Protein AF-0000000071927999 (afdb_homodimer)

pLDDT: mean 94.78, std 5.79, range [50.91, 98.81]

Sequence (412 aa):
MNASTDKILFLLKSHGPQSAAELGEQLQMTSMGARQHLMTLEADGWVSFNDEARGRGRPVRLWHLTEQAWQRFPDSHSELTLQLIDNIQQLFGEVGMERLIAQREQQQLARYQAELTQPALADRLAALTAQRTREGYMADFRQEEDGSWLLWESHCPICAAARACRGFCRSELEMFRRLLAPAGVEREQYLLEGDHRCLYRIRPQPMNASTDKILFLLKSHGPQSAAELGEQLQMTSMGARQHLMTLEADGWVSFNDEARGRGRPVRLWHLTEQAWQRFPDSHSELTLQLIDNIQQLFGEVGMERLIAQREQQQLARYQAELTQPALADRLAALTAQRTREGYMADFRQEEDGSWLLWESHCPICAAARACRGFCRSELEMFRRLLAPAGVEREQYLLEGDHRCLYRIRPQP

Structure (mmCIF, N/CA/C/O backbone):
data_AF-0000000071927999-model_v1
#
loop_
_entity.id
_entity.type
_entity.pdbx_description
1 polymer 'Uncharacterized protein'
#
loop_
_atom_site.group_PDB
_atom_site.id
_atom_site.type_symbol
_atom_site.label_atom_id
_atom_site.label_alt_id
_atom_site.label_comp_id
_atom_site.label_asym_id
_atom_site.label_entity_id
_atom_site.label_seq_id
_atom_site.pdbx_PDB_ins_code
_atom_site.Cartn_x
_atom_site.Cartn_y
_atom_site.Cartn_z
_atom_site.occupancy
_atom_site.B_iso_or_equiv
_atom_site.auth_seq_id
_atom_site.auth_comp_id
_atom_site.auth_asym_id
_atom_site.auth_atom_id
_atom_site.pdbx_PDB_model_num
ATOM 1 N N . MET A 1 1 ? -20.328 -2.645 0.648 1 50.91 1 MET A N 1
ATOM 2 C CA . MET A 1 1 ? -20 -3.719 -0.284 1 50.91 1 MET A CA 1
ATOM 3 C C . MET A 1 1 ? -20.531 -5.059 0.218 1 50.91 1 MET A C 1
ATOM 5 O O . MET A 1 1 ? -20.438 -5.359 1.408 1 50.91 1 MET A O 1
ATOM 9 N N . ASN A 1 2 ? -21.484 -5.691 -0.542 1 69.5 2 ASN A N 1
ATOM 10 C CA . ASN A 1 2 ? -22.125 -6.938 -0.144 1 69.5 2 ASN A CA 1
ATOM 11 C C . ASN A 1 2 ? -21.297 -8.156 -0.536 1 69.5 2 ASN A C 1
ATOM 13 O O . ASN A 1 2 ? -20.328 -8.031 -1.293 1 69.5 2 ASN A O 1
ATOM 17 N N . ALA A 1 3 ? -21.531 -9.289 0.098 1 76.31 3 ALA A N 1
ATOM 18 C CA . ALA A 1 3 ? -20.859 -10.578 -0.077 1 76.31 3 ALA A CA 1
ATOM 19 C C . ALA A 1 3 ? -20.812 -10.969 -1.551 1 76.31 3 ALA A C 1
ATOM 21 O O . ALA A 1 3 ? -19.797 -11.469 -2.029 1 76.31 3 ALA A O 1
ATOM 22 N N . SER A 1 4 ? -21.734 -10.547 -2.336 1 85.31 4 SER A N 1
ATOM 23 C CA . SER A 1 4 ? -21.812 -10.953 -3.734 1 85.31 4 SER A CA 1
ATOM 24 C C . SER A 1 4 ? -20.891 -10.109 -4.609 1 85.31 4 SER A C 1
ATOM 26 O O . SER A 1 4 ? -20.25 -10.633 -5.52 1 85.31 4 SER A O 1
ATOM 28 N N . THR A 1 5 ? -20.812 -8.836 -4.309 1 89.62 5 THR A N 1
ATOM 29 C CA . THR A 1 5 ? -19.969 -7.945 -5.102 1 89.62 5 THR A CA 1
ATOM 30 C C . THR A 1 5 ? -18.5 -8.312 -4.938 1 89.62 5 THR A C 1
ATOM 32 O O . THR A 1 5 ? -17.75 -8.297 -5.91 1 89.62 5 THR A O 1
ATOM 35 N N . ASP A 1 6 ? -18.203 -8.719 -3.748 1 91.38 6 ASP A N 1
ATOM 36 C CA . ASP A 1 6 ? -16.812 -9.133 -3.51 1 91.38 6 ASP A CA 1
ATOM 37 C C . ASP A 1 6 ? -16.484 -10.414 -4.27 1 91.38 6 ASP A C 1
ATOM 39 O O . ASP A 1 6 ? -15.391 -10.547 -4.82 1 91.38 6 ASP A O 1
ATOM 43 N N . LYS A 1 7 ? -17.406 -11.266 -4.312 1 94.88 7 LYS A N 1
ATOM 44 C CA . LYS A 1 7 ? -17.203 -12.531 -5.02 1 94.88 7 LYS A CA 1
ATOM 45 C C . LYS A 1 7 ? -17.047 -12.305 -6.52 1 94.88 7 LYS A C 1
ATOM 47 O O . LYS A 1 7 ? -16.234 -12.953 -7.172 1 94.88 7 LYS A O 1
ATOM 52 N N . ILE A 1 8 ? -17.828 -11.422 -6.988 1 95.94 8 ILE A N 1
ATOM 53 C CA . ILE A 1 8 ? -17.75 -11.117 -8.414 1 95.94 8 ILE A CA 1
ATOM 54 C C . ILE A 1 8 ? -16.391 -10.531 -8.742 1 95.94 8 ILE A C 1
ATOM 56 O O . ILE A 1 8 ? -15.75 -10.938 -9.719 1 95.94 8 ILE A O 1
ATOM 60 N N . LEU A 1 9 ? -15.922 -9.617 -7.891 1 95.75 9 LEU A N 1
ATOM 61 C CA . LEU A 1 9 ? -14.602 -9.031 -8.102 1 95.75 9 LEU A CA 1
ATOM 62 C C . LEU A 1 9 ? -13.516 -10.102 -8.078 1 95.75 9 LEU A C 1
ATOM 64 O O . LEU A 1 9 ? -12.617 -10.102 -8.914 1 95.75 9 LEU A O 1
ATOM 68 N N . PHE A 1 10 ? -13.664 -11.008 -7.18 1 95 10 PHE A N 1
ATOM 69 C CA . PHE A 1 10 ? -12.703 -12.094 -7.047 1 95 10 PHE A CA 1
ATOM 70 C C . PHE A 1 10 ? -12.703 -12.969 -8.289 1 95 10 PHE A C 1
ATOM 72 O O . PHE A 1 10 ? -11.641 -13.352 -8.789 1 95 10 PHE A O 1
ATOM 79 N N . LEU A 1 11 ? -13.867 -13.258 -8.789 1 95.75 11 LEU A N 1
ATOM 80 C CA . LEU A 1 11 ? -13.984 -14.117 -9.961 1 95.75 11 LEU A CA 1
ATOM 81 C C . LEU A 1 11 ? -13.383 -13.445 -11.195 1 95.75 11 LEU A C 1
ATOM 83 O O . LEU A 1 11 ? -12.664 -14.078 -11.961 1 95.75 11 LEU A O 1
ATOM 87 N N . LEU A 1 12 ? -13.672 -12.195 -11.344 1 95.88 12 LEU A N 1
ATOM 88 C CA . LEU A 1 12 ? -13.125 -11.461 -12.477 1 95.88 12 LEU A CA 1
ATOM 89 C C . LEU A 1 12 ? -11.602 -11.367 -12.375 1 95.88 12 LEU A C 1
ATOM 91 O O . LEU A 1 12 ? -10.906 -11.422 -13.391 1 95.88 12 LEU A O 1
ATOM 95 N N . LYS A 1 13 ? -11.117 -11.25 -11.148 1 95.25 13 LYS A N 1
ATOM 96 C CA . LYS A 1 13 ? -9.672 -11.188 -10.938 1 95.25 13 LYS A CA 1
ATOM 97 C C . LYS A 1 13 ? -9.016 -12.531 -11.25 1 95.25 13 LYS A C 1
ATOM 99 O O . LYS A 1 13 ? -7.98 -12.578 -11.914 1 95.25 13 LYS A O 1
ATOM 104 N N . SER A 1 14 ? -9.68 -13.547 -10.82 1 93.94 14 SER A N 1
ATOM 105 C CA . SER A 1 14 ? -9.07 -14.875 -10.867 1 93.94 14 SER A CA 1
ATOM 106 C C . SER A 1 14 ? -9.234 -15.508 -12.242 1 93.94 14 SER A C 1
ATOM 108 O O . SER A 1 14 ? -8.375 -16.266 -12.68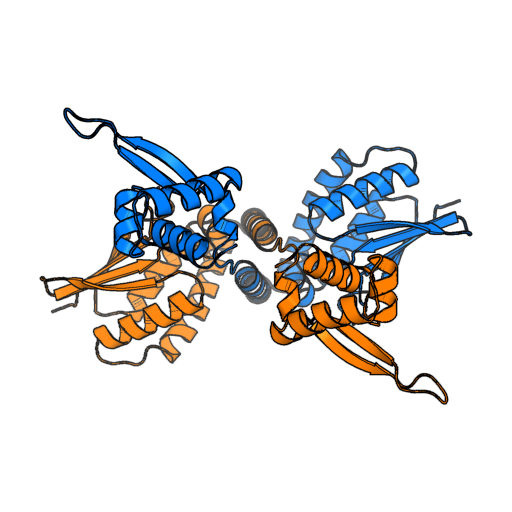8 1 93.94 14 SER A O 1
ATOM 110 N N . HIS A 1 15 ? -10.328 -15.18 -12.922 1 93.06 15 HIS A N 1
ATOM 111 C CA . HIS A 1 15 ? -10.641 -15.922 -14.141 1 93.06 15 HIS A CA 1
ATOM 112 C C . HIS A 1 15 ? -10.656 -15.008 -15.359 1 93.06 15 HIS A C 1
ATOM 114 O O . HIS A 1 15 ? -10.789 -15.477 -16.484 1 93.06 15 HIS A O 1
ATOM 120 N N . GLY A 1 16 ? -10.492 -13.812 -15.148 1 92.69 16 GLY A N 1
ATOM 121 C CA . GLY A 1 16 ? -10.539 -12.883 -16.266 1 92.69 16 GLY A CA 1
ATOM 122 C C . GLY A 1 16 ? -11.945 -12.414 -16.594 1 92.69 16 GLY A C 1
ATOM 123 O O . GLY A 1 16 ? -12.875 -12.633 -15.812 1 92.69 16 GLY A O 1
ATOM 124 N N . PRO A 1 17 ? -12.094 -11.773 -17.719 1 94.88 17 PRO A N 1
ATOM 125 C CA . PRO A 1 17 ? -13.391 -11.227 -18.125 1 94.88 17 PRO A CA 1
ATOM 126 C C . PRO A 1 17 ? -14.461 -12.305 -18.281 1 94.88 17 PRO A C 1
ATOM 128 O O . PRO A 1 17 ? -14.172 -13.391 -18.797 1 94.88 17 PRO A O 1
ATOM 131 N N . GLN A 1 18 ? -15.688 -11.953 -17.859 1 96.62 18 GLN A N 1
ATOM 132 C CA . GLN A 1 18 ? -16.781 -12.922 -17.906 1 96.62 18 GLN A CA 1
ATOM 133 C C . GLN A 1 18 ? -18.109 -12.227 -18.188 1 96.62 18 GLN A C 1
ATOM 135 O O . GLN A 1 18 ? -18.266 -11.039 -17.906 1 96.62 18 GLN A O 1
ATOM 140 N N . SER A 1 19 ? -19.016 -13 -18.75 1 96.94 19 SER A N 1
ATOM 141 C CA . SER A 1 19 ? -20.375 -12.508 -18.938 1 96.94 19 SER A CA 1
ATOM 142 C C . SER A 1 19 ? -21.172 -12.586 -17.656 1 96.94 19 SER A C 1
ATOM 144 O O . SER A 1 19 ? -20.812 -13.312 -16.719 1 96.94 19 SER A O 1
ATOM 146 N N . ALA A 1 20 ? -22.266 -11.867 -17.656 1 96.94 20 ALA A N 1
ATOM 147 C CA . ALA A 1 20 ? -23.172 -11.945 -16.516 1 96.94 20 ALA A CA 1
ATOM 148 C C . ALA A 1 20 ? -23.703 -13.359 -16.328 1 96.94 20 ALA A C 1
ATOM 150 O O . ALA A 1 20 ? -23.891 -13.828 -15.195 1 96.94 20 ALA A O 1
ATOM 151 N N . ALA A 1 21 ? -23.969 -13.992 -17.391 1 96.25 21 ALA A N 1
ATOM 152 C CA . ALA A 1 21 ? -24.484 -15.359 -17.344 1 96.25 21 ALA A CA 1
ATOM 153 C C . ALA A 1 21 ? -23.484 -16.297 -16.688 1 96.25 21 ALA A C 1
ATOM 155 O O . ALA A 1 21 ? -23.859 -17.094 -15.82 1 96.25 21 ALA A O 1
ATOM 156 N N . GLU A 1 22 ? -22.266 -16.188 -17.078 1 96.75 22 GLU A N 1
ATOM 157 C CA . GLU A 1 22 ? -21.203 -17.016 -16.5 1 96.75 22 GLU A CA 1
ATOM 158 C C . GLU A 1 22 ? -21.047 -16.75 -15.008 1 96.75 22 GLU A C 1
ATOM 160 O O . GLU A 1 22 ? -20.922 -17.688 -14.219 1 96.75 22 GLU A O 1
ATOM 165 N N . LEU A 1 23 ? -21.031 -15.523 -14.633 1 97.25 23 LEU A N 1
ATOM 166 C CA . LEU A 1 23 ? -20.906 -15.148 -13.234 1 97.25 23 LEU A CA 1
ATOM 167 C C . LEU A 1 23 ? -22.094 -15.648 -12.422 1 97.25 23 LEU A C 1
ATOM 169 O O . LEU A 1 23 ? -21.938 -16.141 -11.305 1 97.25 23 LEU A O 1
ATOM 173 N N . GLY A 1 24 ? -23.234 -15.484 -13.039 1 97.25 24 GLY A N 1
ATOM 174 C CA . GLY A 1 24 ? -24.438 -16 -12.391 1 97.25 24 GLY A CA 1
ATOM 175 C C . GLY A 1 24 ? -24.344 -17.484 -12.094 1 97.25 24 GLY A C 1
ATOM 176 O O . GLY A 1 24 ? -24.672 -17.922 -10.984 1 97.25 24 GLY A O 1
ATOM 177 N N . GLU A 1 25 ? -23.906 -18.234 -13.039 1 96.88 25 GLU A N 1
ATOM 178 C CA . GLU A 1 25 ? -23.75 -19.688 -12.883 1 96.88 25 GLU A CA 1
ATOM 179 C C . GLU A 1 25 ? -22.766 -20.016 -11.758 1 96.88 25 GLU A C 1
ATOM 181 O O . GLU A 1 25 ? -23.062 -20.875 -10.922 1 96.88 25 GLU A O 1
ATOM 186 N N . GLN A 1 26 ? -21.719 -19.297 -11.688 1 95.88 26 GLN A N 1
ATOM 187 C CA . GLN A 1 26 ? -20.672 -19.562 -10.703 1 95.88 26 GLN A CA 1
ATOM 188 C C . GLN A 1 26 ? -21.141 -19.172 -9.297 1 95.88 26 GLN A C 1
ATOM 190 O O . GLN A 1 26 ? -20.719 -19.781 -8.312 1 95.88 26 GLN A O 1
ATOM 195 N N . LEU A 1 27 ? -22 -18.25 -9.203 1 95.81 27 LEU A N 1
ATOM 196 C CA . LEU A 1 27 ? -22.422 -17.719 -7.91 1 95.81 27 LEU A CA 1
ATOM 197 C C . LEU A 1 27 ? -23.812 -18.234 -7.543 1 95.81 27 LEU A C 1
ATOM 199 O O . LEU A 1 27 ? -24.391 -17.797 -6.547 1 95.81 27 LEU A O 1
ATOM 203 N N . GLN A 1 28 ? -24.266 -19.125 -8.39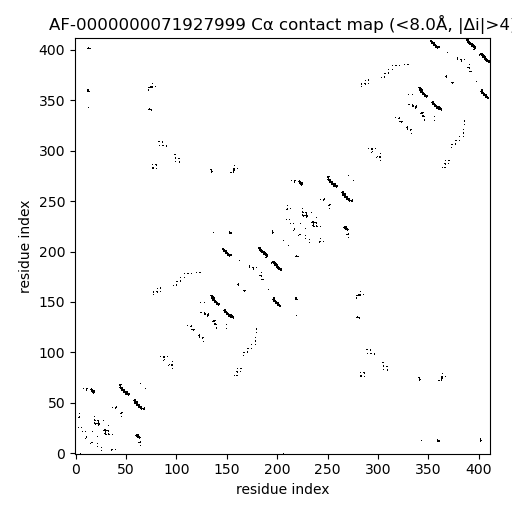1 1 95.56 28 GLN A N 1
ATOM 204 C CA . GLN A 1 28 ? -25.578 -19.719 -8.156 1 95.56 28 GLN A CA 1
ATOM 205 C C . GLN A 1 28 ? -26.656 -18.656 -8.016 1 95.56 28 GLN A C 1
ATOM 207 O O . GLN A 1 28 ? -27.438 -18.672 -7.062 1 95.56 28 GLN A O 1
ATOM 212 N N . MET A 1 29 ? -26.688 -17.781 -8.984 1 95.88 29 MET A N 1
ATOM 213 C CA . MET A 1 29 ? -27.719 -16.75 -9.117 1 95.88 29 MET A CA 1
ATOM 214 C C . MET A 1 29 ? -28.109 -16.562 -10.578 1 95.88 29 MET A C 1
ATOM 216 O O . MET A 1 29 ? -27.484 -17.125 -11.469 1 95.88 29 MET A O 1
ATOM 220 N N . THR A 1 30 ? -29.203 -15.836 -10.773 1 95.75 30 THR A N 1
ATOM 221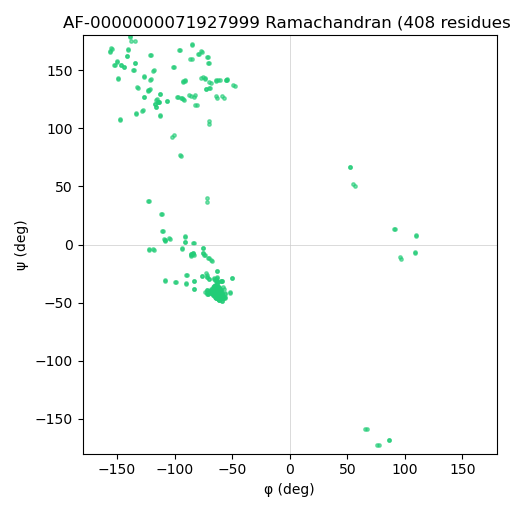 C CA . THR A 1 30 ? -29.656 -15.578 -12.141 1 95.75 30 THR A CA 1
ATOM 222 C C . THR A 1 30 ? -28.719 -14.602 -12.844 1 95.75 30 THR A C 1
ATOM 224 O O . THR A 1 30 ? -28.016 -13.828 -12.188 1 95.75 30 THR A O 1
ATOM 227 N N . SER A 1 31 ? -28.766 -14.711 -14.102 1 96.06 31 SER A N 1
ATOM 228 C CA . SER A 1 31 ? -28.016 -13.75 -14.898 1 96.06 31 SER A CA 1
ATOM 229 C C . SER A 1 31 ? -28.438 -12.32 -14.578 1 96.06 31 SER A C 1
ATOM 231 O O . SER A 1 31 ? -27.594 -11.414 -14.516 1 96.06 31 SER A O 1
ATOM 233 N N . MET A 1 32 ? -29.703 -12.164 -14.375 1 95.94 32 MET A N 1
ATOM 234 C CA . MET A 1 32 ? -30.219 -10.844 -14.039 1 95.94 32 MET A CA 1
ATOM 235 C C . MET A 1 32 ? -29.703 -10.383 -12.68 1 95.94 32 MET A C 1
ATOM 237 O O . MET A 1 32 ? -29.344 -9.211 -12.508 1 95.94 32 MET A O 1
ATOM 241 N N . GLY A 1 33 ? -29.641 -11.266 -11.781 1 95.38 33 GLY A N 1
ATOM 242 C CA . GLY A 1 33 ? -29.062 -10.953 -10.484 1 95.38 33 GLY A CA 1
ATOM 243 C C . GLY A 1 33 ? -27.609 -10.539 -10.555 1 95.38 33 GLY A C 1
ATOM 244 O O . GLY A 1 33 ? -27.219 -9.539 -9.945 1 95.38 33 GLY A O 1
ATOM 245 N N . ALA A 1 34 ? -26.859 -11.32 -11.281 1 96.81 34 ALA A N 1
ATOM 246 C CA . ALA A 1 34 ? -25.453 -10.969 -11.484 1 96.81 34 ALA A CA 1
ATOM 247 C C . ALA A 1 34 ? -25.328 -9.609 -12.156 1 96.81 34 ALA A C 1
ATOM 249 O O . ALA A 1 34 ? -24.469 -8.812 -11.789 1 96.81 34 ALA A O 1
ATOM 250 N N . ARG A 1 35 ? -26.172 -9.312 -13.094 1 96.12 35 ARG A N 1
ATOM 251 C CA . ARG A 1 35 ? -26.141 -8.055 -13.836 1 96.12 35 ARG A CA 1
ATOM 252 C C . ARG A 1 35 ? -26.391 -6.871 -12.906 1 96.12 35 ARG A C 1
ATOM 254 O O . ARG A 1 35 ? -25.781 -5.809 -13.07 1 96.12 35 ARG A O 1
ATOM 261 N N . GLN A 1 36 ? -27.234 -7.047 -12.016 1 96.38 36 GLN A N 1
ATOM 262 C CA . GLN A 1 36 ? -27.531 -5.98 -11.07 1 96.38 36 GLN A CA 1
ATOM 263 C C . GLN A 1 36 ? -26.312 -5.633 -10.227 1 96.38 36 GLN A C 1
ATOM 265 O O . GLN A 1 36 ? -26.016 -4.453 -10.016 1 96.38 36 GLN A O 1
ATOM 270 N N . HIS A 1 37 ? -25.672 -6.629 -9.75 1 96.44 37 HIS A N 1
ATOM 271 C CA . HIS A 1 37 ? -24.438 -6.395 -9 1 96.44 37 HIS A CA 1
ATOM 272 C C . HIS A 1 37 ? -23.391 -5.727 -9.875 1 96.44 37 HIS A C 1
ATOM 274 O O . HIS A 1 37 ? -22.703 -4.809 -9.422 1 96.44 37 HIS A O 1
ATOM 280 N N . LEU A 1 38 ? -23.312 -6.164 -11.086 1 97.44 38 LEU A N 1
ATOM 281 C CA . LEU A 1 38 ? -22.328 -5.625 -12.016 1 97.44 38 LEU A CA 1
ATOM 282 C C . LEU A 1 38 ? -22.609 -4.152 -12.305 1 97.44 38 LEU A C 1
ATOM 284 O O . LEU A 1 38 ? -21.672 -3.35 -12.398 1 97.44 38 LEU A O 1
ATOM 288 N N . MET A 1 39 ? -23.828 -3.818 -12.391 1 96.31 39 MET A N 1
ATOM 289 C CA . MET A 1 39 ? -24.203 -2.426 -12.617 1 96.31 39 MET A CA 1
ATOM 290 C C . MET A 1 39 ? -23.797 -1.555 -11.43 1 96.31 39 MET A C 1
ATOM 292 O O . MET A 1 39 ? -23.328 -0.43 -11.609 1 96.31 39 MET A O 1
ATOM 296 N N . THR A 1 40 ? -24.031 -2.082 -10.32 1 95.5 40 THR A N 1
ATOM 297 C CA . THR A 1 40 ? -23.609 -1.374 -9.117 1 95.5 40 THR A CA 1
ATOM 298 C C . THR A 1 40 ? -22.094 -1.182 -9.102 1 95.5 40 THR A C 1
ATOM 300 O O . THR A 1 40 ? -21.609 -0.085 -8.82 1 95.5 40 THR A O 1
ATOM 303 N N . LEU A 1 41 ? -21.391 -2.213 -9.383 1 96.12 41 LEU A N 1
ATOM 304 C CA . LEU A 1 41 ? -19.922 -2.174 -9.406 1 96.12 41 LEU A CA 1
ATOM 305 C C . LEU A 1 41 ? -19.422 -1.211 -10.477 1 96.12 41 LEU A C 1
ATOM 307 O O . LEU A 1 41 ? -18.406 -0.537 -10.289 1 96.12 41 LEU A O 1
ATOM 311 N N . GLU A 1 42 ? -20.156 -1.218 -11.578 1 96.88 42 GLU A N 1
ATOM 312 C CA . GLU A 1 42 ? -19.797 -0.291 -12.648 1 96.88 42 GLU A CA 1
ATOM 313 C C . GLU A 1 42 ? -20 1.158 -12.219 1 96.88 42 GLU A C 1
ATOM 315 O O . GLU A 1 42 ? -19.156 2.014 -12.469 1 96.88 42 GLU A O 1
ATOM 320 N N . ALA A 1 43 ? -21.109 1.396 -11.57 1 95.69 43 ALA A N 1
ATOM 321 C CA . ALA A 1 43 ? -21.406 2.736 -11.07 1 95.69 43 ALA A CA 1
ATOM 322 C C . ALA A 1 43 ? -20.344 3.207 -10.086 1 95.69 43 ALA A C 1
ATOM 324 O O . ALA A 1 43 ? -20.016 4.391 -10.039 1 95.69 43 ALA A O 1
ATOM 325 N N . ASP A 1 44 ? -19.812 2.229 -9.414 1 92.62 44 ASP A N 1
ATOM 326 C CA . ASP A 1 44 ? -18.781 2.539 -8.43 1 92.62 44 ASP A CA 1
ATOM 327 C C . ASP A 1 44 ? -17.391 2.605 -9.078 1 92.62 44 ASP A C 1
ATOM 329 O O . ASP A 1 44 ? -16.406 2.947 -8.422 1 92.62 44 ASP A O 1
ATOM 333 N N . GLY A 1 45 ? -17.281 2.211 -10.305 1 95.06 45 GLY A N 1
ATOM 334 C CA . GLY A 1 45 ? -16.047 2.359 -11.062 1 95.06 45 GLY A CA 1
ATOM 335 C C . GLY A 1 45 ? -15.125 1.156 -10.945 1 95.06 45 GLY A C 1
ATOM 336 O O . GLY A 1 45 ? -13.961 1.219 -11.336 1 95.06 45 GLY A O 1
ATOM 337 N N . TRP A 1 46 ? -15.648 0.028 -10.422 1 94.94 46 TRP A N 1
ATOM 338 C CA . TRP A 1 46 ? -14.797 -1.127 -10.148 1 94.94 46 TRP A CA 1
ATOM 339 C C . TRP A 1 46 ? -14.727 -2.047 -11.367 1 94.94 46 TRP A C 1
ATOM 341 O O . TRP A 1 46 ? -13.742 -2.77 -11.547 1 94.94 46 TRP A O 1
ATOM 351 N N . VAL A 1 47 ? -15.789 -2.01 -12.211 1 97.31 47 VAL A N 1
ATOM 352 C CA . VAL A 1 47 ? -15.805 -2.871 -13.391 1 97.31 47 VAL A CA 1
ATOM 353 C C . VAL A 1 47 ? -16.25 -2.068 -14.609 1 97.31 47 VAL A C 1
ATOM 355 O O . VAL A 1 47 ? -16.828 -0.988 -14.477 1 97.31 47 VAL A O 1
ATOM 358 N N . SER A 1 48 ? -15.852 -2.553 -15.727 1 97.44 48 SER A N 1
ATOM 359 C CA . SER A 1 48 ? -16.297 -2.104 -17.047 1 97.44 48 SER A CA 1
ATOM 360 C C . SER A 1 48 ? -16.531 -3.283 -17.984 1 97.44 48 SER A C 1
ATOM 362 O O . SER A 1 48 ? -16.547 -4.438 -17.547 1 97.44 48 SER A O 1
ATOM 364 N N . PHE A 1 49 ? -16.969 -2.979 -19.219 1 96.62 49 PHE A N 1
ATOM 365 C CA . PHE A 1 49 ? -17.281 -4.094 -20.109 1 96.62 49 PHE A CA 1
ATOM 366 C C . PHE A 1 49 ? -16.906 -3.768 -21.547 1 96.62 49 PHE A C 1
ATOM 368 O O . PHE A 1 49 ? -16.672 -2.605 -21.891 1 96.62 49 PHE A O 1
ATOM 375 N N . ASN A 1 50 ? -16.625 -4.855 -22.25 1 94.81 50 ASN A N 1
ATOM 376 C CA . ASN A 1 50 ? -16.516 -4.848 -23.719 1 94.81 50 ASN A CA 1
ATOM 377 C C . ASN A 1 50 ? -17.531 -5.809 -24.344 1 94.81 50 ASN A C 1
ATOM 379 O O . ASN A 1 50 ? -17.781 -6.883 -23.812 1 94.81 50 ASN A O 1
ATOM 383 N N . ASP A 1 51 ? -18.062 -5.355 -25.469 1 92.88 51 ASP A N 1
ATOM 384 C CA . ASP A 1 51 ? -18.938 -6.242 -26.219 1 92.88 51 ASP A CA 1
ATOM 385 C C . ASP A 1 51 ? -18.156 -7.012 -27.281 1 92.88 51 ASP A C 1
ATOM 387 O O . ASP A 1 51 ? -17.344 -6.434 -28 1 92.88 51 ASP A O 1
ATOM 391 N N . GLU A 1 52 ? -18.297 -8.281 -27.203 1 89.25 52 GLU A N 1
ATOM 392 C CA . GLU A 1 52 ? -17.625 -9.125 -28.188 1 89.25 52 GLU A CA 1
ATOM 393 C C . GLU A 1 52 ? -18.625 -9.859 -29.078 1 89.25 52 GLU A C 1
ATOM 395 O O . GLU A 1 52 ? -19.562 -10.492 -28.562 1 89.25 52 GLU A O 1
ATOM 400 N N . ALA A 1 53 ? -18.438 -9.586 -30.469 1 84.25 53 ALA A N 1
ATOM 401 C CA . ALA A 1 53 ? -19.297 -10.258 -31.453 1 84.25 53 ALA A CA 1
ATOM 402 C C . ALA A 1 53 ? -18.969 -11.742 -31.531 1 84.25 53 ALA A C 1
ATOM 404 O O . ALA A 1 53 ? -17.797 -12.117 -31.641 1 84.25 53 ALA A O 1
ATOM 405 N N . ARG A 1 54 ? -19.75 -12.594 -30.969 1 76.75 54 ARG A N 1
ATOM 406 C CA . ARG A 1 54 ? -19.531 -14.031 -31.109 1 76.75 54 ARG A CA 1
ATOM 407 C C . ARG A 1 54 ? -20.469 -14.625 -32.156 1 76.75 54 ARG A C 1
ATOM 409 O O . ARG A 1 54 ? -21.609 -14.961 -31.844 1 76.75 54 ARG A O 1
ATOM 416 N N . GLY A 1 55 ? -20.031 -14.742 -33.406 1 74.44 55 GLY A N 1
ATOM 417 C CA . GLY A 1 55 ? -20.812 -15.328 -34.5 1 74.44 55 GLY A CA 1
ATOM 418 C C . GLY A 1 55 ? -22.031 -14.508 -34.844 1 74.44 55 GLY A C 1
ATOM 419 O O . GLY A 1 55 ? -22.016 -13.281 -34.75 1 74.44 55 GLY A O 1
ATOM 420 N N . ARG A 1 56 ? -23.109 -15.25 -35.562 1 77.06 56 ARG A N 1
ATOM 421 C CA . ARG A 1 56 ? -24.359 -14.664 -36.031 1 77.06 56 ARG A CA 1
ATOM 422 C C . ARG A 1 56 ? -25.297 -14.336 -34.875 1 77.06 56 ARG A C 1
ATOM 424 O O . ARG A 1 56 ? -26.453 -14.008 -35.062 1 77.06 56 ARG A O 1
ATOM 431 N N . GLY A 1 57 ? -24.844 -13.812 -33.719 1 77.19 57 GLY A N 1
ATOM 432 C CA . GLY A 1 57 ? -25.703 -13.516 -32.562 1 77.19 57 GLY A CA 1
ATOM 433 C C . GLY A 1 57 ? -25.375 -12.188 -31.906 1 77.19 57 GLY A C 1
ATOM 434 O O . GLY A 1 57 ? -24.516 -11.438 -32.406 1 77.19 57 GLY A O 1
ATOM 435 N N . ARG A 1 58 ? -26.188 -11.883 -30.953 1 83.69 58 ARG A N 1
ATOM 436 C CA . ARG A 1 58 ? -25.969 -10.672 -30.172 1 83.69 58 ARG A CA 1
ATOM 437 C C . ARG A 1 58 ? -24.609 -10.688 -29.5 1 83.69 58 ARG A C 1
ATOM 439 O O . ARG A 1 58 ? -24.156 -11.727 -29 1 83.69 58 ARG A O 1
ATOM 446 N N . PRO A 1 59 ? -23.938 -9.672 -29.719 1 89.56 59 PRO A N 1
ATOM 447 C CA . PRO A 1 59 ? -22.641 -9.586 -29.047 1 89.56 59 PRO A CA 1
ATOM 448 C C . PRO A 1 59 ? -22.734 -9.883 -27.547 1 89.56 59 PRO A C 1
ATOM 450 O O . PRO A 1 59 ? -23.75 -9.586 -26.922 1 89.56 59 PRO A O 1
ATOM 453 N N . VAL A 1 60 ? -21.812 -10.641 -27.016 1 90.81 60 VAL A N 1
ATOM 454 C CA . VAL A 1 60 ? -21.766 -10.953 -25.594 1 90.81 60 VAL A CA 1
ATOM 455 C C . VAL A 1 60 ? -20.984 -9.859 -24.859 1 90.81 60 VAL A C 1
ATOM 457 O O . VAL A 1 60 ? -19.906 -9.453 -25.297 1 90.81 60 VAL A O 1
ATOM 460 N N . ARG A 1 61 ? -21.625 -9.352 -23.812 1 94.38 61 ARG A N 1
ATOM 461 C CA . ARG A 1 61 ? -20.938 -8.375 -22.969 1 94.38 61 ARG A CA 1
ATOM 462 C C . ARG A 1 61 ? -20 -9.055 -21.969 1 94.38 61 ARG A C 1
ATOM 464 O O . ARG A 1 61 ? -20.453 -9.867 -21.156 1 94.38 61 ARG A O 1
ATOM 471 N N . LEU A 1 62 ? -18.719 -8.75 -22.031 1 96.81 62 LEU A N 1
ATOM 472 C CA . LEU A 1 62 ? -17.734 -9.281 -21.094 1 96.81 62 LEU A CA 1
ATOM 473 C C . LEU A 1 62 ? -17.281 -8.203 -20.109 1 96.81 62 LEU A C 1
ATOM 475 O O . LEU A 1 62 ? -16.797 -7.148 -20.516 1 96.81 62 LEU A O 1
ATOM 479 N N . TRP A 1 63 ? -17.469 -8.57 -18.891 1 97.31 63 TRP A N 1
ATOM 480 C CA . TRP A 1 63 ? -17.141 -7.656 -17.812 1 97.31 63 TRP A CA 1
ATOM 481 C C . TRP A 1 63 ? -15.711 -7.891 -17.312 1 97.31 63 TRP A C 1
ATOM 483 O O . TRP A 1 63 ? -15.258 -9.039 -17.219 1 97.31 63 TRP A O 1
ATOM 493 N N . HIS A 1 64 ? -15.031 -6.758 -17.031 1 95.94 64 HIS A N 1
ATOM 494 C CA . HIS A 1 64 ? -13.664 -6.844 -16.531 1 95.94 64 HIS A CA 1
ATOM 495 C C . HIS A 1 64 ? -13.398 -5.801 -15.461 1 95.94 64 HIS A C 1
ATOM 497 O O . HIS A 1 64 ? -14.164 -4.84 -15.312 1 95.94 64 HIS A O 1
ATOM 503 N N . LEU A 1 65 ? -12.352 -6.008 -14.695 1 94.94 65 LEU A N 1
ATOM 504 C CA . LEU A 1 65 ? -11.953 -5.078 -13.641 1 94.94 65 LEU A CA 1
ATOM 505 C C . LEU A 1 65 ? -11.336 -3.816 -14.234 1 94.94 65 LEU A C 1
ATOM 507 O O . LEU A 1 65 ? -10.602 -3.887 -15.227 1 94.94 65 LEU A O 1
ATOM 511 N N . THR A 1 66 ? -11.641 -2.719 -13.602 1 93.25 66 THR A N 1
ATOM 512 C CA . THR A 1 66 ? -10.906 -1.5 -13.93 1 93.25 66 THR A CA 1
ATOM 513 C C . THR A 1 66 ? -9.602 -1.423 -13.133 1 93.25 66 THR A C 1
ATOM 515 O O . THR A 1 66 ? -9.391 -2.209 -12.211 1 93.25 66 THR A O 1
ATOM 518 N N . GLU A 1 67 ? -8.75 -0.408 -13.469 1 85.06 67 GLU A N 1
ATOM 519 C CA . GLU A 1 67 ? -7.523 -0.178 -12.719 1 85.06 67 GLU A CA 1
ATOM 520 C C . GLU A 1 67 ? -7.828 0.199 -11.266 1 85.06 67 GLU A C 1
ATOM 522 O O . GLU A 1 67 ? -7.102 -0.192 -10.352 1 85.06 67 GLU A O 1
ATOM 527 N N . GLN A 1 68 ? -8.891 0.892 -11.086 1 87.75 68 GLN A N 1
ATOM 528 C CA . GLN A 1 68 ? -9.305 1.318 -9.75 1 87.75 68 GLN A CA 1
ATOM 529 C C . GLN A 1 68 ? -9.602 0.117 -8.859 1 87.75 68 GLN A C 1
ATOM 531 O O . GLN A 1 68 ? -9.359 0.159 -7.648 1 87.75 68 GLN A O 1
ATOM 536 N N . ALA A 1 69 ? -10.078 -0.928 -9.492 1 90.81 69 ALA A N 1
ATOM 537 C CA . ALA A 1 69 ? -10.492 -2.107 -8.742 1 90.81 69 ALA A CA 1
ATOM 538 C C . ALA A 1 69 ? -9.289 -2.799 -8.102 1 90.81 69 ALA A C 1
ATOM 540 O O . ALA A 1 69 ? -9.445 -3.623 -7.195 1 90.81 69 ALA A O 1
ATOM 541 N N . TRP A 1 70 ? -8.062 -2.439 -8.539 1 84.25 70 TRP A N 1
ATOM 542 C CA . TRP A 1 70 ? -6.863 -3.055 -7.98 1 84.25 70 TRP A CA 1
ATOM 543 C C . TRP A 1 70 ? -6.734 -2.744 -6.492 1 84.25 70 TRP A C 1
ATOM 545 O O . TRP A 1 70 ? -6.148 -3.525 -5.734 1 84.25 70 TRP A O 1
ATOM 555 N N . GLN A 1 71 ? -7.367 -1.665 -6.086 1 84 71 GLN A N 1
ATOM 556 C CA . GLN A 1 71 ? -7.309 -1.252 -4.688 1 84 71 GLN A CA 1
ATOM 557 C C . GLN A 1 71 ? -8.094 -2.215 -3.801 1 84 71 GLN A C 1
ATOM 559 O O . GLN A 1 71 ? -7.957 -2.186 -2.574 1 84 71 GLN A O 1
ATOM 564 N N . ARG A 1 72 ? -8.852 -3.059 -4.422 1 88.38 72 ARG A N 1
ATOM 565 C CA . ARG A 1 72 ? -9.68 -3.994 -3.668 1 88.38 72 ARG A CA 1
ATOM 566 C C . ARG A 1 72 ? -8.93 -5.301 -3.41 1 88.38 72 ARG A C 1
ATOM 568 O O . ARG A 1 72 ? -9.445 -6.191 -2.734 1 88.38 72 ARG A O 1
ATOM 575 N N . PHE A 1 73 ? -7.75 -5.348 -3.838 1 93.25 73 PHE A N 1
ATOM 576 C CA . PHE A 1 73 ? -6.926 -6.543 -3.697 1 93.25 73 PHE A CA 1
ATOM 577 C C . PHE A 1 73 ? -5.664 -6.238 -2.902 1 93.25 73 PHE A C 1
ATOM 579 O O . PHE A 1 73 ? -5.328 -5.07 -2.684 1 93.25 73 PHE A O 1
ATOM 586 N N . PRO A 1 74 ? -5.02 -7.289 -2.412 1 92.94 74 PRO A N 1
ATOM 587 C CA . PRO A 1 74 ? -3.873 -7.07 -1.524 1 92.94 74 PRO A CA 1
ATOM 588 C C . PRO A 1 74 ? -2.801 -6.184 -2.152 1 92.94 74 PRO A C 1
ATOM 590 O O . PRO A 1 74 ? -2.57 -6.25 -3.361 1 92.94 74 PRO A O 1
ATOM 593 N N . ASP A 1 75 ? -2.207 -5.336 -1.353 1 94.12 75 ASP A N 1
ATOM 594 C CA . ASP A 1 75 ? -1.078 -4.48 -1.699 1 94.12 75 ASP A CA 1
ATOM 595 C C . ASP A 1 75 ? 0.059 -4.637 -0.692 1 94.12 75 ASP A C 1
ATOM 597 O O . ASP A 1 75 ? -0.096 -4.301 0.484 1 94.12 75 ASP A O 1
ATOM 601 N N . SER A 1 76 ? 1.167 -5.133 -1.135 1 95.81 76 SER A N 1
ATOM 602 C CA . SER A 1 76 ? 2.271 -5.402 -0.22 1 95.81 76 SER A CA 1
ATOM 603 C C . SER A 1 76 ? 3.443 -4.461 -0.476 1 95.81 76 SER A C 1
ATOM 605 O O . SER A 1 76 ? 4.594 -4.797 -0.183 1 95.81 76 SER A O 1
ATOM 607 N N . HIS A 1 77 ? 3.176 -3.305 -1.012 1 96.44 77 HIS A N 1
ATOM 608 C CA . HIS A 1 77 ? 4.25 -2.355 -1.284 1 96.44 77 HIS A CA 1
ATOM 609 C C . HIS A 1 77 ? 4.883 -1.855 0.009 1 96.44 77 HIS A C 1
ATOM 611 O O . HIS A 1 77 ? 6.07 -1.52 0.034 1 96.44 77 HIS A O 1
ATOM 617 N N . SER A 1 78 ? 4.129 -1.8 1.085 1 96 78 SER A N 1
ATOM 618 C CA . SER A 1 78 ? 4.707 -1.427 2.371 1 96 78 SER A CA 1
ATOM 619 C C . SER A 1 78 ? 5.793 -2.41 2.795 1 96 78 SER A C 1
ATOM 621 O O . SER A 1 78 ? 6.883 -2.004 3.203 1 96 78 SER A O 1
ATOM 623 N N . GLU A 1 79 ? 5.5 -3.648 2.672 1 95.94 79 GLU A N 1
ATOM 624 C CA . GLU A 1 79 ? 6.477 -4.684 3.008 1 95.94 79 GLU A CA 1
ATOM 625 C C . GLU A 1 79 ? 7.691 -4.617 2.088 1 95.94 79 GLU A C 1
ATOM 627 O O . GLU A 1 79 ? 8.828 -4.73 2.545 1 95.94 79 GLU A O 1
ATOM 632 N N . LEU A 1 80 ? 7.418 -4.422 0.832 1 97.31 80 LEU A N 1
ATOM 633 C CA . LEU A 1 80 ? 8.508 -4.305 -0.13 1 97.31 80 LEU A CA 1
ATOM 634 C C . LEU A 1 80 ? 9.391 -3.105 0.196 1 97.31 80 LEU A C 1
ATOM 636 O O . LEU A 1 80 ? 10.625 -3.199 0.141 1 97.31 80 LEU A O 1
ATOM 640 N N . THR A 1 81 ? 8.766 -2.045 0.528 1 97.25 81 THR A N 1
ATOM 641 C CA . THR A 1 81 ? 9.492 -0.828 0.873 1 97.25 81 THR A CA 1
ATOM 642 C C . THR A 1 81 ? 10.438 -1.075 2.047 1 97.25 81 THR A C 1
ATOM 644 O O . THR A 1 81 ? 11.594 -0.651 2.021 1 97.25 81 THR A O 1
ATOM 647 N N . LEU A 1 82 ? 9.953 -1.782 3.029 1 97.25 82 LEU A N 1
ATOM 648 C CA . LEU A 1 82 ? 10.789 -2.107 4.184 1 97.25 82 LEU A CA 1
ATOM 649 C C . LEU A 1 82 ? 11.984 -2.959 3.77 1 97.25 82 LEU A C 1
ATOM 651 O O . LEU A 1 82 ? 13.102 -2.717 4.219 1 97.25 82 LEU A O 1
ATOM 655 N N . GLN A 1 83 ? 11.742 -3.891 2.936 1 96.5 83 GLN A N 1
ATOM 656 C CA . GLN A 1 83 ? 12.82 -4.742 2.443 1 96.5 83 GLN A CA 1
ATOM 657 C C . GLN A 1 83 ? 13.852 -3.934 1.665 1 96.5 83 GLN A C 1
ATOM 659 O O . GLN A 1 83 ? 15.062 -4.129 1.833 1 96.5 83 GLN A O 1
ATOM 664 N N . LEU A 1 84 ? 13.367 -3.053 0.844 1 96.12 84 LEU A N 1
ATOM 665 C CA . LEU A 1 84 ? 14.266 -2.229 0.043 1 96.12 84 LEU A CA 1
ATOM 666 C C . LEU A 1 84 ? 15.125 -1.333 0.933 1 96.12 84 LEU A C 1
ATOM 668 O O . LEU A 1 84 ? 16.328 -1.197 0.709 1 96.12 84 LEU A O 1
ATOM 672 N N . ILE A 1 85 ? 14.492 -0.746 1.917 1 97.19 85 ILE A N 1
ATOM 673 C CA . ILE A 1 85 ? 15.219 0.107 2.85 1 97.19 85 ILE A CA 1
ATOM 674 C C . ILE A 1 85 ? 16.328 -0.701 3.535 1 97.19 85 ILE A C 1
ATOM 676 O O . ILE A 1 85 ? 17.469 -0.27 3.586 1 97.19 85 ILE A O 1
ATOM 680 N N . ASP A 1 86 ? 15.945 -1.855 4.016 1 97.19 86 ASP A N 1
ATOM 681 C CA . ASP A 1 86 ? 16.906 -2.734 4.672 1 97.19 86 ASP A CA 1
ATOM 682 C C . ASP A 1 86 ? 18.047 -3.117 3.719 1 97.19 86 ASP A C 1
ATOM 684 O O . ASP A 1 86 ? 19.219 -3.047 4.082 1 97.19 86 ASP A O 1
ATOM 688 N N . ASN A 1 87 ? 17.703 -3.471 2.516 1 96.69 87 ASN A N 1
ATOM 689 C CA . ASN A 1 87 ? 18.688 -3.896 1.53 1 96.69 87 ASN A CA 1
ATOM 690 C C . ASN A 1 87 ? 19.609 -2.746 1.119 1 96.69 87 ASN A C 1
ATOM 692 O O . ASN A 1 87 ? 20.797 -2.945 0.896 1 96.69 87 ASN A O 1
ATOM 696 N N . ILE A 1 88 ? 19.078 -1.614 0.979 1 96.69 88 ILE A N 1
ATOM 697 C CA . ILE A 1 88 ? 19.875 -0.434 0.647 1 96.69 88 ILE A CA 1
ATOM 698 C C . ILE A 1 88 ? 20.891 -0.169 1.75 1 96.69 88 ILE A C 1
ATOM 700 O O . ILE A 1 88 ? 22.062 0.094 1.47 1 96.69 88 ILE A O 1
ATOM 704 N N . GLN A 1 89 ? 20.438 -0.239 2.973 1 96.69 89 GLN A N 1
ATOM 705 C CA . GLN A 1 89 ? 21.328 -0.015 4.102 1 96.69 89 GLN A CA 1
ATOM 706 C C . GLN A 1 89 ? 22.438 -1.066 4.145 1 96.69 89 GLN A C 1
ATOM 708 O O . GLN A 1 89 ? 23.594 -0.748 4.434 1 96.69 89 GLN A O 1
ATOM 713 N N . GLN A 1 90 ? 22.125 -2.279 3.818 1 96.19 90 GLN A N 1
ATOM 714 C CA . GLN A 1 90 ? 23.094 -3.371 3.842 1 96.19 90 GLN A CA 1
ATOM 715 C C . GLN A 1 90 ? 24.094 -3.244 2.695 1 96.19 90 GLN A C 1
ATOM 717 O O . GLN A 1 90 ? 25.281 -3.455 2.887 1 96.19 90 GLN A O 1
ATOM 722 N N . LEU A 1 91 ? 23.641 -2.848 1.579 1 96.69 91 LEU A N 1
ATOM 723 C CA . LEU A 1 91 ? 24.469 -2.881 0.374 1 96.69 91 LEU A CA 1
ATOM 724 C C . LEU A 1 91 ? 25.234 -1.576 0.206 1 96.69 91 LEU A C 1
ATOM 726 O O . LEU A 1 91 ? 26.359 -1.578 -0.288 1 96.69 91 LEU A O 1
ATOM 730 N N . PHE A 1 92 ? 24.578 -0.483 0.643 1 96 92 PHE A N 1
ATOM 731 C CA . PHE A 1 92 ? 25.172 0.807 0.316 1 96 92 PHE A CA 1
ATOM 732 C C . PHE A 1 92 ? 25.453 1.61 1.581 1 96 92 PHE A C 1
ATOM 734 O O . PHE A 1 92 ? 25.922 2.746 1.51 1 96 92 PHE A O 1
ATOM 741 N N . GLY A 1 93 ? 25.078 1.128 2.742 1 96 93 GLY A N 1
ATOM 742 C CA . GLY A 1 93 ? 25.375 1.743 4.023 1 96 93 GLY A CA 1
ATOM 743 C C . GLY A 1 93 ? 24.516 2.959 4.316 1 96 93 GLY A C 1
ATOM 744 O O . GLY A 1 93 ? 23.594 3.27 3.562 1 96 93 GLY A O 1
ATOM 745 N N . GLU A 1 94 ? 24.891 3.637 5.426 1 95.25 94 GLU A N 1
ATOM 746 C CA . GLU A 1 94 ? 24.172 4.832 5.863 1 95.25 94 GLU A CA 1
ATOM 747 C C . GLU A 1 94 ? 24.312 5.965 4.852 1 95.25 94 GLU A C 1
ATOM 749 O O . GLU A 1 94 ? 23.375 6.738 4.633 1 95.25 94 GLU A O 1
ATOM 754 N N . VAL A 1 95 ? 25.469 5.996 4.301 1 96.25 95 VAL A N 1
ATOM 755 C CA . VAL A 1 95 ? 25.75 7.047 3.328 1 96.25 95 VAL A CA 1
ATOM 756 C C . VAL A 1 95 ? 24.859 6.871 2.107 1 96.25 95 VAL A C 1
ATOM 758 O O . VAL A 1 95 ? 24.281 7.844 1.602 1 96.25 95 VAL A O 1
ATOM 761 N N . GLY A 1 96 ? 24.719 5.652 1.613 1 95.69 96 GLY A N 1
ATOM 762 C CA . GLY A 1 96 ? 23.844 5.371 0.492 1 95.69 96 GLY A CA 1
ATOM 763 C C . GLY A 1 96 ? 22.391 5.695 0.78 1 95.69 96 GLY A C 1
ATOM 764 O O . GLY A 1 96 ? 21.688 6.266 -0.065 1 95.69 96 GLY A O 1
ATOM 765 N N . MET A 1 97 ? 21.969 5.398 1.981 1 96.62 97 MET A N 1
ATOM 766 C CA . MET A 1 97 ? 20.594 5.695 2.377 1 96.62 97 MET A CA 1
ATOM 767 C C . MET A 1 97 ? 20.359 7.199 2.422 1 96.62 97 MET A C 1
ATOM 769 O O . MET A 1 97 ? 19.312 7.68 1.953 1 96.62 97 MET A O 1
ATOM 773 N N . GLU A 1 98 ? 21.312 7.941 2.955 1 97.19 98 GLU A N 1
ATOM 774 C CA . GLU A 1 98 ? 21.188 9.391 3.043 1 97.19 98 GLU A CA 1
ATOM 775 C C . GLU A 1 98 ? 21.125 10.023 1.655 1 97.19 98 GLU A C 1
ATOM 777 O O . GLU A 1 98 ? 20.406 11.008 1.446 1 97.19 98 GLU A O 1
ATOM 782 N N . ARG A 1 99 ? 21.875 9.461 0.761 1 97.19 99 ARG A N 1
ATOM 783 C CA . ARG A 1 99 ? 21.828 9.961 -0.61 1 97.19 99 ARG A CA 1
ATOM 784 C C . ARG A 1 99 ? 20.453 9.75 -1.23 1 97.19 99 ARG A C 1
ATOM 786 O O . ARG A 1 99 ? 19.953 10.617 -1.96 1 97.19 99 ARG A O 1
ATOM 793 N N . LEU A 1 100 ? 19.875 8.633 -0.958 1 97.44 100 LEU A N 1
ATOM 794 C CA . LEU A 1 100 ? 18.547 8.336 -1.463 1 97.44 100 LEU A CA 1
ATOM 795 C C . LEU A 1 100 ? 17.516 9.305 -0.874 1 97.44 100 LEU A C 1
ATOM 797 O O . LEU A 1 100 ? 16.656 9.82 -1.593 1 97.44 100 LEU A O 1
ATOM 801 N N . ILE A 1 101 ? 17.609 9.523 0.4 1 97.62 101 ILE A N 1
ATOM 802 C CA . ILE A 1 101 ? 16.672 10.414 1.084 1 97.62 101 ILE A CA 1
ATOM 803 C C . ILE A 1 101 ? 16.828 11.836 0.532 1 97.62 101 ILE A C 1
ATOM 805 O O . ILE A 1 101 ? 15.828 12.508 0.27 1 97.62 101 ILE A O 1
ATOM 809 N N . ALA A 1 102 ? 18.078 12.227 0.347 1 97.69 102 ALA A N 1
ATOM 810 C CA . ALA A 1 102 ? 18.359 13.57 -0.166 1 97.69 102 ALA A CA 1
ATOM 811 C C . ALA A 1 102 ? 17.797 13.742 -1.578 1 97.69 102 ALA A C 1
ATOM 813 O O . ALA A 1 102 ? 17.25 14.789 -1.911 1 97.69 102 ALA A O 1
ATOM 814 N N . GLN A 1 103 ? 17.984 12.727 -2.395 1 97.44 103 GLN A N 1
ATOM 815 C CA . GLN A 1 103 ? 17.469 12.773 -3.754 1 97.44 103 GLN A CA 1
ATOM 816 C C . GLN A 1 103 ? 15.945 12.883 -3.754 1 97.44 103 GLN A C 1
ATOM 818 O O . GLN A 1 103 ? 15.375 13.68 -4.508 1 97.44 103 GLN A O 1
ATOM 823 N N . ARG A 1 104 ? 15.273 12.117 -2.998 1 96.88 104 ARG A N 1
ATOM 824 C CA . ARG A 1 104 ? 13.82 12.18 -2.863 1 96.88 104 ARG A CA 1
ATOM 825 C C . ARG A 1 104 ? 13.375 13.555 -2.379 1 96.88 104 ARG A C 1
ATOM 827 O O . ARG A 1 104 ? 12.383 14.102 -2.873 1 96.88 104 ARG A O 1
ATOM 834 N N . GLU A 1 105 ? 14.117 14.062 -1.394 1 97.5 105 GLU A N 1
ATOM 835 C CA . GLU A 1 105 ? 13.805 15.391 -0.859 1 97.5 105 GLU A CA 1
ATOM 836 C C . GLU A 1 105 ? 13.867 16.453 -1.95 1 97.5 105 GLU A C 1
ATOM 838 O O . GLU A 1 105 ? 12.977 17.297 -2.049 1 97.5 105 GLU A O 1
ATOM 843 N N . GLN A 1 106 ? 14.898 16.375 -2.729 1 96.94 106 GLN A N 1
ATOM 844 C CA . GLN A 1 106 ? 15.086 17.359 -3.793 1 96.94 106 GLN A CA 1
ATOM 845 C C . GLN A 1 106 ? 13.961 17.281 -4.816 1 96.94 106 GLN A C 1
ATOM 847 O O . GLN A 1 106 ? 13.445 18.312 -5.258 1 96.94 106 GLN A O 1
ATOM 852 N N . GLN A 1 107 ? 13.57 16.125 -5.152 1 96.44 107 GLN A N 1
ATOM 853 C CA . GLN A 1 107 ? 12.5 15.922 -6.117 1 96.44 107 GLN A CA 1
ATOM 854 C C . GLN A 1 107 ? 11.164 16.422 -5.57 1 96.44 107 GLN A C 1
ATOM 856 O O . GLN A 1 107 ? 10.414 17.094 -6.281 1 96.44 107 GLN A O 1
ATOM 861 N N . GLN A 1 108 ? 10.883 16.125 -4.32 1 96.44 108 GLN A N 1
ATOM 862 C CA . GLN A 1 108 ? 9.641 16.578 -3.689 1 96.44 108 GLN A CA 1
ATOM 863 C C . GLN A 1 108 ? 9.625 18.109 -3.539 1 96.44 108 GLN A C 1
ATOM 865 O O . GLN A 1 108 ? 8.602 18.75 -3.77 1 96.44 108 GLN A O 1
ATOM 870 N N . LEU A 1 109 ? 10.812 18.625 -3.135 1 97.44 109 LEU A N 1
ATOM 871 C CA . LEU A 1 109 ? 10.93 20.078 -2.967 1 97.44 109 LEU A CA 1
ATOM 872 C C . LEU A 1 109 ? 10.633 20.797 -4.277 1 97.44 109 LEU A C 1
ATOM 874 O O . LEU A 1 109 ? 9.898 21.781 -4.293 1 97.44 109 LEU A O 1
ATOM 878 N N . ALA A 1 110 ? 11.18 20.281 -5.348 1 97 110 ALA A N 1
ATOM 879 C CA . ALA A 1 110 ? 10.961 20.891 -6.66 1 97 110 ALA A CA 1
ATOM 880 C C . ALA A 1 110 ? 9.477 20.891 -7.027 1 97 110 ALA A C 1
ATOM 882 O O . ALA A 1 110 ? 8.953 21.891 -7.516 1 97 110 ALA A O 1
ATOM 883 N N . ARG A 1 111 ? 8.828 19.812 -6.75 1 96 111 ARG A N 1
ATOM 884 C CA . ARG A 1 111 ? 7.402 19.703 -7.047 1 96 111 ARG A CA 1
ATOM 885 C C . ARG A 1 111 ? 6.59 20.688 -6.211 1 96 111 ARG A C 1
ATOM 887 O O . ARG A 1 111 ? 5.699 21.359 -6.73 1 96 111 ARG A O 1
ATOM 894 N N . TYR A 1 112 ? 6.91 20.781 -4.918 1 97.25 112 TYR A N 1
ATOM 895 C CA . TYR A 1 112 ? 6.176 21.656 -4.016 1 97.25 112 TYR A CA 1
ATOM 896 C C . TYR A 1 112 ? 6.418 23.125 -4.363 1 97.25 112 TYR A C 1
ATOM 898 O O . TYR A 1 112 ? 5.5 23.938 -4.289 1 97.25 112 TYR A O 1
ATOM 906 N N . GLN A 1 113 ? 7.66 23.438 -4.707 1 96.19 113 GLN A N 1
ATOM 907 C CA . GLN A 1 113 ? 8 24.828 -5.027 1 96.19 113 GLN A CA 1
ATOM 908 C C . GLN A 1 113 ? 7.242 25.312 -6.258 1 96.19 113 GLN A C 1
ATOM 910 O O . GLN A 1 113 ? 6.898 26.484 -6.355 1 96.19 113 GLN A O 1
ATOM 915 N N . ALA A 1 114 ? 6.91 24.375 -7.145 1 95.62 114 ALA A N 1
ATOM 916 C CA . ALA A 1 114 ? 6.141 24.719 -8.336 1 95.62 114 ALA A CA 1
ATOM 917 C C . ALA A 1 114 ? 4.688 25.016 -7.988 1 95.62 114 ALA A C 1
ATOM 919 O O . ALA A 1 114 ? 4.035 25.828 -8.656 1 95.62 114 ALA A O 1
ATOM 920 N N . GLU A 1 115 ? 4.234 24.469 -6.902 1 92.88 115 GLU A N 1
ATOM 921 C CA . GLU A 1 115 ? 2.828 24.578 -6.535 1 92.88 115 GLU A CA 1
ATOM 922 C C . GLU A 1 115 ? 2.619 25.672 -5.492 1 92.88 115 GLU A C 1
ATOM 924 O O . GLU A 1 115 ? 1.56 26.297 -5.445 1 92.88 115 GLU A O 1
ATOM 929 N N . LEU A 1 116 ? 3.594 25.859 -4.641 1 93.69 116 LEU A N 1
ATOM 930 C CA . LEU A 1 116 ? 3.486 26.797 -3.529 1 93.69 116 LEU A CA 1
ATOM 931 C C . LEU A 1 116 ? 4.09 28.156 -3.898 1 93.69 116 LEU A C 1
ATOM 933 O O . LEU A 1 116 ? 5.109 28.562 -3.336 1 93.69 116 LEU A O 1
ATOM 937 N N . THR A 1 117 ? 3.428 29.016 -4.684 1 91.69 117 THR A N 1
ATOM 938 C CA . THR A 1 117 ? 3.951 30.281 -5.207 1 91.69 117 THR A CA 1
ATOM 939 C C . THR A 1 117 ? 3.287 31.469 -4.52 1 91.69 117 THR A C 1
ATOM 941 O O . THR A 1 117 ? 3.627 32.625 -4.797 1 91.69 117 THR A O 1
ATOM 944 N N . GLN A 1 118 ? 2.498 31.172 -3.602 1 93.75 118 GLN A N 1
ATOM 945 C CA . GLN A 1 118 ? 1.744 32.219 -2.941 1 93.75 118 GLN A CA 1
ATOM 946 C C . GLN A 1 118 ? 2.66 33.094 -2.09 1 93.75 118 GLN A C 1
ATOM 948 O O . GLN A 1 118 ? 3.516 32.594 -1.364 1 93.75 118 GLN A O 1
ATOM 953 N N . PRO A 1 119 ? 2.477 34.375 -2.197 1 90.69 119 PRO A N 1
ATOM 954 C CA . PRO A 1 119 ? 3.318 35.25 -1.401 1 90.69 119 PRO A CA 1
ATOM 955 C C . PRO A 1 119 ? 2.955 35.25 0.081 1 90.69 119 PRO A C 1
ATOM 957 O O . PRO A 1 119 ? 3.842 35.281 0.938 1 90.69 119 PRO A O 1
ATOM 960 N N . ALA A 1 120 ? 1.689 35.25 0.432 1 94.88 120 ALA A N 1
ATOM 961 C CA .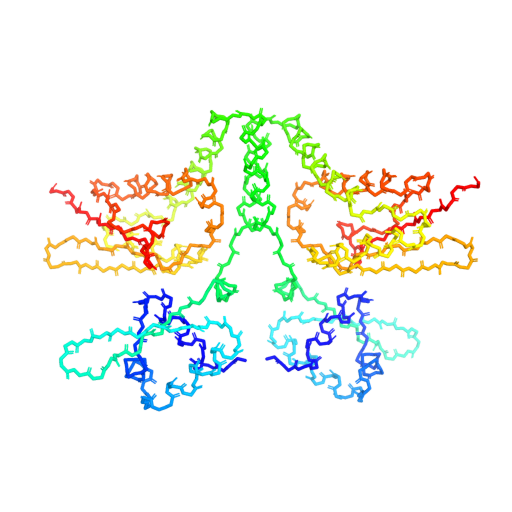 ALA A 1 120 ? 1.249 35.25 1.824 1 94.88 120 ALA A CA 1
ATOM 962 C C . ALA A 1 120 ? 1.471 33.906 2.49 1 94.88 120 ALA A C 1
ATOM 964 O O . ALA A 1 120 ? 1.155 32.875 1.913 1 94.88 120 ALA A O 1
ATOM 965 N N . LEU A 1 121 ? 2.018 33.938 3.672 1 96.06 121 LEU A N 1
ATOM 966 C CA . LEU A 1 121 ? 2.305 32.719 4.414 1 96.06 121 LEU A CA 1
ATOM 967 C C . LEU A 1 121 ? 1.04 31.875 4.598 1 96.06 121 LEU A C 1
ATOM 969 O O . LEU A 1 121 ? 1.07 30.641 4.445 1 96.06 121 LEU A O 1
ATOM 973 N N . ALA A 1 122 ? -0.04 32.531 4.906 1 96.62 122 ALA A N 1
ATOM 974 C CA . ALA A 1 122 ? -1.314 31.844 5.117 1 96.62 122 ALA A CA 1
ATOM 975 C C . ALA A 1 122 ? -1.729 31.062 3.873 1 96.62 122 ALA A C 1
ATOM 977 O O . ALA A 1 122 ? -2.209 29.938 3.977 1 96.62 122 ALA A O 1
ATOM 978 N N . ASP A 1 123 ? -1.562 31.656 2.756 1 97.19 123 ASP A N 1
ATOM 979 C CA . ASP A 1 123 ? -1.932 31.031 1.494 1 97.19 123 ASP A CA 1
ATOM 980 C C . ASP A 1 123 ? -0.998 29.859 1.172 1 97.19 123 ASP A C 1
ATOM 982 O O . ASP A 1 123 ? -1.432 28.844 0.634 1 97.19 123 ASP A O 1
ATOM 986 N N . ARG A 1 124 ? 0.281 30.016 1.423 1 96.81 124 ARG A N 1
ATOM 987 C CA . ARG A 1 124 ? 1.24 28.938 1.218 1 96.81 124 ARG A CA 1
ATOM 988 C C . ARG A 1 124 ? 0.922 27.75 2.117 1 96.81 124 ARG A C 1
ATOM 990 O O . ARG A 1 124 ? 1.011 26.594 1.686 1 96.81 124 ARG A O 1
ATOM 997 N N . LEU A 1 125 ? 0.566 28.062 3.322 1 98 125 LEU A N 1
ATOM 998 C CA . LEU A 1 125 ? 0.19 27.016 4.254 1 98 125 LEU A CA 1
ATOM 999 C C . LEU A 1 125 ? -1.057 26.281 3.773 1 98 125 LEU A C 1
ATOM 1001 O O . LEU A 1 125 ? -1.146 25.047 3.887 1 98 125 LEU A O 1
ATOM 1005 N N . ALA A 1 126 ? -2 27.016 3.285 1 98.06 126 ALA A N 1
ATOM 1006 C CA . ALA A 1 126 ? -3.215 26.406 2.744 1 98.06 126 ALA A CA 1
ATOM 1007 C C . ALA A 1 126 ? -2.893 25.469 1.584 1 98.06 126 ALA A C 1
ATOM 1009 O O . ALA A 1 126 ? -3.412 24.359 1.516 1 98.06 126 ALA A O 1
ATOM 1010 N N . ALA A 1 127 ? -2.051 25.906 0.718 1 97.88 127 ALA A N 1
ATOM 1011 C CA . ALA A 1 127 ? -1.653 25.094 -0.43 1 97.88 127 ALA A CA 1
ATOM 1012 C C . ALA A 1 127 ? -0.874 23.859 0.015 1 97.88 127 ALA A C 1
ATOM 1014 O O . ALA A 1 127 ? -1.094 22.766 -0.5 1 97.88 127 ALA A O 1
ATOM 1015 N N . LEU A 1 128 ? 0.026 24.047 0.934 1 98.31 128 LEU A N 1
ATOM 1016 C CA . LEU A 1 128 ? 0.811 22.953 1.47 1 98.31 128 LEU A CA 1
ATOM 1017 C C . LEU A 1 128 ? -0.093 21.906 2.115 1 98.31 128 LEU A C 1
ATOM 1019 O O . LEU A 1 128 ? 0.038 20.703 1.842 1 98.31 128 LEU A O 1
ATOM 1023 N N . THR A 1 129 ? -1 22.375 2.912 1 98.31 129 THR A N 1
ATOM 1024 C CA . THR A 1 129 ? -1.917 21.469 3.607 1 98.31 129 THR A CA 1
ATOM 1025 C C . THR A 1 129 ? -2.777 20.703 2.611 1 98.31 129 THR A C 1
ATOM 1027 O O . THR A 1 129 ? -3.025 19.516 2.793 1 98.31 129 THR A O 1
ATOM 1030 N N . ALA A 1 130 ? -3.223 21.359 1.617 1 97.69 130 ALA A N 1
ATOM 1031 C CA . ALA A 1 130 ? -4.012 20.719 0.577 1 97.69 130 ALA A CA 1
ATOM 1032 C C . ALA A 1 130 ? -3.207 19.625 -0.125 1 97.69 130 ALA A C 1
ATOM 1034 O O . ALA A 1 130 ? -3.711 18.516 -0.36 1 97.69 130 ALA A O 1
ATOM 1035 N N . GLN A 1 131 ? -1.993 19.938 -0.46 1 97.38 131 GLN A N 1
ATOM 1036 C CA . GLN A 1 131 ? -1.129 18.984 -1.132 1 97.38 131 GLN A CA 1
ATOM 1037 C C . GLN A 1 131 ? -0.842 17.781 -0.234 1 97.38 131 GLN A C 1
ATOM 1039 O O . GLN A 1 131 ? -0.919 16.625 -0.678 1 97.38 131 GLN A O 1
ATOM 1044 N N . ARG A 1 132 ? -0.515 18.047 1.004 1 98.12 132 ARG A N 1
ATOM 1045 C CA . ARG A 1 132 ? -0.247 16.969 1.96 1 98.12 132 ARG A CA 1
ATOM 1046 C C . ARG A 1 132 ? -1.48 16.094 2.166 1 98.12 132 ARG A C 1
ATOM 1048 O O . ARG A 1 132 ? -1.37 14.883 2.301 1 98.12 132 ARG A O 1
ATOM 1055 N N . THR A 1 133 ? -2.662 16.703 2.16 1 97.69 133 THR A N 1
ATOM 1056 C CA . THR A 1 133 ? -3.91 15.961 2.285 1 97.69 133 THR A CA 1
ATOM 1057 C C . THR A 1 133 ? -4.137 15.07 1.066 1 97.69 133 THR A C 1
ATOM 1059 O O . THR A 1 133 ? -4.52 13.906 1.202 1 97.69 133 THR A O 1
ATOM 1062 N N . ARG A 1 134 ? -3.818 15.578 -0.085 1 96.06 134 ARG A N 1
ATOM 1063 C CA . ARG A 1 134 ? -3.945 14.797 -1.312 1 96.06 134 ARG A CA 1
ATOM 1064 C C . ARG A 1 134 ? -3.012 13.594 -1.293 1 96.06 134 ARG A C 1
ATOM 1066 O O . ARG A 1 134 ? -3.348 12.531 -1.819 1 96.06 134 ARG A O 1
ATOM 1073 N N . GLU A 1 135 ? -1.92 13.773 -0.641 1 96.62 135 GLU A N 1
ATOM 1074 C CA . GLU A 1 135 ? -0.923 12.711 -0.581 1 96.62 135 GLU A CA 1
ATOM 1075 C C . GLU A 1 135 ? -1.242 11.719 0.534 1 96.62 135 GLU A C 1
ATOM 1077 O O . GLU A 1 135 ? -0.553 10.711 0.689 1 96.62 135 GLU A O 1
ATOM 1082 N N . GLY A 1 136 ? -2.256 12.039 1.367 1 97.06 136 GLY A N 1
ATOM 1083 C CA . GLY A 1 136 ? -2.764 11.047 2.303 1 97.06 136 GLY A CA 1
ATOM 1084 C C . GLY A 1 136 ? -2.41 11.352 3.746 1 97.06 136 GLY A C 1
ATOM 1085 O O . GLY A 1 136 ? -2.729 10.57 4.648 1 97.06 136 GLY A O 1
ATOM 1086 N N . TYR A 1 137 ? -1.845 12.492 4.082 1 98 137 TYR A N 1
ATOM 1087 C CA . TYR A 1 137 ? -1.308 12.766 5.41 1 98 137 TYR A CA 1
ATOM 1088 C C . TYR A 1 137 ? -2.398 13.273 6.348 1 98 137 TYR A C 1
ATOM 1090 O O . TYR A 1 137 ? -2.178 13.406 7.555 1 98 137 TYR A O 1
ATOM 1098 N N . MET A 1 138 ? -3.619 13.562 5.805 1 97.25 138 MET A N 1
ATOM 1099 C CA . MET A 1 138 ? -4.691 14.141 6.609 1 97.25 138 MET A CA 1
ATOM 1100 C C . MET A 1 138 ? -4.207 15.383 7.352 1 97.25 138 MET A C 1
ATOM 1102 O O . MET A 1 138 ? -4.242 15.43 8.578 1 97.25 138 MET A O 1
ATOM 1106 N N . ALA A 1 139 ? -3.908 16.391 6.574 1 98.31 139 ALA A N 1
ATOM 1107 C CA . ALA A 1 139 ? -3.252 17.578 7.102 1 98.31 139 ALA A CA 1
ATOM 1108 C C . ALA A 1 139 ? -4.254 18.719 7.312 1 98.31 139 ALA A C 1
ATOM 1110 O O . ALA A 1 139 ? -5.301 18.75 6.66 1 98.31 139 ALA A O 1
ATOM 1111 N N . ASP A 1 140 ? -3.967 19.562 8.203 1 97.94 140 ASP A N 1
ATOM 1112 C CA . ASP A 1 140 ? -4.707 20.797 8.469 1 97.94 140 ASP A CA 1
ATOM 1113 C C . ASP A 1 140 ? -3.814 21.844 9.133 1 97.94 140 ASP A C 1
ATOM 1115 O O . ASP A 1 140 ? -2.648 21.578 9.43 1 97.94 140 ASP A O 1
ATOM 1119 N N . PHE A 1 141 ? -4.297 23.078 9.219 1 98.31 141 PHE A N 1
ATOM 1120 C CA . PHE A 1 141 ? -3.514 24.156 9.836 1 98.31 141 PHE A CA 1
ATOM 1121 C C . PHE A 1 141 ? -4.422 25.219 10.43 1 98.31 141 PHE A C 1
ATOM 1123 O O . PHE A 1 141 ? -5.605 25.297 10.094 1 98.31 141 PHE A O 1
ATOM 1130 N N . ARG A 1 142 ? -3.918 25.906 11.391 1 98.19 142 ARG A N 1
ATOM 1131 C CA . ARG A 1 142 ? -4.648 27.016 11.984 1 98.19 142 ARG A CA 1
ATOM 1132 C C . ARG A 1 142 ? -3.693 28.078 12.508 1 98.19 142 ARG A C 1
ATOM 1134 O O . ARG A 1 142 ? -2.535 27.797 12.812 1 98.19 142 ARG A O 1
ATOM 1141 N N . GLN A 1 143 ? -4.207 29.219 12.625 1 98 143 GLN A N 1
ATOM 1142 C CA . GLN A 1 143 ? -3.436 30.312 13.227 1 98 143 GLN A CA 1
ATOM 1143 C C . GLN A 1 143 ? -3.68 30.375 14.727 1 98 143 GLN A C 1
ATOM 1145 O O . GLN A 1 143 ? -4.816 30.234 15.188 1 98 143 GLN A O 1
ATOM 1150 N N . GLU A 1 144 ? -2.617 30.656 15.414 1 97.69 144 GLU A N 1
ATOM 1151 C CA . GLU A 1 144 ? -2.703 30.828 16.859 1 97.69 144 GLU A CA 1
ATOM 1152 C C . GLU A 1 144 ? -2.836 32.312 17.234 1 97.69 144 GLU A C 1
ATOM 1154 O O . GLU A 1 144 ? -2.623 33.188 16.391 1 97.69 144 GLU A O 1
ATOM 1159 N N . GLU A 1 145 ? -3.189 32.594 18.516 1 96.69 145 GLU A N 1
ATOM 1160 C CA . GLU A 1 145 ? -3.414 33.938 19 1 96.69 145 GLU A CA 1
ATOM 1161 C C . GLU A 1 145 ? -2.131 34.781 18.953 1 96.69 145 GLU A C 1
ATOM 1163 O O . GLU A 1 145 ? -2.172 35.969 18.703 1 96.69 145 GLU A O 1
ATOM 1168 N N . ASP A 1 146 ? -1.075 34.188 19.078 1 95.81 146 ASP A N 1
ATOM 1169 C CA . ASP A 1 146 ? 0.201 34.906 19.109 1 95.81 146 ASP A CA 1
ATOM 1170 C C . ASP A 1 146 ? 0.72 35.188 17.703 1 95.81 146 ASP A C 1
ATOM 1172 O O . ASP A 1 146 ? 1.838 35.656 17.531 1 95.81 146 ASP A O 1
ATOM 1176 N N . GLY A 1 147 ? -0.047 34.781 16.656 1 95.19 147 GLY A N 1
ATOM 1177 C CA . GLY A 1 147 ? 0.331 35.031 15.273 1 95.19 147 GLY A CA 1
ATOM 1178 C C . GLY A 1 147 ? 1.049 33.875 14.625 1 95.19 147 GLY A C 1
ATOM 1179 O O . GLY A 1 147 ? 1.216 33.844 13.398 1 95.19 147 GLY A O 1
ATOM 1180 N N . SER A 1 148 ? 1.428 32.906 15.453 1 97.44 148 SER A N 1
ATOM 1181 C CA . SER A 1 148 ? 2.051 31.719 14.891 1 97.44 148 SER A CA 1
ATOM 1182 C C . SER A 1 148 ? 1.011 30.797 14.266 1 97.44 148 SER A C 1
ATOM 1184 O O . SER A 1 148 ? -0.193 31.047 14.391 1 97.44 148 SER A O 1
ATOM 1186 N N . TRP A 1 149 ? 1.529 29.828 13.484 1 98.5 149 TRP A N 1
ATOM 1187 C CA . TRP A 1 149 ? 0.661 28.844 12.844 1 98.5 149 TRP A CA 1
ATOM 1188 C C . TRP A 1 149 ? 0.985 27.438 13.328 1 98.5 149 TRP A C 1
ATOM 1190 O O . TRP A 1 149 ? 2.123 27.156 13.711 1 98.5 149 TRP A O 1
ATOM 1200 N N . LEU A 1 150 ? -0.05 26.641 13.328 1 98.62 150 LEU A N 1
ATOM 1201 C CA . LEU A 1 150 ? 0.102 25.203 13.547 1 98.62 150 LEU A CA 1
ATOM 1202 C C . LEU A 1 150 ? -0.323 24.422 12.305 1 98.62 150 LEU A C 1
ATOM 1204 O O . LEU A 1 150 ? -1.401 24.656 11.758 1 98.62 150 LEU A O 1
ATOM 1208 N N . LEU A 1 151 ? 0.583 23.625 11.852 1 98.69 151 LEU A N 1
ATOM 1209 C CA . LEU A 1 151 ? 0.297 22.625 10.812 1 98.69 151 LEU A CA 1
ATOM 1210 C C . LEU A 1 151 ? 0.405 21.219 11.367 1 98.69 151 LEU A C 1
ATOM 1212 O O . LEU A 1 151 ? 1.384 20.875 12.039 1 98.69 151 LEU A O 1
ATOM 1216 N N . TRP A 1 152 ? -0.627 20.406 11.125 1 98.31 152 TRP A N 1
ATOM 1217 C CA . TRP A 1 152 ? -0.508 19.047 11.664 1 98.31 152 TRP A CA 1
ATOM 1218 C C . TRP A 1 152 ? -0.942 18.016 10.625 1 98.31 152 TRP A C 1
ATOM 1220 O O . TRP A 1 152 ? -1.715 18.328 9.719 1 98.31 152 TRP A O 1
ATOM 1230 N N . GLU A 1 153 ? -0.381 16.922 10.719 1 98.25 153 GLU A N 1
ATOM 1231 C CA . GLU A 1 153 ? -0.696 15.711 9.969 1 98.25 153 GLU A CA 1
ATOM 1232 C C . GLU A 1 153 ? -1.165 14.594 10.898 1 98.25 153 GLU A C 1
ATOM 1234 O O . GLU A 1 153 ? -0.393 14.094 11.719 1 98.25 153 GLU A O 1
ATOM 1239 N N . SER A 1 154 ? -2.348 14.148 10.656 1 96.81 154 SER A N 1
ATOM 1240 C CA . SER A 1 154 ? -2.941 13.18 11.57 1 96.81 154 SER A CA 1
ATOM 1241 C C . SER A 1 154 ? -2.678 11.75 11.102 1 96.81 154 SER A C 1
ATOM 1243 O O . SER A 1 154 ? -3.072 10.789 11.773 1 96.81 154 SER A O 1
ATOM 1245 N N . HIS A 1 155 ? -2.088 11.641 10.008 1 96.19 155 HIS A N 1
ATOM 1246 C CA . HIS A 1 155 ? -1.773 10.336 9.445 1 96.19 155 HIS A CA 1
ATOM 1247 C C . HIS A 1 155 ? -0.492 10.383 8.617 1 96.19 155 HIS A C 1
ATOM 1249 O O . HIS A 1 155 ? -0.164 11.422 8.039 1 96.19 155 HIS A O 1
ATOM 1255 N N . CYS A 1 156 ? 0.235 9.383 8.695 1 96.56 156 CYS A N 1
ATOM 1256 C CA . CYS A 1 156 ? 1.387 9.219 7.816 1 96.56 156 CYS A CA 1
ATOM 1257 C C . CYS A 1 156 ? 1.168 8.062 6.844 1 96.56 156 CYS A C 1
ATOM 1259 O O . CYS A 1 156 ? 1.207 6.898 7.234 1 96.56 156 CYS A O 1
ATOM 1261 N N . PRO A 1 157 ? 1.009 8.367 5.555 1 97.06 157 PRO A N 1
ATOM 1262 C CA . PRO A 1 157 ? 0.713 7.324 4.57 1 97.06 157 PRO A CA 1
ATOM 1263 C C . PRO A 1 157 ? 1.935 6.473 4.234 1 97.06 157 PRO A C 1
ATOM 1265 O O . PRO A 1 157 ? 1.816 5.477 3.512 1 97.06 157 PRO A O 1
ATOM 1268 N N . ILE A 1 158 ? 3.107 6.812 4.695 1 97.38 158 ILE A N 1
ATOM 1269 C CA . ILE A 1 158 ? 4.312 6.016 4.5 1 97.38 158 ILE A CA 1
ATOM 1270 C C . ILE A 1 158 ? 4.914 5.652 5.855 1 97.38 158 ILE A C 1
ATOM 1272 O O . ILE A 1 158 ? 6.137 5.641 6.016 1 97.38 158 ILE A O 1
ATOM 1276 N N . CYS A 1 159 ? 4.094 5.379 6.832 1 95.06 159 CYS A N 1
ATOM 1277 C CA . CYS A 1 159 ? 4.484 5.246 8.227 1 95.06 159 CYS A CA 1
ATOM 1278 C C . CYS A 1 159 ? 5.441 4.074 8.414 1 95.06 159 CYS A C 1
ATOM 1280 O O . CYS A 1 159 ? 6.398 4.164 9.188 1 95.06 159 CYS A O 1
ATOM 1282 N N . ALA A 1 160 ? 5.176 2.977 7.762 1 95 160 ALA A N 1
ATOM 1283 C CA . ALA A 1 160 ? 6.062 1.822 7.895 1 95 160 ALA A CA 1
ATOM 1284 C C . ALA A 1 160 ? 7.48 2.166 7.453 1 95 160 ALA A C 1
ATOM 1286 O O . ALA A 1 160 ? 8.453 1.819 8.133 1 95 160 ALA A O 1
ATOM 1287 N N . ALA A 1 161 ? 7.586 2.836 6.359 1 97.56 161 ALA A N 1
ATOM 1288 C CA . ALA A 1 161 ? 8.891 3.268 5.863 1 97.56 161 ALA A CA 1
ATOM 1289 C C . ALA A 1 161 ? 9.539 4.262 6.82 1 97.56 161 ALA A C 1
ATOM 1291 O O . ALA A 1 161 ? 10.727 4.148 7.129 1 97.56 161 ALA A O 1
ATOM 1292 N N . ALA A 1 162 ? 8.727 5.219 7.273 1 97.44 162 ALA A N 1
ATOM 1293 C CA . ALA A 1 162 ? 9.227 6.254 8.172 1 97.44 162 ALA A CA 1
ATOM 1294 C C . ALA A 1 162 ? 9.734 5.645 9.477 1 97.44 162 ALA A C 1
ATOM 1296 O O . ALA A 1 162 ? 10.734 6.113 10.039 1 97.44 162 ALA A O 1
ATOM 1297 N N . ARG A 1 163 ? 9.078 4.648 9.953 1 96 163 ARG A N 1
ATOM 1298 C CA . ARG A 1 163 ? 9.492 3.955 11.164 1 96 163 ARG A CA 1
ATOM 1299 C C . ARG A 1 163 ? 10.812 3.227 10.953 1 96 163 ARG A C 1
ATOM 1301 O O . ARG A 1 163 ? 11.664 3.189 11.852 1 96 163 ARG A O 1
ATOM 1308 N N . ALA A 1 164 ? 10.969 2.705 9.781 1 96.62 164 ALA A N 1
ATOM 1309 C CA . ALA A 1 164 ? 12.18 1.957 9.453 1 96.62 164 ALA A CA 1
ATOM 1310 C C . ALA A 1 164 ? 13.359 2.896 9.203 1 96.62 164 ALA A C 1
ATOM 1312 O O . ALA A 1 164 ? 14.516 2.527 9.422 1 96.62 164 ALA A O 1
ATOM 1313 N N . CYS A 1 165 ? 13.094 4.027 8.805 1 97.69 165 CYS A N 1
ATOM 1314 C CA . CYS A 1 165 ? 14.109 5.031 8.516 1 97.69 165 CYS A CA 1
ATOM 1315 C C . CYS A 1 165 ? 13.594 6.434 8.82 1 97.69 165 CYS A C 1
ATOM 1317 O O . CYS A 1 165 ? 12.914 7.043 7.996 1 97.69 165 CYS A O 1
ATOM 1319 N N . ARG A 1 166 ? 14.062 7.023 9.875 1 96.88 166 ARG A N 1
ATOM 1320 C CA . ARG A 1 166 ? 13.578 8.32 10.344 1 96.88 166 ARG A CA 1
ATOM 1321 C C . ARG A 1 166 ? 14.078 9.453 9.461 1 96.88 166 ARG A C 1
ATOM 1323 O O . ARG A 1 166 ? 13.602 10.586 9.562 1 96.88 166 ARG A O 1
ATOM 1330 N N . GLY A 1 167 ? 14.969 9.078 8.586 1 97.56 167 GLY A N 1
ATOM 1331 C CA . GLY A 1 167 ? 15.445 10.055 7.617 1 97.56 167 GLY A CA 1
ATOM 1332 C C . GLY A 1 167 ? 14.336 10.633 6.758 1 97.56 167 GLY A C 1
ATOM 1333 O O . GLY A 1 167 ? 14.414 11.781 6.316 1 97.56 167 GLY A O 1
ATOM 1334 N N . PHE A 1 168 ? 13.328 9.875 6.488 1 97.88 168 PHE A N 1
ATOM 1335 C CA . PHE A 1 168 ? 12.18 10.375 5.73 1 97.88 168 PHE A CA 1
ATOM 1336 C C . PHE A 1 168 ? 11.5 11.516 6.469 1 97.88 168 PHE A C 1
ATOM 1338 O O . PHE A 1 168 ? 11.125 12.523 5.855 1 97.88 168 PHE A O 1
ATOM 1345 N N . CYS A 1 169 ? 11.352 11.367 7.773 1 98.38 169 CYS A N 1
ATOM 1346 C CA . CYS A 1 169 ? 10.711 12.391 8.586 1 98.38 169 CYS A CA 1
ATOM 1347 C C . CYS A 1 169 ? 11.594 13.625 8.711 1 98.38 169 CYS A C 1
ATOM 1349 O O . CYS A 1 169 ? 11.109 14.75 8.695 1 98.38 169 CYS A O 1
ATOM 1351 N N . ARG A 1 170 ? 12.875 13.375 8.922 1 97.94 170 ARG A N 1
ATOM 1352 C CA . ARG A 1 170 ? 13.82 14.484 8.984 1 97.94 170 ARG A CA 1
ATOM 1353 C C . ARG A 1 170 ? 13.781 15.297 7.695 1 97.94 170 ARG A C 1
ATOM 1355 O O . ARG A 1 170 ? 13.766 16.531 7.734 1 97.94 170 ARG A O 1
ATOM 1362 N N . SER A 1 171 ? 13.797 14.594 6.594 1 98 171 SER A N 1
ATOM 1363 C CA . SER A 1 171 ? 13.734 15.242 5.289 1 98 171 SER A CA 1
ATOM 1364 C C . SER A 1 171 ? 12.453 16.047 5.133 1 98 171 SER A C 1
ATOM 1366 O O . SER A 1 171 ? 12.461 17.141 4.562 1 98 171 SER A O 1
ATOM 1368 N N . GLU A 1 172 ? 11.336 15.5 5.551 1 97.94 172 GLU A N 1
ATOM 1369 C CA . GLU A 1 172 ? 10.055 16.203 5.504 1 97.94 172 GLU A CA 1
ATOM 1370 C C . GLU A 1 172 ? 10.125 17.531 6.254 1 97.94 172 GLU A C 1
ATOM 1372 O O . GLU A 1 172 ? 9.672 18.547 5.742 1 97.94 172 GLU A O 1
ATOM 1377 N N . LEU A 1 173 ? 10.711 17.531 7.457 1 98.38 173 LEU A N 1
ATOM 1378 C CA . LEU A 1 173 ? 10.859 18.734 8.258 1 98.38 173 LEU A CA 1
ATOM 1379 C C . LEU A 1 173 ? 11.734 19.766 7.527 1 98.38 173 LEU A C 1
ATOM 1381 O O . LEU A 1 173 ? 11.391 20.938 7.469 1 98.38 173 LEU A O 1
ATOM 1385 N N . GLU A 1 174 ? 12.836 19.281 6.98 1 98 174 GLU A N 1
ATOM 1386 C CA . GLU A 1 174 ? 13.734 20.172 6.238 1 98 174 GLU A CA 1
ATOM 1387 C C . GLU A 1 174 ? 13.031 20.766 5.016 1 98 174 GLU A C 1
ATOM 1389 O O . GLU A 1 174 ? 13.211 21.938 4.699 1 98 174 GLU A O 1
ATOM 1394 N N . MET A 1 175 ? 12.234 20 4.406 1 97.88 175 MET A N 1
ATOM 1395 C CA . MET A 1 175 ? 11.469 20.484 3.262 1 97.88 175 MET A CA 1
ATOM 1396 C C . MET A 1 175 ? 10.5 21.578 3.678 1 97.88 175 MET A C 1
ATOM 1398 O O . MET A 1 175 ? 10.398 22.609 3.002 1 97.88 175 MET A O 1
ATOM 1402 N N . PHE A 1 176 ? 9.797 21.359 4.781 1 98.44 176 PHE A N 1
ATOM 1403 C CA . PHE A 1 176 ? 8.875 22.391 5.27 1 98.44 176 PHE A CA 1
ATOM 1404 C C . PHE A 1 176 ? 9.617 23.688 5.566 1 98.44 176 PHE A C 1
ATOM 1406 O O . PHE A 1 176 ? 9.133 24.766 5.227 1 98.44 176 PHE A O 1
ATOM 1413 N N . ARG A 1 177 ? 10.805 23.531 6.164 1 97.94 177 ARG A N 1
ATOM 1414 C CA . ARG A 1 177 ? 11.609 24.703 6.492 1 97.94 177 ARG A CA 1
ATOM 1415 C C . ARG A 1 177 ? 11.977 25.484 5.234 1 97.94 177 ARG A C 1
ATOM 1417 O O . ARG A 1 177 ? 11.875 26.719 5.211 1 97.94 177 ARG A O 1
ATOM 1424 N N . ARG A 1 178 ? 12.297 24.844 4.242 1 96.88 178 ARG A N 1
ATOM 1425 C CA . ARG A 1 178 ? 12.688 25.484 2.994 1 96.88 178 ARG A CA 1
ATOM 1426 C C . ARG A 1 178 ? 11.477 26.109 2.303 1 96.88 178 ARG A C 1
ATOM 1428 O O . ARG A 1 178 ? 11.555 27.234 1.805 1 96.88 178 ARG A O 1
ATOM 1435 N N . LEU A 1 179 ? 10.391 25.438 2.297 1 97.12 179 LEU A N 1
ATOM 1436 C CA . LEU A 1 179 ? 9.195 25.875 1.582 1 97.12 179 LEU A CA 1
ATOM 1437 C C . LEU A 1 179 ? 8.57 27.094 2.254 1 97.12 179 LEU A C 1
ATOM 1439 O O . LEU A 1 179 ? 7.965 27.938 1.586 1 97.12 179 LEU A O 1
ATOM 1443 N N . LEU A 1 180 ? 8.766 27.172 3.602 1 97.06 180 LEU A N 1
ATOM 1444 C CA . LEU A 1 180 ? 8.031 28.188 4.34 1 97.06 180 LEU A CA 1
ATOM 1445 C C . LEU A 1 180 ? 8.969 29.312 4.801 1 97.06 180 LEU A C 1
ATOM 1447 O O . LEU A 1 180 ? 8.547 30.219 5.52 1 97.06 180 LEU A O 1
ATOM 1451 N N . ALA A 1 181 ? 10.227 29.172 4.363 1 94.75 181 ALA A N 1
ATOM 1452 C CA . ALA A 1 181 ? 11.156 30.266 4.648 1 94.75 181 ALA A CA 1
ATOM 1453 C C . ALA A 1 181 ? 10.602 31.594 4.148 1 94.75 181 ALA A C 1
ATOM 1455 O O . ALA A 1 181 ? 9.969 31.656 3.09 1 94.75 181 ALA A O 1
ATOM 1456 N N . PRO A 1 182 ? 10.859 32.688 4.965 1 95.5 182 PRO A N 1
ATOM 1457 C CA . PRO A 1 182 ? 11.789 32.781 6.094 1 95.5 182 PRO A CA 1
ATOM 1458 C C . PRO A 1 182 ? 11.141 32.438 7.43 1 95.5 182 PRO A C 1
ATOM 1460 O O . PRO A 1 182 ? 11.766 32.594 8.484 1 95.5 182 PRO A O 1
ATOM 1463 N N . ALA A 1 183 ? 9.898 31.953 7.402 1 97 183 ALA A N 1
ATOM 1464 C CA . ALA A 1 183 ? 9.266 31.531 8.656 1 97 183 ALA A CA 1
ATOM 1465 C C . ALA A 1 183 ? 10.016 30.359 9.273 1 97 183 ALA A C 1
ATOM 1467 O O . ALA A 1 183 ? 10.523 29.5 8.555 1 97 183 ALA A O 1
ATOM 1468 N N . GLY A 1 184 ? 10.133 30.375 10.609 1 97.62 184 GLY A N 1
ATOM 1469 C CA . GLY A 1 184 ? 10.703 29.234 11.297 1 97.62 184 GLY A CA 1
ATOM 1470 C C . GLY A 1 184 ? 9.734 28.062 11.422 1 97.62 184 GLY A C 1
ATOM 1471 O O . GLY A 1 184 ? 8.531 28.266 11.617 1 97.62 184 GLY A O 1
ATOM 1472 N N . VAL A 1 185 ? 10.234 26.844 11.32 1 98.5 185 VAL A N 1
ATOM 1473 C CA . VAL A 1 185 ? 9.414 25.641 11.461 1 98.5 185 VAL A CA 1
ATOM 1474 C C . VAL A 1 185 ? 10.023 24.719 12.508 1 98.5 185 VAL A C 1
ATOM 1476 O O . VAL A 1 185 ? 11.211 24.391 12.453 1 98.5 185 VAL A O 1
ATOM 1479 N N . GLU A 1 186 ? 9.18 24.344 13.461 1 98.38 186 GLU A N 1
ATOM 1480 C CA . GLU A 1 186 ? 9.594 23.406 14.5 1 98.38 186 GLU A CA 1
ATOM 1481 C C . GLU A 1 186 ? 8.562 22.297 14.688 1 98.38 186 GLU A C 1
ATOM 1483 O O . GLU A 1 186 ? 7.359 22.547 14.68 1 98.38 186 GLU A O 1
ATOM 1488 N N . ARG A 1 187 ? 9.062 21.062 14.781 1 98.62 187 ARG A N 1
ATOM 1489 C CA . ARG A 1 187 ? 8.156 19.969 15.086 1 98.62 187 ARG A CA 1
ATOM 1490 C C . ARG A 1 187 ? 7.902 19.875 16.594 1 98.62 187 ARG A C 1
ATOM 1492 O O . ARG A 1 187 ? 8.836 19.688 17.375 1 98.62 187 ARG A O 1
ATOM 1499 N N . GLU A 1 188 ? 6.637 19.844 16.906 1 98.31 188 GLU A N 1
ATOM 1500 C CA . GLU A 1 188 ? 6.293 19.844 18.328 1 98.31 188 GLU A CA 1
ATOM 1501 C C . GLU A 1 188 ? 5.754 18.469 18.766 1 98.31 188 GLU A C 1
ATOM 1503 O O . GLU A 1 188 ? 5.832 18.109 19.938 1 98.31 188 GLU A O 1
ATOM 1508 N N . GLN A 1 189 ? 5.121 17.812 17.906 1 97.75 189 GLN A N 1
ATOM 1509 C CA . GLN A 1 189 ? 4.656 16.453 18.109 1 97.75 189 GLN A CA 1
ATOM 1510 C C . GLN A 1 189 ? 5.133 15.531 17 1 97.75 189 GLN A C 1
ATOM 1512 O O . GLN A 1 189 ? 5.281 15.961 15.852 1 97.75 189 GLN A O 1
ATOM 1517 N N . TYR A 1 190 ? 5.426 14.352 17.375 1 97.94 190 TYR A N 1
ATOM 1518 C CA . TYR A 1 190 ? 6.004 13.383 16.453 1 97.94 190 TYR A CA 1
ATOM 1519 C C . TYR A 1 190 ? 5.305 12.039 16.562 1 97.94 190 TYR A C 1
ATOM 1521 O O . TYR A 1 190 ? 5.426 11.352 17.578 1 97.94 190 TYR A O 1
ATOM 1529 N N . LEU A 1 191 ? 4.633 11.688 15.539 1 94.12 191 LEU A N 1
ATOM 1530 C CA . LEU A 1 191 ? 3.854 10.461 15.5 1 94.12 191 LEU A CA 1
ATOM 1531 C C . LEU A 1 191 ? 4.707 9.266 15.914 1 94.12 191 LEU A C 1
ATOM 1533 O O . LEU A 1 191 ? 4.266 8.43 16.719 1 94.12 191 LEU A O 1
ATOM 1537 N N . LEU A 1 192 ? 5.941 9.172 15.477 1 95.06 192 LEU A N 1
ATOM 1538 C CA . LEU A 1 192 ? 6.805 8.023 15.711 1 95.06 192 LEU A CA 1
ATOM 1539 C C . LEU A 1 192 ? 7.328 8.016 17.141 1 95.06 192 LEU A C 1
ATOM 1541 O O . LEU A 1 192 ? 7.953 7.043 17.578 1 95.06 192 LEU A O 1
ATOM 1545 N N . GLU A 1 193 ? 7.012 8.969 17.828 1 94.75 193 GLU A N 1
ATOM 1546 C CA . GLU A 1 193 ? 7.395 9 19.234 1 94.75 193 GLU A CA 1
ATOM 1547 C C . GLU A 1 193 ? 6.18 8.828 20.141 1 94.75 193 GLU A C 1
ATOM 1549 O O . GLU A 1 193 ? 6.246 9.125 21.344 1 94.75 193 GLU A O 1
ATOM 1554 N N . GLY A 1 194 ? 5.059 8.461 19.625 1 89.19 194 GLY A N 1
ATOM 1555 C CA . GLY A 1 194 ? 3.912 8.086 20.438 1 89.19 194 GLY A CA 1
ATOM 1556 C C . GLY A 1 194 ? 2.791 9.102 20.391 1 89.19 194 GLY A C 1
ATOM 1557 O O . GLY A 1 194 ? 1.702 8.859 20.922 1 89.19 194 GLY A O 1
ATOM 1558 N N . ASP A 1 195 ? 3.045 10.227 19.766 1 92.88 195 ASP A N 1
ATOM 1559 C CA . ASP A 1 195 ? 1.98 11.219 19.625 1 92.88 195 ASP A CA 1
ATOM 1560 C C . ASP A 1 195 ? 0.918 10.758 18.641 1 92.88 195 ASP A C 1
ATOM 1562 O O . ASP A 1 195 ? 1.164 9.859 17.828 1 92.88 195 ASP A O 1
ATOM 1566 N N . HIS A 1 196 ? -0.281 11.344 18.672 1 89.69 196 HIS A N 1
ATOM 1567 C CA . HIS A 1 196 ? -1.364 10.922 17.797 1 89.69 196 HIS A CA 1
ATOM 1568 C C . HIS A 1 196 ? -1.25 11.594 16.422 1 89.69 196 HIS A C 1
ATOM 1570 O O . HIS A 1 196 ? -2.018 11.289 15.516 1 89.69 196 HIS A O 1
ATOM 1576 N N . ARG A 1 197 ? -0.27 12.602 16.328 1 95.25 197 ARG A N 1
ATOM 1577 C CA . ARG A 1 197 ? -0.055 13.328 15.078 1 95.25 197 ARG A CA 1
ATOM 1578 C C . ARG A 1 197 ? 1.357 13.898 15.016 1 95.25 197 ARG A C 1
ATOM 1580 O O . ARG A 1 197 ? 2.102 13.844 16 1 95.25 197 ARG A O 1
ATOM 1587 N N . CYS A 1 198 ? 1.745 14.328 13.844 1 98.31 198 CYS A N 1
ATOM 1588 C CA . CYS A 1 198 ? 2.875 15.234 13.703 1 98.31 198 CYS A CA 1
ATOM 1589 C C . CYS A 1 198 ? 2.406 16.688 13.656 1 98.31 198 CYS A C 1
ATOM 1591 O O . CYS A 1 198 ? 1.539 17.031 12.859 1 98.31 198 CYS A O 1
ATOM 1593 N N . LEU A 1 199 ? 2.988 17.453 14.539 1 98.56 199 LEU A N 1
ATOM 1594 C CA . LEU A 1 199 ? 2.582 18.844 14.688 1 98.56 199 LEU A CA 1
ATOM 1595 C C . LEU A 1 199 ? 3.77 19.781 14.5 1 98.56 199 LEU A C 1
ATOM 1597 O O . LEU A 1 199 ? 4.828 19.578 15.102 1 98.56 199 LEU A O 1
ATOM 1601 N N . TYR A 1 200 ? 3.549 20.766 13.703 1 98.81 200 TYR A N 1
ATOM 1602 C CA . TYR A 1 200 ? 4.594 21.734 13.391 1 98.81 200 TYR A CA 1
ATOM 1603 C C . TYR A 1 200 ? 4.16 23.141 13.781 1 98.81 200 TYR A C 1
ATOM 1605 O O . TYR A 1 200 ? 3.057 23.578 13.438 1 98.81 200 TYR A O 1
ATOM 1613 N N . ARG A 1 201 ? 5.02 23.828 14.422 1 98.69 201 ARG A N 1
ATOM 1614 C CA . ARG A 1 201 ? 4.836 25.25 14.703 1 98.69 201 ARG A CA 1
ATOM 1615 C C . ARG A 1 201 ? 5.586 26.109 13.695 1 98.69 201 ARG A C 1
ATOM 1617 O O . ARG A 1 201 ? 6.777 25.891 13.453 1 98.69 201 ARG A O 1
ATOM 1624 N N . ILE A 1 202 ? 4.859 26.984 13.125 1 98.56 202 ILE A N 1
ATOM 1625 C CA . ILE A 1 202 ? 5.422 27.891 12.141 1 98.56 202 ILE A CA 1
ATOM 1626 C C . ILE A 1 202 ? 5.387 29.328 12.688 1 98.56 202 ILE A C 1
ATOM 1628 O O . ILE A 1 202 ? 4.316 29.844 13 1 98.56 202 ILE A O 1
ATOM 1632 N N . ARG A 1 203 ? 6.527 30 12.766 1 97.75 203 ARG A N 1
ATOM 1633 C CA . ARG A 1 203 ? 6.629 31.359 13.281 1 97.75 203 ARG A CA 1
ATOM 1634 C C . ARG A 1 203 ? 7.105 32.312 12.195 1 97.75 203 ARG A C 1
ATOM 1636 O O . ARG A 1 203 ? 8.227 32.188 11.703 1 97.75 203 ARG A O 1
ATOM 1643 N N . PRO A 1 204 ? 6.211 33.25 11.938 1 94.06 204 PRO A N 1
ATOM 1644 C CA . PRO A 1 204 ? 6.66 34.25 10.969 1 94.06 204 PRO A CA 1
ATOM 1645 C C . PRO A 1 204 ? 7.859 35.062 11.469 1 94.06 204 PRO A C 1
ATOM 1647 O O . PRO A 1 204 ? 7.98 35.312 12.672 1 94.06 204 PRO A O 1
ATOM 1650 N N . GLN A 1 205 ? 8.898 35.125 10.664 1 85.94 205 GLN A N 1
ATOM 1651 C CA . GLN A 1 205 ? 9.969 36 11.062 1 85.94 205 GLN A CA 1
ATOM 1652 C C . GLN A 1 205 ? 9.539 37.469 10.945 1 85.94 205 GLN A C 1
ATOM 1654 O O . GLN A 1 205 ? 8.781 37.844 10.039 1 85.94 205 GLN A O 1
ATOM 1659 N N . PRO A 1 206 ? 10.031 38.219 12.047 1 67.94 206 PRO A N 1
ATOM 1660 C CA . PRO A 1 206 ? 9.703 39.656 12.055 1 67.94 206 PRO A CA 1
ATOM 1661 C C . PRO A 1 206 ? 10.141 40.375 10.773 1 67.94 206 PRO A C 1
ATOM 1663 O O . PRO A 1 206 ? 11.086 39.906 10.109 1 67.94 206 PRO A O 1
ATOM 1666 N N . MET B 1 1 ? -19.641 -1.324 5.805 1 51 1 MET B N 1
ATOM 1667 C CA . MET B 1 1 ? -19.25 -0.179 6.621 1 51 1 MET B CA 1
ATOM 1668 C C . MET B 1 1 ? -20.156 1.019 6.344 1 51 1 MET B C 1
ATOM 1670 O O . MET B 1 1 ? -20.5 1.288 5.195 1 51 1 MET B O 1
ATOM 1674 N N . ASN B 1 2 ? -20.906 1.515 7.391 1 69.5 2 ASN B N 1
ATOM 1675 C CA . ASN B 1 2 ? -21.875 2.605 7.258 1 69.5 2 ASN B CA 1
ATOM 1676 C C . ASN B 1 2 ? -21.203 3.967 7.406 1 69.5 2 ASN B C 1
ATOM 1678 O O . ASN B 1 2 ? -20.047 4.051 7.828 1 69.5 2 ASN B O 1
ATOM 1682 N N . ALA B 1 3 ? -21.812 5 6.926 1 75.75 3 ALA B N 1
ATOM 1683 C CA . ALA B 1 3 ? -21.375 6.391 6.918 1 75.75 3 ALA B CA 1
ATOM 1684 C C . ALA B 1 3 ? -20.938 6.836 8.312 1 75.75 3 ALA B C 1
ATOM 1686 O O . ALA B 1 3 ? -19.938 7.535 8.461 1 75.75 3 ALA B O 1
ATOM 1687 N N . SER B 1 4 ? -21.453 6.293 9.328 1 85 4 SER B N 1
ATOM 1688 C CA . SER B 1 4 ? -21.172 6.719 10.695 1 85 4 SER B CA 1
ATOM 1689 C C . SER B 1 4 ? -19.875 6.09 11.211 1 85 4 SER B C 1
ATOM 1691 O O . SER B 1 4 ? -19.078 6.75 11.883 1 85 4 SER B O 1
ATOM 1693 N N . THR B 1 5 ? -19.656 4.848 10.859 1 89.38 5 THR B N 1
ATOM 1694 C CA . THR B 1 5 ? -18.453 4.148 11.312 1 89.38 5 THR B CA 1
ATOM 1695 C C . THR B 1 5 ? -17.203 4.773 10.711 1 89.38 5 THR B C 1
ATOM 1697 O O . THR B 1 5 ? -16.188 4.926 11.391 1 89.38 5 THR B O 1
ATOM 1700 N N . ASP B 1 6 ? -17.375 5.203 9.5 1 91.19 6 ASP B N 1
ATOM 1701 C CA . ASP B 1 6 ? -16.234 5.852 8.852 1 91.19 6 ASP B CA 1
ATOM 1702 C C . ASP B 1 6 ? -15.922 7.191 9.516 1 91.19 6 ASP B C 1
ATOM 1704 O O . ASP B 1 6 ? -14.758 7.543 9.695 1 91.19 6 ASP B O 1
ATOM 1708 N N . LYS B 1 7 ? -16.938 7.875 9.867 1 94.81 7 LYS B N 1
ATOM 1709 C CA . LYS B 1 7 ? -16.75 9.172 10.508 1 94.81 7 LYS B CA 1
ATOM 1710 C C . LYS B 1 7 ? -16.094 9.023 11.883 1 94.81 7 LYS B C 1
ATOM 1712 O O . LYS B 1 7 ? -15.242 9.828 12.258 1 94.81 7 LYS B O 1
ATOM 1717 N N . ILE B 1 8 ? -16.5 8.023 12.547 1 95.94 8 ILE B N 1
ATOM 1718 C CA . ILE B 1 8 ? -15.93 7.773 13.867 1 95.94 8 ILE B CA 1
ATOM 1719 C C . ILE B 1 8 ? -14.438 7.465 13.727 1 95.94 8 ILE B C 1
ATOM 1721 O O . ILE B 1 8 ? -13.617 8.008 14.469 1 95.94 8 ILE B O 1
ATOM 1725 N N . LEU B 1 9 ? -14.109 6.629 12.742 1 95.75 9 LEU B N 1
ATOM 1726 C CA . LEU B 1 9 ? -12.711 6.305 12.508 1 95.75 9 LEU B CA 1
ATOM 1727 C C . LEU B 1 9 ? -11.906 7.555 12.172 1 95.75 9 LEU B C 1
ATOM 1729 O O . LEU B 1 9 ? -10.805 7.746 12.688 1 95.75 9 LEU B O 1
ATOM 1733 N N . PHE B 1 10 ? -12.508 8.391 11.398 1 95 10 PHE B N 1
ATOM 1734 C CA . PHE B 1 10 ? -11.852 9.625 11.008 1 95 10 PHE B CA 1
ATOM 1735 C C . PHE B 1 10 ? -11.625 10.531 12.219 1 95 10 PHE B C 1
ATOM 1737 O O . PHE B 1 10 ? -10.547 11.109 12.367 1 95 10 PHE B O 1
ATOM 1744 N N . LEU B 1 11 ? -12.594 10.617 13.055 1 95.88 11 LEU B N 1
ATOM 1745 C CA . LEU B 1 11 ? -12.484 11.477 14.227 1 95.88 11 LEU B CA 1
ATOM 1746 C C . LEU B 1 11 ? -11.422 10.953 15.188 1 95.88 11 LEU B C 1
ATOM 1748 O O . LEU B 1 11 ? -10.617 11.734 15.711 1 95.88 11 LEU B O 1
ATOM 1752 N N . LEU B 1 12 ? -11.406 9.68 15.383 1 95.94 12 LEU B N 1
ATOM 1753 C CA . LEU B 1 12 ? -10.406 9.094 16.266 1 95.94 12 LEU B CA 1
ATOM 1754 C C . LEU B 1 12 ? -9 9.281 15.688 1 95.94 12 LEU B C 1
ATOM 1756 O O . LEU B 1 12 ? -8.047 9.484 16.438 1 95.94 12 LEU B O 1
ATOM 1760 N N . LYS B 1 13 ? -8.914 9.203 14.375 1 95.31 13 LYS B N 1
ATOM 1761 C CA . LYS B 1 13 ? -7.621 9.406 13.719 1 95.31 13 LYS B CA 1
ATOM 1762 C C . LYS B 1 13 ? -7.156 10.852 13.844 1 95.31 13 LYS B C 1
ATOM 1764 O O . LYS B 1 13 ? -5.992 11.109 14.148 1 95.31 13 LYS B O 1
ATOM 1769 N N . SER B 1 14 ? -8.094 11.719 13.672 1 94.06 14 SER B N 1
ATOM 1770 C CA . SER B 1 14 ? -7.75 13.141 13.562 1 94.06 14 SER B CA 1
ATOM 1771 C C . SER B 1 14 ? -7.59 13.773 14.945 1 94.06 14 SER B C 1
ATOM 1773 O O . SER B 1 14 ? -6.789 14.695 15.117 1 94.06 14 SER B O 1
ATOM 1775 N N . HIS B 1 15 ? -8.344 13.266 15.922 1 93.19 15 HIS B N 1
ATOM 1776 C CA . HIS B 1 15 ? -8.391 13.977 17.203 1 93.19 15 HIS B CA 1
ATOM 1777 C C . HIS B 1 15 ? -7.852 13.117 18.328 1 93.19 15 HIS B C 1
ATOM 1779 O O . HIS B 1 15 ? -7.707 13.586 19.469 1 93.19 15 HIS B O 1
ATOM 1785 N N . GLY B 1 16 ? -7.547 11.969 18.047 1 92.75 16 GLY B N 1
ATOM 1786 C CA . GLY B 1 16 ? -7.07 11.078 19.094 1 92.75 16 GLY B CA 1
ATOM 1787 C C . GLY B 1 16 ? -8.195 10.367 19.828 1 92.75 16 GLY B C 1
ATOM 1788 O O . GLY B 1 16 ? -9.344 10.391 19.391 1 92.75 16 GLY B O 1
ATOM 1789 N N . PRO B 1 17 ? -7.848 9.742 20.938 1 94.88 17 PRO B N 1
ATOM 1790 C CA . PRO B 1 17 ? -8.836 8.977 21.703 1 94.88 17 PRO B CA 1
ATOM 1791 C C . PRO B 1 17 ? -9.977 9.844 22.234 1 94.88 17 PRO B C 1
ATOM 1793 O O . PRO B 1 17 ? -9.742 10.984 22.656 1 94.88 17 PRO B O 1
ATOM 1796 N N . GLN B 1 18 ? -11.188 9.273 22.203 1 96.69 18 GLN B N 1
ATOM 1797 C CA . GLN B 1 18 ? -12.375 10.016 22.625 1 96.69 18 GLN B CA 1
ATOM 1798 C C . GLN B 1 18 ? -13.398 9.102 23.281 1 96.69 18 GLN B C 1
ATOM 1800 O O . GLN B 1 18 ? -13.414 7.895 23.031 1 96.69 18 GLN B O 1
ATOM 1805 N N . SER B 1 19 ? -14.203 9.719 24.125 1 96.88 19 SER B N 1
ATOM 1806 C CA . SER B 1 19 ? -15.312 8.992 24.719 1 96.88 19 SER B CA 1
ATOM 1807 C C . SER B 1 19 ? -16.484 8.883 23.75 1 96.88 19 SER B C 1
ATOM 1809 O O . SER B 1 19 ? -16.562 9.633 22.781 1 96.88 19 SER B O 1
ATOM 1811 N N . ALA B 1 20 ? -17.375 7.977 24.078 1 96.88 20 ALA B N 1
ATOM 1812 C CA . ALA B 1 20 ? -18.594 7.855 23.281 1 96.88 20 ALA B CA 1
ATOM 1813 C C . ALA B 1 20 ? -19.406 9.141 23.328 1 96.88 20 ALA B C 1
ATOM 1815 O O . ALA B 1 20 ? -20.016 9.531 22.328 1 96.88 20 ALA B O 1
ATOM 1816 N N . ALA B 1 21 ? -19.422 9.75 24.422 1 96.25 21 ALA B N 1
ATOM 1817 C CA . ALA B 1 21 ? -20.172 10.992 24.594 1 96.25 21 ALA B CA 1
ATOM 1818 C C . ALA B 1 21 ? -19.609 12.086 23.672 1 96.25 21 ALA B C 1
ATOM 1820 O O . ALA B 1 21 ? -20.375 12.773 23 1 96.25 21 ALA B O 1
ATOM 1821 N N . GLU B 1 22 ? -18.344 12.195 23.656 1 96.75 22 GLU B N 1
ATOM 1822 C CA . GLU B 1 22 ? -17.688 13.188 22.797 1 96.75 22 GLU B CA 1
ATOM 1823 C C . GLU B 1 22 ? -17.953 12.906 21.328 1 96.75 22 GLU B C 1
ATOM 1825 O O . GLU B 1 22 ? -18.25 13.828 20.562 1 96.75 22 GLU B O 1
ATOM 1830 N N . LEU B 1 23 ? -17.844 11.695 20.938 1 97.19 23 LEU B N 1
ATOM 1831 C CA . LEU B 1 23 ? -18.094 11.297 19.547 1 97.19 23 LEU B CA 1
ATOM 1832 C C . LEU B 1 23 ? -19.562 11.547 19.172 1 97.19 23 LEU B C 1
ATOM 1834 O O . LEU B 1 23 ? -19.844 12.023 18.078 1 97.19 23 LEU B O 1
ATOM 1838 N N . GLY B 1 24 ? -20.391 11.195 20.125 1 97.25 24 GLY B N 1
ATOM 1839 C CA . GLY B 1 24 ? -21.797 11.477 19.891 1 97.25 24 GLY B CA 1
ATOM 1840 C C . GLY B 1 24 ? -22.094 12.938 19.625 1 97.25 24 GLY B C 1
ATOM 1841 O O . GLY B 1 24 ? -22.828 13.273 18.703 1 97.25 24 GLY B O 1
ATOM 1842 N N . GLU B 1 25 ? -21.5 13.789 20.422 1 96.88 25 GLU B N 1
ATOM 1843 C CA . GLU B 1 25 ? -21.688 15.227 20.266 1 96.88 25 GLU B CA 1
ATOM 1844 C C . GLU B 1 25 ? -21.188 15.703 18.891 1 96.88 25 GLU B C 1
ATOM 1846 O O . GLU B 1 25 ? -21.875 16.469 18.203 1 96.88 25 GLU B O 1
ATOM 1851 N N . GLN B 1 26 ? -20.094 15.195 18.469 1 95.88 26 GLN B N 1
ATOM 1852 C CA . GLN B 1 26 ? -19.484 15.609 17.203 1 95.88 26 GLN B CA 1
ATOM 1853 C C . GLN B 1 26 ? -20.281 15.094 16.016 1 95.88 26 GLN B C 1
ATOM 1855 O O . GLN B 1 26 ? -20.328 15.742 14.969 1 95.88 26 GLN B O 1
ATOM 1860 N N . LEU B 1 27 ? -20.938 14.023 16.172 1 95.75 27 LEU B N 1
ATOM 1861 C CA . LEU B 1 27 ? -21.656 13.391 15.07 1 95.75 27 LEU B CA 1
ATOM 1862 C C . LEU B 1 27 ? -23.156 13.633 15.172 1 95.75 27 LEU B C 1
ATOM 1864 O O . LEU B 1 27 ? -23.938 13.07 14.398 1 95.75 27 LEU B O 1
ATOM 1868 N N . GLN B 1 28 ? -23.484 14.438 16.156 1 95.5 28 GLN B N 1
ATOM 1869 C CA . GLN B 1 28 ? -24.891 14.781 16.359 1 95.5 28 GLN B CA 1
ATOM 1870 C C . GLN B 1 28 ? -25.75 13.531 16.547 1 95.5 28 GLN B C 1
ATOM 1872 O O . GLN B 1 28 ? -26.781 13.383 15.883 1 95.5 28 GLN B O 1
ATOM 1877 N N . MET B 1 29 ? -25.312 12.688 17.438 1 95.81 29 MET B N 1
ATOM 1878 C CA . MET B 1 29 ? -26.047 11.5 17.859 1 95.81 29 MET B CA 1
ATOM 1879 C C . MET B 1 29 ? -25.906 11.273 19.359 1 95.81 29 MET B C 1
ATOM 1881 O O . MET B 1 29 ? -25.141 11.977 20.031 1 95.81 29 MET B O 1
ATOM 1885 N N . THR B 1 30 ? -26.734 10.383 19.859 1 95.75 30 THR B N 1
ATOM 1886 C CA . THR B 1 30 ? -26.672 10.086 21.297 1 95.75 30 THR B CA 1
ATOM 1887 C C . THR B 1 30 ? -25.391 9.32 21.641 1 95.75 30 THR B C 1
ATOM 1889 O O . THR B 1 30 ? -24.797 8.672 20.766 1 95.75 30 THR B O 1
ATOM 1892 N N . SER B 1 31 ? -25.062 9.461 22.844 1 96 31 SER B N 1
ATOM 1893 C CA . SER B 1 31 ? -23.922 8.68 23.328 1 96 31 SER B CA 1
ATOM 1894 C C . SER B 1 31 ? -24.156 7.184 23.125 1 96 31 SER B C 1
ATOM 1896 O O . SER B 1 31 ? -23.234 6.449 22.766 1 96 31 SER B O 1
ATOM 1898 N N . MET B 1 32 ? -25.375 6.809 23.312 1 95.88 32 MET B N 1
ATOM 1899 C CA . MET B 1 32 ? -25.719 5.402 23.125 1 95.88 32 MET B CA 1
ATOM 1900 C C . MET B 1 32 ? -25.578 5.004 21.656 1 95.88 32 MET B C 1
ATOM 1902 O O . MET B 1 32 ? -25.094 3.914 21.344 1 95.88 32 MET B O 1
ATOM 1906 N N . GLY B 1 33 ? -25.969 5.859 20.828 1 95.31 33 GLY B N 1
ATOM 1907 C CA . GLY B 1 33 ? -25.797 5.617 19.406 1 95.31 33 GLY B CA 1
ATOM 1908 C C . GLY B 1 33 ? -24.344 5.473 19 1 95.31 33 GLY B C 1
ATOM 1909 O O . GLY B 1 33 ? -23.984 4.547 18.281 1 95.31 33 GLY B O 1
ATOM 1910 N N . ALA B 1 34 ? -23.547 6.395 19.469 1 96.75 34 ALA B N 1
ATOM 1911 C CA . ALA B 1 34 ? -22.109 6.32 19.203 1 96.75 34 ALA B CA 1
ATOM 1912 C C . ALA B 1 34 ? -21.531 5.023 19.766 1 96.75 34 ALA B C 1
ATOM 1914 O O . ALA B 1 34 ? -20.688 4.387 19.109 1 96.75 34 ALA B O 1
ATOM 1915 N N . ARG B 1 35 ? -21.969 4.617 20.922 1 96.06 35 ARG B N 1
ATOM 1916 C CA . ARG B 1 35 ? -21.469 3.41 21.562 1 96.06 35 ARG B CA 1
ATOM 1917 C C . ARG B 1 35 ? -21.781 2.17 20.734 1 96.06 35 ARG B C 1
ATOM 1919 O O . ARG B 1 35 ? -20.969 1.24 20.672 1 96.06 35 ARG B O 1
ATOM 1926 N N . GLN B 1 36 ? -22.875 2.162 20.172 1 96.31 36 GLN B N 1
ATOM 1927 C CA . GLN B 1 36 ? -23.266 1.027 19.328 1 96.31 36 GLN B CA 1
ATOM 1928 C C . GLN B 1 36 ? -22.328 0.885 18.141 1 96.31 36 GLN B C 1
ATOM 1930 O O . GLN B 1 36 ? -21.891 -0.222 17.797 1 96.31 36 GLN B O 1
ATOM 1935 N N . HIS B 1 37 ? -22.062 1.97 17.516 1 96.31 37 HIS B N 1
ATOM 1936 C CA . HIS B 1 37 ? -21.109 1.942 16.406 1 96.31 37 HIS B CA 1
ATOM 1937 C C . HIS B 1 37 ? -19.734 1.505 16.875 1 96.31 37 HIS B C 1
ATOM 1939 O O . HIS B 1 37 ? -19.062 0.718 16.203 1 96.31 37 HIS B O 1
ATOM 1945 N N . LEU B 1 38 ? -19.375 1.982 18.016 1 97.38 38 LEU B N 1
ATOM 1946 C CA . LEU B 1 38 ? -18.062 1.659 18.562 1 97.38 38 LEU B CA 1
ATOM 1947 C C . LEU B 1 38 ? -17.953 0.17 18.875 1 97.38 38 LEU B C 1
ATOM 1949 O O . LEU B 1 38 ? -16.906 -0.444 18.656 1 97.38 38 LEU B O 1
ATOM 1953 N N . MET B 1 39 ? -19 -0.377 19.344 1 96.31 39 MET B N 1
ATOM 1954 C CA . MET B 1 39 ? -19.016 -1.807 19.625 1 96.31 39 MET B CA 1
ATOM 1955 C C . MET B 1 39 ? -18.859 -2.627 18.359 1 96.31 39 MET B C 1
ATOM 1957 O O . MET B 1 39 ? -18.156 -3.641 18.344 1 96.31 39 MET B O 1
ATOM 1961 N N . THR B 1 40 ? -19.516 -2.188 17.391 1 95.38 40 THR B N 1
ATOM 1962 C CA . THR B 1 40 ? -19.391 -2.844 16.094 1 95.38 40 THR B CA 1
ATOM 1963 C C . THR B 1 40 ? -17.938 -2.756 15.602 1 95.38 40 THR B C 1
ATOM 1965 O O . THR B 1 40 ? -17.375 -3.754 15.156 1 95.38 40 THR B O 1
ATOM 1968 N N . LEU B 1 41 ? -17.375 -1.596 15.672 1 96.12 41 LEU B N 1
ATOM 1969 C CA . LEU B 1 41 ? -16 -1.365 15.234 1 96.12 41 LEU B CA 1
ATOM 1970 C C . LEU B 1 41 ? -15.023 -2.188 16.062 1 96.12 41 LEU B C 1
ATOM 1972 O O . LEU B 1 41 ? -14.016 -2.67 15.539 1 96.12 41 LEU B O 1
ATOM 1976 N N . GLU B 1 42 ? -15.367 -2.289 17.344 1 96.88 42 GLU B N 1
ATOM 1977 C CA . GLU B 1 42 ? -14.523 -3.102 18.219 1 96.88 42 GLU B CA 1
ATOM 1978 C C . GLU B 1 42 ? -14.586 -4.574 17.828 1 96.88 42 GLU B C 1
ATOM 1980 O O . GLU B 1 42 ? -13.562 -5.254 17.766 1 96.88 42 GLU B O 1
ATOM 1985 N N . ALA B 1 43 ? -15.781 -5.023 17.562 1 95.69 43 ALA B N 1
ATOM 1986 C CA . ALA B 1 43 ? -15.969 -6.414 17.141 1 95.69 43 ALA B CA 1
ATOM 1987 C C . ALA B 1 43 ? -15.203 -6.711 15.859 1 95.69 43 ALA B C 1
ATOM 1989 O O . ALA B 1 43 ? -14.688 -7.816 15.68 1 95.69 43 ALA B O 1
ATOM 1990 N N . ASP B 1 44 ? -15.102 -5.68 15.086 1 92.56 44 ASP B N 1
ATOM 1991 C CA . ASP B 1 44 ? -14.391 -5.828 13.812 1 92.56 44 ASP B CA 1
ATOM 1992 C C . ASP B 1 44 ? -12.891 -5.621 13.992 1 92.56 44 ASP B C 1
ATOM 1994 O O . ASP B 1 44 ? -12.117 -5.793 13.047 1 92.56 44 ASP B O 1
ATOM 1998 N N . GLY B 1 45 ? -12.461 -5.172 15.125 1 95.12 45 GLY B N 1
ATOM 1999 C CA . GLY B 1 45 ? -11.047 -5.07 15.453 1 95.12 45 GLY B CA 1
ATOM 2000 C C . GLY B 1 45 ? -10.453 -3.723 15.094 1 95.12 45 GLY B C 1
ATOM 2001 O O . GLY B 1 45 ? -9.227 -3.557 15.102 1 95.12 45 GLY B O 1
ATOM 2002 N N . TRP B 1 46 ? -11.297 -2.719 14.789 1 94.88 46 TRP B N 1
ATOM 2003 C CA . TRP B 1 46 ? -10.805 -1.437 14.297 1 94.88 46 TRP B CA 1
ATOM 2004 C C . TRP B 1 46 ? -10.523 -0.482 15.453 1 94.88 46 TRP B C 1
ATOM 2006 O O . TRP B 1 46 ? -9.68 0.412 15.336 1 94.88 46 TRP B O 1
ATOM 2016 N N . VAL B 1 47 ? -11.242 -0.693 16.594 1 97.25 47 VAL B N 1
ATOM 2017 C CA . VAL B 1 47 ? -11.039 0.185 17.734 1 97.25 47 VAL B CA 1
ATOM 2018 C C . VAL B 1 47 ? -10.914 -0.647 19.016 1 97.25 47 VAL B C 1
ATOM 2020 O O . VAL B 1 47 ? -11.305 -1.818 19.031 1 97.25 47 VAL B O 1
ATOM 2023 N N . SER B 1 48 ? -10.289 -0.064 19.953 1 97.44 48 SER B N 1
ATOM 2024 C CA . SER B 1 48 ? -10.203 -0.547 21.328 1 97.44 48 SER B CA 1
ATOM 2025 C C . SER B 1 48 ? -10.352 0.597 22.328 1 97.44 48 SER B C 1
ATOM 2027 O O . SER B 1 48 ? -10.719 1.713 21.953 1 97.44 48 SER B O 1
ATOM 2029 N N . PHE B 1 49 ? -10.305 0.256 23.641 1 96.62 49 PHE B N 1
ATOM 2030 C CA . PHE B 1 49 ? -10.531 1.318 24.609 1 96.62 49 PHE B CA 1
ATOM 2031 C C . PHE B 1 49 ? -9.664 1.119 25.844 1 96.62 49 PHE B C 1
ATOM 2033 O O . PHE B 1 49 ? -9.117 0.035 26.047 1 96.62 49 PHE B O 1
ATOM 2040 N N . ASN B 1 50 ? -9.383 2.262 26.453 1 94.81 50 ASN B N 1
ATOM 2041 C CA . ASN B 1 50 ? -8.828 2.318 27.812 1 94.81 50 ASN B CA 1
ATOM 2042 C C . ASN B 1 50 ? -9.734 3.1 28.75 1 94.81 50 ASN B C 1
ATOM 2044 O O . ASN B 1 50 ? -10.344 4.094 28.359 1 94.81 50 ASN B O 1
ATOM 2048 N N . ASP B 1 51 ? -9.805 2.586 29.953 1 92.94 51 ASP B N 1
ATOM 2049 C CA . ASP B 1 51 ? -10.547 3.318 30.984 1 92.94 51 ASP B CA 1
ATOM 2050 C C . ASP B 1 51 ? -9.633 4.246 31.766 1 92.94 51 ASP B C 1
ATOM 2052 O O . ASP B 1 51 ? -8.547 3.842 32.188 1 92.94 51 ASP B O 1
ATOM 2056 N N . GLU B 1 52 ? -9.992 5.457 31.781 1 89.38 52 GLU B N 1
ATOM 2057 C CA . GLU B 1 52 ? -9.211 6.441 32.531 1 89.38 52 GLU B CA 1
ATOM 2058 C C . GLU B 1 52 ? -10.008 6.996 33.688 1 89.38 52 GLU B C 1
ATOM 2060 O O . GLU B 1 52 ? -11.148 7.438 33.531 1 89.38 52 GLU B O 1
ATOM 2065 N N . ALA B 1 53 ? -9.359 6.801 34.969 1 84.06 53 ALA B N 1
ATOM 2066 C CA . ALA B 1 53 ? -9.969 7.332 36.156 1 84.06 53 ALA B CA 1
ATOM 2067 C C . ALA B 1 53 ? -9.906 8.859 36.188 1 84.06 53 ALA B C 1
ATOM 2069 O O . ALA B 1 53 ? -8.844 9.445 35.938 1 84.06 53 ALA B O 1
ATOM 2070 N N . ARG B 1 54 ? -10.953 9.516 35.969 1 77 54 ARG B N 1
ATOM 2071 C CA . ARG B 1 54 ? -10.984 10.969 36.062 1 77 54 ARG B CA 1
ATOM 2072 C C . ARG B 1 54 ? -11.641 11.414 37.375 1 77 54 ARG B C 1
ATOM 2074 O O . ARG B 1 54 ? -12.867 11.523 37.438 1 77 54 ARG B O 1
ATOM 2081 N N . GLY B 1 55 ? -10.852 11.633 38.438 1 74.94 55 GLY B N 1
ATOM 2082 C CA . GLY B 1 55 ? -11.352 12.078 39.719 1 74.94 55 GLY B CA 1
ATOM 2083 C C . GLY B 1 55 ? -12.219 11.055 40.406 1 74.94 55 GLY B C 1
ATOM 2084 O O . GLY B 1 55 ? -12.008 9.844 40.25 1 74.94 55 GLY B O 1
ATOM 2085 N N . ARG B 1 56 ? -13.133 11.578 41.438 1 78.06 56 ARG B N 1
ATOM 2086 C CA . ARG B 1 56 ? -14.031 10.773 42.25 1 78.06 56 ARG B CA 1
ATOM 2087 C C . ARG B 1 56 ? -15.195 10.234 41.438 1 78.06 56 ARG B C 1
ATOM 2089 O O . ARG B 1 56 ? -16.141 9.672 42 1 78.06 56 ARG B O 1
ATOM 2096 N N . GLY B 1 57 ? -15.07 9.844 40.156 1 77.19 57 GLY B N 1
ATOM 2097 C CA . GLY B 1 57 ? -16.172 9.367 39.344 1 77.19 57 GLY B CA 1
ATOM 2098 C C . GLY B 1 57 ? -15.828 8.109 38.562 1 77.19 57 GLY B C 1
ATOM 2099 O O . GLY B 1 57 ? -14.742 7.543 38.719 1 77.19 57 GLY B O 1
ATOM 2100 N N . ARG B 1 58 ? -16.844 7.629 37.906 1 83.88 58 ARG B N 1
ATOM 2101 C CA . ARG B 1 58 ? -16.672 6.465 37.031 1 83.88 58 ARG B CA 1
ATOM 2102 C C . ARG B 1 58 ? -15.602 6.719 35.969 1 83.88 58 ARG B C 1
ATOM 2104 O O . ARG B 1 58 ? -15.531 7.812 35.406 1 83.88 58 ARG B O 1
ATOM 2111 N N . PRO B 1 59 ? -14.727 5.855 35.969 1 89.62 59 PRO B N 1
ATOM 2112 C CA . PRO B 1 59 ? -13.719 5.992 34.906 1 89.62 59 PRO B CA 1
ATOM 2113 C C . PRO B 1 59 ? -14.328 6.23 33.531 1 89.62 59 PRO B C 1
ATOM 2115 O O . PRO B 1 59 ? -15.422 5.738 33.25 1 89.62 59 PRO B O 1
ATOM 2118 N N . VAL B 1 60 ? -13.789 7.125 32.781 1 90.88 60 VAL B N 1
ATOM 2119 C CA . VAL B 1 60 ? -14.234 7.406 31.406 1 90.88 60 VAL B CA 1
ATOM 2120 C C . VAL B 1 60 ? -13.547 6.457 30.438 1 90.88 60 VAL B C 1
ATOM 2122 O O . VAL B 1 60 ? -12.328 6.266 30.5 1 90.88 60 VAL B O 1
ATOM 2125 N N . ARG B 1 61 ? -14.359 5.812 29.625 1 94.38 61 ARG B N 1
ATOM 2126 C CA . ARG B 1 61 ? -13.812 4.949 28.594 1 94.38 61 ARG B CA 1
ATOM 2127 C C . ARG B 1 61 ? -13.391 5.766 27.375 1 94.38 61 ARG B C 1
ATOM 2129 O O . ARG B 1 61 ? -14.203 6.457 26.766 1 94.38 61 ARG B O 1
ATOM 2136 N N . LEU B 1 62 ? -12.133 5.711 27.016 1 96.81 62 LEU B N 1
ATOM 2137 C CA . LEU B 1 62 ? -11.602 6.383 25.844 1 96.81 62 LEU B CA 1
ATOM 2138 C C . LEU B 1 62 ? -11.297 5.379 24.734 1 96.81 62 LEU B C 1
ATOM 2140 O O . LEU B 1 62 ? -10.523 4.441 24.938 1 96.81 62 LEU B O 1
ATOM 2144 N N . TRP B 1 63 ? -11.922 5.656 23.641 1 97.38 63 TRP B N 1
ATOM 2145 C CA . TRP B 1 63 ? -11.773 4.781 22.484 1 97.38 63 TRP B CA 1
ATOM 2146 C C . TRP B 1 63 ? -10.641 5.262 21.578 1 97.38 63 TRP B C 1
ATOM 2148 O O . TRP B 1 63 ? -10.461 6.465 21.391 1 97.38 63 TRP B O 1
ATOM 2158 N N . HIS B 1 64 ? -9.891 4.258 21.062 1 95.94 64 HIS B N 1
ATOM 2159 C CA . HIS B 1 64 ? -8.789 4.578 20.172 1 95.94 64 HIS B CA 1
ATOM 2160 C C . HIS B 1 64 ? -8.688 3.568 19.031 1 95.94 64 HIS B C 1
ATOM 2162 O O . HIS B 1 64 ? -9.266 2.482 19.109 1 95.94 64 HIS B O 1
ATOM 2168 N N . LEU B 1 65 ? -7.984 3.941 17.984 1 94.94 65 LEU B N 1
ATOM 2169 C CA . LEU B 1 65 ? -7.773 3.072 16.828 1 94.94 65 LEU B CA 1
ATOM 2170 C C . LEU B 1 65 ? -6.781 1.964 17.172 1 94.94 65 LEU B C 1
ATOM 2172 O O . LEU B 1 65 ? -5.801 2.195 17.875 1 94.94 65 LEU B O 1
ATOM 2176 N N . THR B 1 66 ? -7.062 0.816 16.625 1 93.25 66 THR B N 1
ATOM 2177 C CA . THR B 1 66 ? -6.059 -0.239 16.656 1 93.25 66 THR B CA 1
ATOM 2178 C C . THR B 1 66 ? -5.082 -0.102 15.5 1 93.25 66 THR B C 1
ATOM 2180 O O . THR B 1 66 ? -5.316 0.681 14.57 1 93.25 66 THR B O 1
ATOM 2183 N N . GLU B 1 67 ? -3.994 -0.938 15.523 1 85.19 67 GLU B N 1
ATOM 2184 C CA . GLU B 1 67 ? -3.045 -0.963 14.414 1 85.19 67 GLU B CA 1
ATOM 2185 C C . GLU B 1 67 ? -3.713 -1.433 13.125 1 85.19 67 GLU B C 1
ATOM 2187 O O . GLU B 1 67 ? -3.393 -0.946 12.039 1 85.19 67 GLU B O 1
ATOM 2192 N N . GLN B 1 68 ? -4.648 -2.309 13.266 1 87.75 68 GLN B N 1
ATOM 2193 C CA . GLN B 1 68 ? -5.371 -2.842 12.117 1 87.75 68 GLN B CA 1
ATOM 2194 C C . GLN B 1 68 ? -6.148 -1.743 11.398 1 87.75 68 GLN B C 1
ATOM 2196 O O . GLN B 1 68 ? -6.297 -1.778 10.18 1 87.75 68 GLN B O 1
ATOM 2201 N N . ALA B 1 69 ? -6.574 -0.782 12.172 1 90.75 69 ALA B N 1
ATOM 2202 C CA . ALA B 1 69 ? -7.406 0.281 11.617 1 90.75 69 ALA B CA 1
ATOM 2203 C C . ALA B 1 69 ? -6.613 1.158 10.656 1 90.75 69 ALA B C 1
ATOM 2205 O O . ALA B 1 69 ? -7.191 1.911 9.875 1 90.75 69 ALA B O 1
ATOM 2206 N N . TRP B 1 70 ? -5.27 1.03 10.672 1 84.19 70 TRP B N 1
ATOM 2207 C CA . TRP B 1 70 ? -4.434 1.832 9.781 1 84.19 70 TRP B CA 1
ATOM 2208 C C . TRP B 1 70 ? -4.727 1.508 8.32 1 84.19 70 TRP B C 1
ATOM 2210 O O . TRP B 1 70 ? -4.566 2.361 7.449 1 84.19 70 TRP B O 1
ATOM 2220 N N . GLN B 1 71 ? -5.258 0.333 8.109 1 83.88 71 GLN B N 1
ATOM 2221 C CA . GLN B 1 71 ? -5.57 -0.104 6.758 1 83.88 71 GLN B CA 1
ATOM 2222 C C . GLN B 1 71 ? -6.754 0.672 6.188 1 83.88 71 GLN B C 1
ATOM 2224 O O . GLN B 1 71 ? -7.008 0.631 4.98 1 83.88 71 GLN B O 1
ATOM 2229 N N . ARG B 1 72 ? -7.418 1.383 7.039 1 88.31 72 ARG B N 1
ATOM 2230 C CA . ARG B 1 72 ? -8.594 2.133 6.613 1 88.31 72 ARG B CA 1
ATOM 2231 C C . ARG B 1 72 ? -8.219 3.545 6.176 1 88.31 72 ARG B C 1
ATOM 2233 O O . ARG B 1 72 ? -9.07 4.312 5.727 1 88.31 72 ARG B O 1
ATOM 2240 N N . PHE B 1 73 ? -6.984 3.816 6.207 1 93.19 73 PHE B N 1
ATOM 2241 C CA . PHE B 1 73 ? -6.477 5.137 5.852 1 93.19 73 PHE B CA 1
ATOM 2242 C C . PHE B 1 73 ? -5.492 5.043 4.691 1 93.19 73 PHE B C 1
ATOM 2244 O O . PHE B 1 73 ? -5.039 3.953 4.34 1 93.19 73 PHE B O 1
ATOM 2251 N N . PRO B 1 74 ? -5.242 6.184 4.055 1 92.94 74 PRO B N 1
ATOM 2252 C CA . PRO B 1 74 ? -4.414 6.152 2.844 1 92.94 74 PRO B CA 1
ATOM 2253 C C . PRO B 1 74 ? -3.057 5.496 3.074 1 92.94 74 PRO B C 1
ATOM 2255 O O . PRO B 1 74 ? -2.473 5.637 4.152 1 92.94 74 PRO B O 1
ATOM 2258 N N . ASP B 1 75 ? -2.596 4.746 2.1 1 94.25 75 ASP B N 1
ATOM 2259 C CA . ASP B 1 75 ? -1.277 4.121 2.049 1 94.25 75 ASP B CA 1
ATOM 2260 C C . ASP B 1 75 ? -0.564 4.449 0.738 1 94.25 75 ASP B C 1
ATOM 2262 O O . ASP B 1 75 ? -1.02 4.059 -0.338 1 94.25 75 ASP B O 1
ATOM 2266 N N . SER B 1 76 ? 0.511 5.156 0.825 1 95.81 76 SER B N 1
ATOM 2267 C CA . SER B 1 76 ? 1.203 5.59 -0.384 1 95.81 76 SER B CA 1
ATOM 2268 C C . SER B 1 76 ? 2.547 4.887 -0.536 1 95.81 76 SER B C 1
ATOM 2270 O O . SER B 1 76 ? 3.465 5.418 -1.167 1 95.81 76 SER B O 1
ATOM 2272 N N . HIS B 1 77 ? 2.684 3.711 0.022 1 96.5 77 HIS B N 1
ATOM 2273 C CA . HIS B 1 77 ? 3.943 2.982 -0.084 1 96.5 77 HIS B CA 1
ATOM 2274 C C . HIS B 1 77 ? 4.223 2.568 -1.525 1 96.5 77 HIS B C 1
ATOM 2276 O O . HIS B 1 77 ? 5.379 2.447 -1.929 1 96.5 77 HIS B O 1
ATOM 2282 N N . SER B 1 78 ? 3.188 2.35 -2.32 1 96 78 SER B N 1
ATOM 2283 C CA . SER B 1 78 ? 3.395 2.051 -3.734 1 96 78 SER B CA 1
ATOM 2284 C C . SER B 1 78 ? 4.094 3.203 -4.445 1 96 78 SER B C 1
ATOM 2286 O O . SER B 1 78 ? 5.059 2.99 -5.184 1 96 78 SER B O 1
ATOM 2288 N N . GLU B 1 79 ? 3.631 4.371 -4.199 1 95.94 79 GLU B N 1
ATOM 2289 C CA . GLU B 1 79 ? 4.246 5.555 -4.797 1 95.94 79 GLU B CA 1
ATOM 2290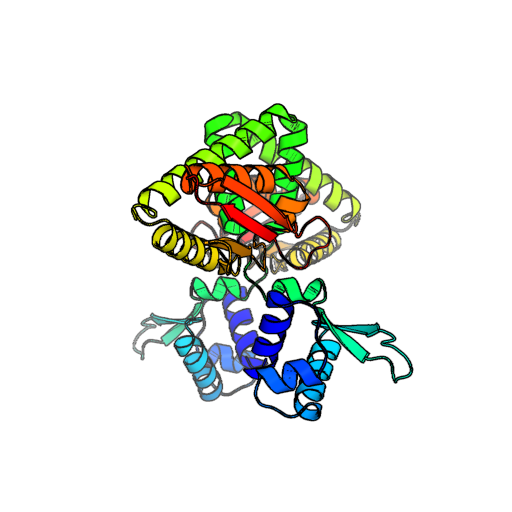 C C . GLU B 1 79 ? 5.68 5.738 -4.305 1 95.94 79 GLU B C 1
ATOM 2292 O O . GLU B 1 79 ? 6.574 6.043 -5.094 1 95.94 79 GLU B O 1
ATOM 2297 N N . LEU B 1 80 ? 5.855 5.535 -3.027 1 97.31 80 LEU B N 1
ATOM 2298 C CA . LEU B 1 80 ? 7.195 5.645 -2.459 1 97.31 80 LEU B CA 1
ATOM 2299 C C . LEU B 1 80 ? 8.133 4.617 -3.08 1 97.31 80 LEU B C 1
ATOM 2301 O O . LEU B 1 80 ? 9.281 4.934 -3.41 1 97.31 80 LEU B O 1
ATOM 2305 N N . THR B 1 81 ? 7.645 3.455 -3.23 1 97.31 81 THR B N 1
ATOM 2306 C CA . THR B 1 81 ? 8.438 2.381 -3.82 1 97.31 81 THR B CA 1
ATOM 2307 C C . THR B 1 81 ? 8.898 2.762 -5.223 1 97.31 81 THR B C 1
ATOM 2309 O O . THR B 1 81 ? 10.062 2.559 -5.574 1 97.31 81 THR B O 1
ATOM 2312 N N . LEU B 1 82 ? 8.008 3.332 -5.988 1 97.25 82 LEU B N 1
ATOM 2313 C CA . LEU B 1 82 ? 8.359 3.768 -7.336 1 97.25 82 LEU B CA 1
ATOM 2314 C C . LEU B 1 82 ? 9.445 4.832 -7.293 1 97.25 82 LEU B C 1
ATOM 2316 O O . LEU B 1 82 ? 10.398 4.789 -8.078 1 97.25 82 LEU B O 1
ATOM 2320 N N . GLN B 1 83 ? 9.312 5.727 -6.398 1 96.56 83 GLN B N 1
ATOM 2321 C CA . GLN B 1 83 ? 10.312 6.777 -6.242 1 96.56 83 GLN B CA 1
ATOM 2322 C C . GLN B 1 83 ? 11.672 6.195 -5.852 1 96.56 83 GLN B C 1
ATOM 2324 O O . GLN B 1 83 ? 12.703 6.605 -6.383 1 96.56 83 GLN B O 1
ATOM 2329 N N . LEU B 1 84 ? 11.641 5.27 -4.949 1 96.19 84 LEU B N 1
ATOM 2330 C CA . LEU B 1 84 ? 12.883 4.648 -4.496 1 96.19 84 LEU B CA 1
ATOM 2331 C C . LEU B 1 84 ? 13.562 3.896 -5.637 1 96.19 84 LEU B C 1
ATOM 2333 O O . LEU B 1 84 ? 14.781 3.992 -5.809 1 96.19 84 LEU B O 1
ATOM 2337 N N . ILE B 1 85 ? 12.773 3.18 -6.383 1 97.19 85 ILE B N 1
ATOM 2338 C CA . ILE B 1 85 ? 13.312 2.445 -7.52 1 97.19 85 ILE B CA 1
ATOM 2339 C C . ILE B 1 85 ? 13.977 3.418 -8.492 1 97.19 85 ILE B C 1
ATOM 2341 O O . ILE B 1 85 ? 15.117 3.203 -8.922 1 97.19 85 ILE B O 1
ATOM 2345 N N . ASP B 1 86 ? 13.266 4.473 -8.805 1 97.19 86 ASP B N 1
ATOM 2346 C CA . ASP B 1 86 ? 13.789 5.492 -9.703 1 97.19 86 ASP B CA 1
ATOM 2347 C C . ASP B 1 86 ? 15.078 6.102 -9.148 1 97.19 86 ASP B C 1
ATOM 2349 O O . ASP B 1 86 ? 16.062 6.23 -9.867 1 97.19 86 ASP B O 1
ATOM 2353 N N . ASN B 1 87 ? 15.086 6.422 -7.879 1 96.75 87 ASN B N 1
ATOM 2354 C CA . ASN B 1 87 ? 16.234 7.051 -7.246 1 96.75 87 ASN B CA 1
ATOM 2355 C C . ASN B 1 87 ? 17.422 6.098 -7.172 1 96.75 87 ASN B C 1
ATOM 2357 O O . ASN B 1 87 ? 18.578 6.516 -7.332 1 96.75 87 ASN B O 1
ATOM 2361 N N . ILE B 1 88 ? 17.188 4.891 -6.914 1 96.75 88 ILE B N 1
ATOM 2362 C CA . ILE B 1 88 ? 18.25 3.887 -6.883 1 96.75 88 ILE B CA 1
ATOM 2363 C C . ILE B 1 88 ? 18.906 3.783 -8.258 1 96.75 88 ILE B C 1
ATOM 2365 O O . ILE B 1 88 ? 20.125 3.746 -8.367 1 96.75 88 ILE B O 1
ATOM 2369 N N . GLN B 1 89 ? 18.078 3.727 -9.266 1 96.75 89 GLN B N 1
ATOM 2370 C CA . GLN B 1 89 ? 18.609 3.641 -10.633 1 96.75 89 GLN B CA 1
ATOM 2371 C C . GLN B 1 89 ? 19.438 4.871 -10.984 1 96.75 89 GLN B C 1
ATOM 2373 O O . GLN B 1 89 ? 20.484 4.762 -11.625 1 96.75 89 GLN B O 1
ATOM 2378 N N . GLN B 1 90 ? 19.016 6.023 -10.539 1 96.25 90 GLN B N 1
ATOM 2379 C CA . GLN B 1 90 ? 19.703 7.27 -10.828 1 96.25 90 GLN B CA 1
ATOM 2380 C C . GLN B 1 90 ? 21.016 7.363 -10.055 1 96.25 90 GLN B C 1
ATOM 2382 O O . GLN B 1 90 ? 22.047 7.785 -10.602 1 96.25 90 GLN B O 1
ATOM 2387 N N . LEU B 1 91 ? 21.031 6.926 -8.867 1 96.75 91 LEU B N 1
ATOM 2388 C CA . LEU B 1 91 ? 22.172 7.145 -7.977 1 96.75 91 LEU B CA 1
ATOM 2389 C C . LEU B 1 91 ? 23.172 6.008 -8.102 1 96.75 91 LEU B C 1
ATOM 2391 O O . LEU B 1 91 ? 24.375 6.23 -7.98 1 96.75 91 LEU B O 1
ATOM 2395 N N . PHE B 1 92 ? 22.625 4.801 -8.344 1 96 92 PHE B N 1
ATOM 2396 C CA . PHE B 1 92 ? 23.516 3.65 -8.258 1 96 92 PHE B CA 1
ATOM 2397 C C . PHE B 1 92 ? 23.531 2.877 -9.57 1 96 92 PHE B C 1
ATOM 2399 O O . PHE B 1 92 ? 24.203 1.85 -9.688 1 96 92 PHE B O 1
ATOM 2406 N N . GLY B 1 93 ? 22.719 3.238 -10.539 1 96 93 GLY B N 1
ATOM 2407 C CA . GLY B 1 93 ? 22.719 2.654 -11.867 1 96 93 GLY B CA 1
ATOM 2408 C C . GLY B 1 93 ? 22.047 1.293 -11.914 1 96 93 GLY B C 1
ATOM 2409 O O . GLY B 1 93 ? 21.469 0.839 -10.922 1 96 93 GLY B O 1
ATOM 2410 N N . GLU B 1 94 ? 22.172 0.666 -13.102 1 95.25 94 GLU B N 1
ATOM 2411 C CA . GLU B 1 94 ? 21.578 -0.652 -13.328 1 95.25 94 GLU B CA 1
ATOM 2412 C C . GLU B 1 94 ? 22.25 -1.71 -12.453 1 95.25 94 GLU B C 1
ATOM 2414 O O . GLU B 1 94 ? 21.578 -2.633 -11.977 1 95.25 94 GLU B O 1
ATOM 2419 N N . VAL B 1 95 ? 23.5 -1.515 -12.305 1 96.25 95 VAL B N 1
ATOM 2420 C CA . VAL B 1 95 ? 24.25 -2.469 -11.5 1 96.25 95 VAL B CA 1
ATOM 2421 C C . VAL B 1 95 ? 23.766 -2.422 -10.055 1 96.25 95 VAL B C 1
ATOM 2423 O O . VAL B 1 95 ? 23.562 -3.465 -9.422 1 96.25 95 VAL B O 1
ATOM 2426 N N . GLY B 1 96 ? 23.578 -1.237 -9.5 1 95.69 96 GLY B N 1
ATOM 2427 C CA . GLY B 1 96 ? 23.062 -1.087 -8.148 1 95.69 96 GLY B CA 1
ATOM 2428 C C . GLY B 1 96 ? 21.672 -1.681 -7.98 1 95.69 96 GLY B C 1
ATOM 2429 O O . GLY B 1 96 ? 21.391 -2.344 -6.977 1 95.69 96 GLY B O 1
ATOM 2430 N N . MET B 1 97 ? 20.844 -1.504 -8.969 1 96.62 97 MET B N 1
ATOM 2431 C CA . MET B 1 97 ? 19.5 -2.059 -8.922 1 96.62 97 MET B CA 1
ATOM 2432 C C . MET B 1 97 ? 19.531 -3.582 -8.938 1 96.62 97 MET B C 1
ATOM 2434 O O . MET B 1 97 ? 18.812 -4.23 -8.18 1 96.62 97 MET B O 1
ATOM 2438 N N . GLU B 1 98 ? 20.406 -4.148 -9.773 1 97.19 98 GLU B N 1
ATOM 2439 C CA . GLU B 1 98 ? 20.516 -5.602 -9.859 1 97.19 98 GLU B CA 1
ATOM 2440 C C . GLU B 1 98 ? 21.016 -6.195 -8.539 1 97.19 98 GLU B C 1
ATOM 2442 O O . GLU B 1 98 ? 20.594 -7.281 -8.148 1 97.19 98 GLU B O 1
ATOM 2447 N N . ARG B 1 99 ? 21.875 -5.477 -7.91 1 97.25 99 ARG B N 1
ATOM 2448 C CA . ARG B 1 99 ? 22.359 -5.93 -6.609 1 97.25 99 ARG B CA 1
ATOM 2449 C C . ARG B 1 99 ? 21.234 -5.961 -5.586 1 97.25 99 ARG B C 1
ATOM 2451 O O . ARG B 1 99 ? 21.172 -6.879 -4.766 1 97.25 99 ARG B O 1
ATOM 2458 N N . LEU B 1 100 ? 20.406 -4.977 -5.625 1 97.44 100 LEU B N 1
ATOM 2459 C CA . LEU B 1 100 ? 19.266 -4.918 -4.719 1 97.44 100 LEU B CA 1
ATOM 2460 C C . LEU B 1 100 ? 18.312 -6.074 -4.984 1 97.44 100 LEU B C 1
ATOM 2462 O O . LEU B 1 100 ? 17.828 -6.715 -4.047 1 97.44 100 LEU B O 1
ATOM 2466 N N . ILE B 1 101 ? 18.031 -6.309 -6.227 1 97.62 101 ILE B N 1
ATOM 2467 C CA . ILE B 1 101 ? 17.125 -7.379 -6.609 1 97.62 101 ILE B CA 1
ATOM 2468 C C . ILE B 1 101 ? 17.688 -8.727 -6.172 1 97.62 101 ILE B C 1
ATOM 2470 O O . ILE B 1 101 ? 16.969 -9.562 -5.629 1 97.62 101 ILE B O 1
ATOM 2474 N N . ALA B 1 102 ? 18.984 -8.883 -6.406 1 97.69 102 ALA B N 1
ATOM 2475 C CA . ALA B 1 102 ? 19.641 -10.133 -6.047 1 97.69 102 ALA B CA 1
ATOM 2476 C C . ALA B 1 102 ? 19.609 -10.359 -4.539 1 97.69 102 ALA B C 1
ATOM 2478 O O . ALA B 1 102 ? 19.391 -11.484 -4.078 1 97.69 102 ALA B O 1
ATOM 2479 N N . GLN B 1 103 ? 19.859 -9.305 -3.789 1 97.44 103 GLN B N 1
ATOM 2480 C CA . GLN B 1 103 ? 19.797 -9.398 -2.334 1 97.44 103 GLN B CA 1
ATOM 2481 C C . GLN B 1 103 ? 18.406 -9.781 -1.859 1 97.44 103 GLN B C 1
ATOM 2483 O O . GLN B 1 103 ?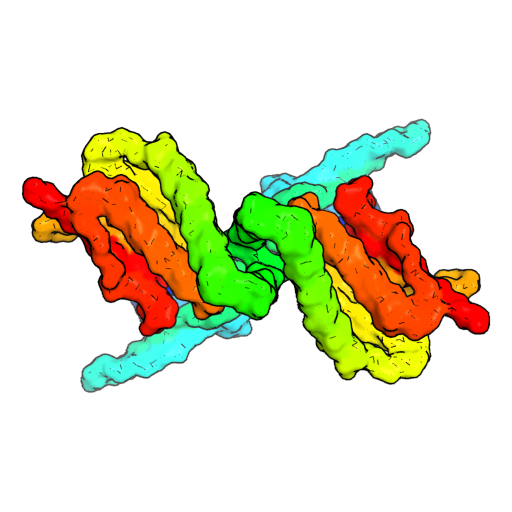 18.25 -10.648 -0.99 1 97.44 103 GLN B O 1
ATOM 2488 N N . ARG B 1 104 ? 17.406 -9.18 -2.34 1 96.88 104 ARG B N 1
ATOM 2489 C CA . ARG B 1 104 ? 16.016 -9.508 -2.012 1 96.88 104 ARG B CA 1
ATOM 2490 C C . ARG B 1 104 ? 15.695 -10.961 -2.371 1 96.88 104 ARG B C 1
ATOM 2492 O O . ARG B 1 104 ? 15.031 -11.664 -1.607 1 96.88 104 ARG B O 1
ATOM 2499 N N . GLU B 1 105 ? 16.172 -11.344 -3.561 1 97.56 105 GLU B N 1
ATOM 2500 C CA . GLU B 1 105 ? 15.961 -12.719 -4.008 1 97.56 105 GLU B CA 1
ATOM 2501 C C . GLU B 1 105 ? 16.547 -13.719 -3.021 1 97.56 105 GLU B C 1
ATOM 2503 O O . GLU B 1 105 ? 15.914 -14.711 -2.672 1 97.56 105 GLU B O 1
ATOM 2508 N N . GLN B 1 106 ? 17.75 -13.445 -2.607 1 97 106 GLN B N 1
ATOM 2509 C CA . GLN B 1 106 ? 18.438 -14.344 -1.685 1 97 106 GLN B CA 1
ATOM 2510 C C . GLN B 1 106 ? 17.688 -14.438 -0.356 1 97 106 GLN B C 1
ATOM 2512 O O . GLN B 1 106 ? 17.531 -15.531 0.196 1 97 106 GLN B O 1
ATOM 2517 N N . GLN B 1 107 ? 17.234 -13.359 0.121 1 96.44 107 GLN B N 1
ATOM 2518 C CA . GLN B 1 107 ? 16.5 -13.328 1.381 1 96.44 107 GLN B CA 1
ATOM 2519 C C . GLN B 1 107 ? 15.18 -14.078 1.268 1 96.44 107 GLN B C 1
ATOM 2521 O O . GLN B 1 107 ? 14.82 -14.852 2.158 1 96.44 107 GLN B O 1
ATOM 2526 N N . GLN B 1 108 ? 14.461 -13.875 0.184 1 96.44 108 GLN B N 1
ATOM 2527 C CA . GLN B 1 108 ? 13.195 -14.562 -0.036 1 96.44 108 GLN B CA 1
ATOM 2528 C C . GLN B 1 108 ? 13.406 -16.062 -0.218 1 96.44 108 GLN B C 1
ATOM 2530 O O . GLN B 1 108 ? 12.641 -16.875 0.307 1 96.44 108 GLN B O 1
ATOM 2535 N N . LEU B 1 109 ? 14.484 -16.391 -1.002 1 97.44 109 LEU B N 1
ATOM 2536 C CA . LEU B 1 109 ? 14.797 -17.781 -1.238 1 97.44 109 LEU B CA 1
ATOM 2537 C C . LEU B 1 109 ? 15.062 -18.516 0.075 1 97.44 109 LEU B C 1
ATOM 2539 O O . LEU B 1 109 ? 14.562 -19.625 0.295 1 97.44 109 LEU B O 1
ATOM 2543 N N . ALA B 1 110 ? 15.812 -17.875 0.935 1 97 110 ALA B N 1
ATOM 2544 C CA . ALA B 1 110 ? 16.125 -18.469 2.23 1 97 110 ALA B CA 1
ATOM 2545 C C . ALA B 1 110 ? 14.859 -18.719 3.045 1 97 110 ALA B C 1
ATOM 2547 O O . ALA B 1 110 ? 14.711 -19.797 3.645 1 97 110 ALA B O 1
ATOM 2548 N N . ARG B 1 111 ? 13.977 -17.797 3.021 1 96 111 ARG B N 1
ATOM 2549 C CA . ARG B 1 111 ? 12.727 -17.938 3.754 1 96 111 ARG B CA 1
ATOM 2550 C C . ARG B 1 111 ? 11.883 -19.078 3.189 1 96 111 ARG B C 1
ATOM 2552 O O . ARG B 1 111 ? 11.344 -19.891 3.945 1 96 111 ARG B O 1
ATOM 2559 N N . TYR B 1 112 ? 11.789 -19.141 1.859 1 97.25 112 TYR B N 1
ATOM 2560 C CA . TYR B 1 112 ? 10.984 -20.172 1.21 1 97.25 112 TYR B CA 1
ATOM 2561 C C . TYR B 1 112 ? 11.586 -21.562 1.426 1 97.25 112 TYR B C 1
ATOM 2563 O O . TYR B 1 112 ? 10.859 -22.531 1.625 1 97.25 112 TYR B O 1
ATOM 2571 N N . GLN B 1 113 ? 12.906 -21.641 1.345 1 96.19 113 GLN B N 1
ATOM 2572 C CA . GLN B 1 113 ? 13.578 -22.922 1.502 1 96.19 113 GLN B CA 1
ATOM 2573 C C . GLN B 1 113 ? 13.352 -23.5 2.896 1 96.19 113 GLN B C 1
ATOM 2575 O O . GLN B 1 113 ? 13.281 -24.719 3.064 1 96.19 113 GLN B O 1
ATOM 2580 N N . ALA B 1 114 ? 13.156 -22.609 3.867 1 95.69 114 ALA B N 1
ATOM 2581 C CA . ALA B 1 114 ? 12.875 -23.047 5.234 1 95.69 114 ALA B CA 1
ATOM 2582 C C . ALA B 1 114 ? 11.469 -23.625 5.352 1 95.69 114 ALA B C 1
ATOM 2584 O O . ALA B 1 114 ? 11.219 -24.516 6.168 1 95.69 114 ALA B O 1
ATOM 2585 N N . GLU B 1 115 ? 10.602 -23.188 4.488 1 93 115 GLU B N 1
ATOM 2586 C CA . GLU B 1 115 ? 9.195 -23.578 4.578 1 93 115 GLU B CA 1
ATOM 2587 C C . GLU B 1 115 ? 8.883 -24.719 3.623 1 93 115 GLU B C 1
ATOM 2589 O O . GLU B 1 115 ? 7.996 -25.531 3.898 1 93 115 GLU B O 1
ATOM 2594 N N . LEU B 1 116 ? 9.555 -24.75 2.494 1 93.69 116 LEU B N 1
ATOM 2595 C CA . LEU B 1 116 ? 9.273 -25.719 1.447 1 93.69 116 LEU B CA 1
ATOM 2596 C C . LEU B 1 116 ? 10.195 -26.938 1.57 1 93.69 116 LEU B C 1
ATOM 2598 O O . LEU B 1 116 ? 11.031 -27.172 0.698 1 93.69 116 LEU B O 1
ATOM 2602 N N . THR B 1 117 ? 9.992 -27.875 2.506 1 91.62 117 THR B N 1
ATOM 2603 C CA . THR B 1 117 ? 10.875 -29 2.801 1 91.62 117 THR B CA 1
ATOM 2604 C C . THR B 1 117 ? 10.258 -30.312 2.322 1 91.62 117 THR B C 1
ATOM 2606 O O . THR B 1 117 ? 10.875 -31.375 2.441 1 91.62 117 THR B O 1
ATOM 2609 N N . GLN B 1 118 ? 9.164 -30.188 1.714 1 93.62 118 GLN B N 1
ATOM 2610 C CA . GLN B 1 118 ? 8.453 -31.391 1.295 1 93.62 118 GLN B CA 1
ATOM 2611 C C . GLN B 1 118 ? 9.195 -32.125 0.172 1 93.62 118 GLN B C 1
ATOM 2613 O O . GLN B 1 118 ? 9.664 -31.484 -0.775 1 93.62 118 GLN B O 1
ATOM 2618 N N . PRO B 1 119 ? 9.305 -33.375 0.3 1 90.56 119 PRO B N 1
ATOM 2619 C CA . PRO B 1 119 ? 10.008 -34.125 -0.744 1 90.56 119 PRO B CA 1
ATOM 2620 C C . PRO B 1 119 ? 9.195 -34.219 -2.035 1 90.56 119 PRO B C 1
ATOM 2622 O O . PRO B 1 119 ? 9.758 -34.125 -3.129 1 90.56 119 PRO B O 1
ATOM 2625 N N . ALA B 1 120 ? 7.898 -34.469 -1.972 1 94.81 120 ALA B N 1
ATOM 2626 C CA . ALA B 1 120 ? 7.055 -34.594 -3.154 1 94.81 120 ALA B CA 1
ATOM 2627 C C . ALA B 1 120 ? 6.801 -33.25 -3.82 1 94.81 120 ALA B C 1
ATOM 2629 O O . ALA B 1 120 ? 6.496 -32.281 -3.143 1 94.81 120 ALA B O 1
ATOM 2630 N N . LEU B 1 121 ? 6.949 -33.219 -5.113 1 95.94 121 LEU B N 1
ATOM 2631 C CA . LEU B 1 121 ? 6.758 -31.984 -5.875 1 95.94 121 LEU B CA 1
ATOM 2632 C C . LEU B 1 121 ? 5.367 -31.391 -5.625 1 95.94 121 LEU B C 1
ATOM 2634 O O . LEU B 1 121 ? 5.219 -30.188 -5.461 1 95.94 121 LEU B O 1
ATOM 2638 N N . ALA B 1 122 ? 4.383 -32.25 -5.594 1 96.62 122 ALA B N 1
ATOM 2639 C CA . ALA B 1 122 ? 3.004 -31.828 -5.371 1 96.62 122 ALA B CA 1
ATOM 2640 C C . ALA B 1 122 ? 2.865 -31.094 -4.039 1 96.62 122 ALA B C 1
ATOM 2642 O O . ALA B 1 122 ? 2.178 -30.078 -3.953 1 96.62 122 ALA B O 1
ATOM 2643 N N . ASP B 1 123 ? 3.48 -31.609 -3.049 1 97.19 123 ASP B N 1
ATOM 2644 C CA . ASP B 1 123 ? 3.416 -31.016 -1.719 1 97.19 123 ASP B CA 1
ATOM 2645 C C . ASP B 1 123 ? 4.176 -29.688 -1.674 1 97.19 123 ASP B C 1
ATOM 2647 O O . ASP B 1 123 ? 3.758 -28.75 -0.996 1 97.19 123 ASP B O 1
ATOM 2651 N N . ARG B 1 124 ? 5.316 -29.625 -2.326 1 96.81 124 ARG B N 1
ATOM 2652 C CA . ARG B 1 124 ? 6.078 -28.375 -2.402 1 96.81 124 ARG B CA 1
ATOM 2653 C C . ARG B 1 124 ? 5.281 -27.297 -3.121 1 96.81 124 ARG B C 1
ATOM 2655 O O . ARG B 1 124 ? 5.289 -26.125 -2.705 1 96.81 124 ARG B O 1
ATOM 2662 N N . LEU B 1 125 ? 4.625 -27.703 -4.164 1 98 125 LEU B N 1
ATOM 2663 C CA . LEU B 1 125 ? 3.789 -26.766 -4.902 1 98 125 LEU B CA 1
ATOM 2664 C C . LEU B 1 125 ? 2.645 -26.25 -4.031 1 98 125 LEU B C 1
ATOM 2666 O O . LEU B 1 125 ? 2.301 -25.078 -4.078 1 98 125 LEU B O 1
ATOM 2670 N N . ALA B 1 126 ? 2.055 -27.141 -3.291 1 98.06 126 ALA B N 1
ATOM 2671 C CA . ALA B 1 126 ? 0.983 -26.766 -2.377 1 98.06 126 ALA B CA 1
ATOM 2672 C C . ALA B 1 126 ? 1.477 -25.734 -1.353 1 98.06 126 ALA B C 1
ATOM 2674 O O . ALA B 1 126 ? 0.81 -24.734 -1.095 1 98.06 126 ALA B O 1
ATOM 2675 N N . ALA B 1 127 ? 2.615 -25.984 -0.807 1 97.88 127 ALA B N 1
ATOM 2676 C CA . ALA B 1 127 ? 3.195 -25.078 0.179 1 97.88 127 ALA B CA 1
ATOM 2677 C C . ALA B 1 127 ? 3.555 -23.734 -0.455 1 97.88 127 ALA B C 1
ATOM 2679 O O . ALA B 1 127 ? 3.311 -22.672 0.131 1 97.88 127 ALA B O 1
ATOM 2680 N N . LEU B 1 128 ? 4.137 -23.781 -1.617 1 98.31 128 LEU B N 1
ATOM 2681 C CA . LEU B 1 128 ? 4.496 -22.578 -2.342 1 98.31 128 LEU B CA 1
ATOM 2682 C C . LEU B 1 128 ? 3.258 -21.734 -2.643 1 98.31 128 LEU B C 1
ATOM 2684 O O . LEU B 1 128 ? 3.248 -20.531 -2.393 1 98.31 128 LEU B O 1
ATOM 2688 N N . THR B 1 129 ? 2.246 -22.375 -3.123 1 98.31 129 THR B N 1
ATOM 2689 C CA . THR B 1 129 ? 1.01 -21.688 -3.469 1 98.31 129 THR B CA 1
ATOM 2690 C C . THR B 1 129 ? 0.38 -21.047 -2.232 1 98.31 129 THR B C 1
ATOM 2692 O O . THR B 1 129 ? -0.126 -19.938 -2.295 1 98.31 129 THR B O 1
ATOM 2695 N N . ALA B 1 130 ? 0.396 -21.75 -1.167 1 97.69 130 ALA B N 1
ATOM 2696 C CA . ALA B 1 130 ? -0.133 -21.219 0.087 1 97.69 130 ALA B CA 1
ATOM 2697 C C . ALA B 1 130 ? 0.64 -19.984 0.529 1 97.69 130 ALA B C 1
ATOM 2699 O O . ALA B 1 130 ? 0.043 -18.984 0.938 1 97.69 130 ALA B O 1
ATOM 2700 N N . GLN B 1 131 ? 1.938 -20.078 0.46 1 97.38 131 GLN B N 1
ATOM 2701 C CA . GLN B 1 131 ? 2.777 -18.953 0.854 1 97.38 131 GLN B CA 1
ATOM 2702 C C . GLN B 1 131 ? 2.547 -17.75 -0.055 1 97.38 131 GLN B C 1
ATOM 2704 O O . GLN B 1 131 ? 2.406 -16.609 0.423 1 97.38 131 GLN B O 1
ATOM 2709 N N . ARG B 1 132 ? 2.512 -17.984 -1.35 1 98.19 132 ARG B N 1
ATOM 2710 C CA . ARG B 1 132 ? 2.266 -16.906 -2.309 1 98.19 132 ARG B CA 1
ATOM 2711 C C . ARG B 1 132 ? 0.893 -16.281 -2.092 1 98.19 132 ARG B C 1
ATOM 2713 O O . ARG B 1 132 ? 0.731 -15.07 -2.223 1 98.19 132 ARG B O 1
ATOM 2720 N N . THR B 1 133 ? -0.097 -17.094 -1.727 1 97.69 133 THR B N 1
ATOM 2721 C CA . THR B 1 133 ? -1.436 -16.594 -1.433 1 97.69 133 THR B CA 1
ATOM 2722 C C . THR B 1 133 ? -1.425 -15.719 -0.18 1 97.69 133 THR B C 1
ATOM 2724 O O . THR B 1 133 ? -2.033 -14.648 -0.158 1 97.69 133 THR B O 1
ATOM 2727 N N . ARG B 1 134 ? -0.68 -16.125 0.794 1 96.12 134 ARG B N 1
ATOM 2728 C CA . ARG B 1 134 ? -0.553 -15.336 2.02 1 96.12 134 ARG B CA 1
ATOM 2729 C C . ARG B 1 134 ? 0.097 -13.984 1.742 1 96.12 134 ARG B C 1
ATOM 2731 O O . ARG B 1 134 ? -0.24 -12.992 2.381 1 96.12 134 ARG B O 1
ATOM 2738 N N . GLU B 1 135 ? 0.944 -13.992 0.772 1 96.75 135 GLU B N 1
ATOM 2739 C CA . GLU B 1 135 ? 1.663 -12.773 0.43 1 96.75 135 GLU B CA 1
ATOM 2740 C C . GLU B 1 135 ? 0.836 -11.891 -0.5 1 96.75 135 GLU B C 1
ATOM 2742 O O . GLU B 1 135 ? 1.246 -10.773 -0.831 1 96.75 135 GLU B O 1
ATOM 2747 N N . GLY B 1 136 ? -0.312 -12.406 -0.975 1 97.06 136 GLY B N 1
ATOM 2748 C CA . GLY B 1 136 ? -1.258 -11.547 -1.674 1 97.06 136 GLY B CA 1
ATOM 2749 C C . GLY B 1 136 ? -1.33 -11.836 -3.162 1 97.06 136 GLY B C 1
ATOM 2750 O O . GLY B 1 136 ? -2.057 -11.156 -3.895 1 97.06 136 GLY B O 1
ATOM 2751 N N . TYR B 1 137 ? -0.705 -12.875 -3.695 1 98 137 TYR B N 1
ATOM 2752 C CA . TYR B 1 137 ? -0.575 -13.086 -5.133 1 98 137 TYR B CA 1
ATOM 2753 C C . TYR B 1 137 ? -1.792 -13.812 -5.688 1 98 137 TYR B C 1
ATOM 2755 O O . TYR B 1 137 ? -1.944 -13.945 -6.906 1 98 137 TYR B O 1
ATOM 2763 N N . MET B 1 138 ? -2.703 -14.305 -4.793 1 97.19 138 MET B N 1
ATOM 2764 C CA . MET B 1 138 ? -3.852 -15.094 -5.234 1 97.19 138 MET B CA 1
ATOM 2765 C C . MET B 1 138 ? -3.412 -16.25 -6.121 1 97.19 138 MET B C 1
ATOM 2767 O O . MET B 1 138 ? -3.824 -16.344 -7.277 1 97.19 138 MET B O 1
ATOM 2771 N N . ALA B 1 139 ? -2.705 -17.156 -5.508 1 98.25 139 ALA B N 1
ATOM 2772 C CA . ALA B 1 139 ? -2.041 -18.234 -6.25 1 98.25 139 ALA B CA 1
ATOM 2773 C C . ALA B 1 139 ? -2.84 -19.531 -6.172 1 98.25 139 ALA B C 1
ATOM 2775 O O . ALA B 1 139 ? -3.6 -19.734 -5.223 1 98.25 139 ALA B O 1
ATOM 2776 N N . ASP B 1 140 ? -2.703 -20.328 -7.141 1 97.88 140 ASP B N 1
ATOM 2777 C CA . ASP B 1 140 ? -3.252 -21.688 -7.195 1 97.88 140 ASP B CA 1
ATOM 2778 C C . ASP B 1 140 ? -2.436 -22.578 -8.133 1 97.88 140 ASP B C 1
ATOM 2780 O O . ASP B 1 140 ? -1.492 -22.109 -8.773 1 97.88 140 ASP B O 1
ATOM 2784 N N . PHE B 1 141 ? -2.68 -23.891 -8.094 1 98.31 141 PHE B N 1
ATOM 2785 C CA . PHE B 1 141 ? -1.943 -24.812 -8.945 1 98.31 141 PHE B CA 1
ATOM 2786 C C . PHE B 1 141 ? -2.781 -26.047 -9.258 1 98.31 141 PHE B C 1
ATOM 2788 O O . PHE B 1 141 ? -3.766 -26.328 -8.57 1 98.31 141 PHE B O 1
ATOM 2795 N N . ARG B 1 142 ? -2.49 -26.672 -10.352 1 98.19 142 ARG B N 1
ATOM 2796 C CA . ARG B 1 142 ? -3.154 -27.906 -10.719 1 98.19 142 ARG B CA 1
ATOM 2797 C C . ARG B 1 142 ? -2.232 -28.797 -11.547 1 98.19 142 ARG B C 1
ATOM 2799 O O . ARG B 1 142 ? -1.309 -28.312 -12.195 1 98.19 142 ARG B O 1
ATOM 2806 N N . GLN B 1 143 ? -2.533 -30.016 -11.523 1 98 143 GLN B N 1
ATOM 2807 C CA . GLN B 1 143 ? -1.807 -30.969 -12.367 1 98 143 GLN B CA 1
ATOM 2808 C C . GLN B 1 143 ? -2.494 -31.141 -13.719 1 98 143 GLN B C 1
ATOM 2810 O O . GLN B 1 143 ? -3.723 -31.219 -13.789 1 98 143 GLN B O 1
ATOM 2815 N N . GLU B 1 144 ? -1.664 -31.234 -14.711 1 97.62 144 GLU B N 1
ATOM 2816 C CA . GLU B 1 144 ? -2.172 -31.469 -16.062 1 97.62 144 GLU B CA 1
ATOM 2817 C C . GLU B 1 144 ? -2.139 -32.938 -16.406 1 97.62 144 GLU B C 1
ATOM 2819 O O . GLU B 1 144 ? -1.513 -33.75 -15.711 1 97.62 144 GLU B O 1
ATOM 2824 N N . GLU B 1 145 ? -2.814 -33.344 -17.516 1 96.56 145 GLU B N 1
ATOM 2825 C CA . GLU B 1 145 ? -2.924 -34.75 -17.938 1 96.56 145 GLU B CA 1
ATOM 2826 C C . GLU B 1 145 ? -1.559 -35.312 -18.312 1 96.56 145 GLU B C 1
ATOM 2828 O O . GLU B 1 145 ? -1.295 -36.5 -18.109 1 96.56 145 GLU B O 1
ATOM 2833 N N . ASP B 1 146 ? -0.719 -34.562 -18.766 1 95.69 146 ASP B N 1
ATOM 2834 C CA . ASP B 1 146 ? 0.588 -35 -19.219 1 95.69 146 ASP B CA 1
ATOM 2835 C C . ASP B 1 146 ? 1.566 -35.125 -18.047 1 95.69 146 ASP B C 1
ATOM 2837 O O . ASP B 1 146 ? 2.752 -35.406 -18.25 1 95.69 146 ASP B O 1
ATOM 2841 N N . GLY B 1 147 ? 1.102 -34.844 -16.797 1 95.19 147 GLY B N 1
ATOM 2842 C CA . GLY B 1 147 ? 1.938 -35 -15.617 1 95.19 147 GLY B CA 1
ATOM 2843 C C . GLY B 1 147 ? 2.592 -33.688 -15.195 1 95.19 147 GLY B C 1
ATOM 2844 O O . GLY B 1 147 ? 3.127 -33.594 -14.094 1 95.19 147 GLY B O 1
ATOM 2845 N N . SER B 1 148 ? 2.512 -32.719 -16.078 1 97.44 148 SER B N 1
ATOM 2846 C CA . SER B 1 148 ? 3.045 -31.406 -15.719 1 97.44 148 SER B CA 1
ATOM 2847 C C . SER B 1 148 ? 2.104 -30.672 -14.773 1 97.44 148 SER B C 1
ATOM 2849 O O . SER B 1 148 ? 0.987 -31.125 -14.516 1 97.44 148 SER B O 1
ATOM 2851 N N . TRP B 1 149 ? 2.658 -29.594 -14.164 1 98.44 149 TRP B N 1
ATOM 2852 C CA . TRP B 1 149 ? 1.872 -28.766 -13.258 1 98.44 149 TRP B CA 1
ATOM 2853 C C . TRP B 1 149 ? 1.763 -27.328 -13.773 1 98.44 149 TRP B C 1
ATOM 2855 O O . TRP B 1 149 ? 2.646 -26.859 -14.492 1 98.44 149 TRP B O 1
ATOM 2865 N N . LEU B 1 150 ? 0.64 -26.734 -13.43 1 98.62 150 LEU B N 1
ATOM 2866 C CA . LEU B 1 150 ? 0.45 -25.297 -13.641 1 98.62 150 LEU B CA 1
ATOM 2867 C C . LEU B 1 150 ? 0.3 -24.578 -12.305 1 98.62 150 LEU B C 1
ATOM 2869 O O . LEU B 1 150 ? -0.488 -24.984 -11.453 1 98.62 150 LEU B O 1
ATOM 2873 N N . LEU B 1 151 ? 1.141 -23.609 -12.141 1 98.69 151 LEU B N 1
ATOM 2874 C CA . LEU B 1 151 ? 1.018 -22.656 -11.047 1 98.69 151 LEU B CA 1
ATOM 2875 C C . LEU B 1 151 ? 0.686 -21.266 -11.57 1 98.69 151 LEU B C 1
ATOM 2877 O O . LEU B 1 151 ? 1.325 -20.766 -12.5 1 98.69 151 LEU B O 1
ATOM 2881 N N . TRP B 1 152 ? -0.355 -20.641 -10.984 1 98.31 152 TRP B N 1
ATOM 2882 C CA . TRP B 1 152 ? -0.657 -19.312 -11.492 1 98.31 152 TRP B CA 1
ATOM 2883 C C . TRP B 1 152 ? -0.926 -18.344 -10.344 1 98.31 152 TRP B C 1
ATOM 2885 O O . TRP B 1 152 ? -1.304 -18.75 -9.242 1 98.31 152 TRP B O 1
ATOM 2895 N N . GLU B 1 153 ? -0.625 -17.172 -10.578 1 98.25 153 GLU B N 1
ATOM 2896 C CA . GLU B 1 153 ? -0.905 -16.016 -9.727 1 98.25 153 GLU B CA 1
ATOM 2897 C C . GLU B 1 153 ? -1.834 -15.023 -10.43 1 98.25 153 GLU B C 1
ATOM 2899 O O . GLU B 1 153 ? -1.462 -14.422 -11.438 1 98.25 153 GLU B O 1
ATOM 2904 N N . SER B 1 154 ? -2.945 -14.789 -9.805 1 96.75 154 SER B N 1
ATOM 2905 C CA . SER B 1 154 ? -3.961 -13.977 -10.461 1 96.75 154 SER B CA 1
ATOM 2906 C C . SER B 1 154 ? -3.832 -12.508 -10.062 1 96.75 154 SER B C 1
ATOM 2908 O O . SER B 1 154 ? -4.586 -11.656 -10.539 1 96.75 154 SER B O 1
ATOM 2910 N N . HIS B 1 155 ? -2.945 -12.258 -9.211 1 96.12 155 HIS B N 1
ATOM 2911 C CA . HIS B 1 155 ? -2.713 -10.898 -8.734 1 96.12 155 HIS B CA 1
ATOM 2912 C C . HIS B 1 155 ? -1.249 -10.688 -8.359 1 96.12 155 HIS B C 1
ATOM 2914 O O . HIS B 1 155 ? -0.565 -11.633 -7.957 1 96.12 155 HIS B O 1
ATOM 2920 N N . CYS B 1 156 ? -0.787 -9.57 -8.625 1 96.56 156 CYS B N 1
ATOM 2921 C CA . CYS B 1 156 ? 0.534 -9.18 -8.156 1 96.56 156 CYS B CA 1
ATOM 2922 C C . CYS B 1 156 ? 0.432 -8.055 -7.125 1 96.56 156 CYS B C 1
ATOM 2924 O O . CYS B 1 156 ? 0.134 -6.914 -7.473 1 96.56 156 CYS B O 1
ATOM 2926 N N . PRO B 1 157 ? 0.741 -8.336 -5.863 1 97.06 157 PRO B N 1
ATOM 2927 C CA . PRO B 1 157 ? 0.588 -7.336 -4.809 1 97.06 157 PRO B CA 1
ATOM 2928 C C . PRO B 1 157 ? 1.679 -6.27 -4.844 1 97.06 157 PRO B C 1
ATOM 2930 O O . PRO B 1 157 ? 1.62 -5.293 -4.09 1 97.06 157 PRO B O 1
ATOM 2933 N N . ILE B 1 158 ? 2.686 -6.41 -5.672 1 97.38 158 ILE B N 1
ATOM 2934 C CA . ILE B 1 158 ? 3.727 -5.402 -5.844 1 97.38 158 ILE B CA 1
ATOM 2935 C C . ILE B 1 158 ? 3.795 -4.977 -7.309 1 97.38 158 ILE B C 1
ATOM 2937 O O . ILE B 1 158 ? 4.883 -4.75 -7.848 1 97.38 158 ILE B O 1
ATOM 2941 N N . CYS B 1 159 ? 2.662 -4.887 -7.969 1 95.06 159 CYS B N 1
ATOM 2942 C CA . CYS B 1 159 ? 2.564 -4.727 -9.414 1 95.06 159 CYS B CA 1
ATOM 2943 C C . CYS B 1 159 ? 3.184 -3.406 -9.859 1 95.06 159 CYS B C 1
ATOM 2945 O O . CYS B 1 159 ? 3.854 -3.346 -10.891 1 95.06 159 CYS B O 1
ATOM 2947 N N . ALA B 1 160 ? 2.945 -2.355 -9.125 1 95.06 160 ALA B N 1
ATOM 2948 C CA . ALA B 1 160 ? 3.518 -1.062 -9.492 1 95.06 160 ALA B CA 1
ATOM 2949 C C . ALA B 1 160 ? 5.043 -1.128 -9.531 1 95.06 160 ALA B C 1
ATOM 2951 O O . ALA B 1 160 ? 5.668 -0.629 -10.469 1 95.06 160 ALA B O 1
ATOM 2952 N N . ALA B 1 161 ? 5.609 -1.742 -8.547 1 97.56 161 ALA B N 1
ATOM 2953 C CA . ALA B 1 161 ? 7.059 -1.915 -8.5 1 97.56 161 ALA B CA 1
ATOM 2954 C C . ALA B 1 161 ? 7.543 -2.805 -9.641 1 97.56 161 ALA B C 1
ATOM 2956 O O . ALA B 1 161 ? 8.539 -2.488 -10.305 1 97.56 161 ALA B O 1
ATOM 2957 N N . ALA B 1 162 ? 6.816 -3.898 -9.836 1 97.38 162 ALA B N 1
ATOM 2958 C CA . ALA B 1 162 ? 7.188 -4.852 -10.883 1 97.38 162 ALA B CA 1
ATOM 2959 C C . ALA B 1 162 ? 7.148 -4.195 -12.258 1 97.38 162 ALA B C 1
ATOM 2961 O O . ALA B 1 162 ? 7.984 -4.488 -13.117 1 97.38 162 ALA B O 1
ATOM 2962 N N . ARG B 1 163 ? 6.191 -3.355 -12.477 1 96 163 ARG B N 1
ATOM 2963 C CA . ARG B 1 163 ? 6.074 -2.633 -13.742 1 96 163 ARG B CA 1
ATOM 2964 C C . ARG B 1 163 ? 7.242 -1.669 -13.93 1 96 163 ARG B C 1
ATOM 2966 O O . ARG B 1 163 ? 7.746 -1.506 -15.039 1 96 163 ARG B O 1
ATOM 2973 N N . ALA B 1 164 ? 7.656 -1.093 -12.844 1 96.62 164 ALA B N 1
ATOM 2974 C CA . ALA B 1 164 ? 8.75 -0.127 -12.883 1 96.62 164 ALA B CA 1
ATOM 2975 C C . ALA B 1 164 ? 10.094 -0.83 -13.047 1 96.62 164 ALA B C 1
ATOM 2977 O O . ALA B 1 164 ? 11.039 -0.262 -13.609 1 96.62 164 ALA B O 1
ATOM 2978 N N . CYS B 1 165 ? 10.188 -1.985 -12.625 1 97.69 165 CYS B N 1
ATOM 2979 C CA . CYS B 1 165 ? 11.406 -2.777 -12.711 1 97.69 165 CYS B CA 1
ATOM 2980 C C . CYS B 1 165 ? 11.086 -4.258 -12.875 1 97.69 165 CYS B C 1
ATOM 2982 O O . CYS B 1 165 ? 10.836 -4.957 -11.891 1 97.69 165 CYS B O 1
ATOM 2984 N N . ARG B 1 166 ? 11.305 -4.785 -14.039 1 96.88 166 ARG B N 1
ATOM 2985 C CA . ARG B 1 166 ? 10.945 -6.156 -14.367 1 96.88 166 ARG B CA 1
ATOM 2986 C C . ARG B 1 166 ? 11.898 -7.148 -13.711 1 96.88 166 ARG B C 1
ATOM 2988 O O . ARG B 1 166 ? 11.633 -8.352 -13.695 1 96.88 166 ARG B O 1
ATOM 2995 N N . GLY B 1 167 ? 12.922 -6.594 -13.164 1 97.62 167 GLY B N 1
ATOM 2996 C CA . GLY B 1 167 ? 13.844 -7.434 -12.414 1 97.62 167 GLY B CA 1
ATOM 2997 C C . GLY B 1 167 ? 13.18 -8.172 -11.266 1 97.62 167 GLY B C 1
ATOM 2998 O O . GLY B 1 167 ? 13.609 -9.273 -10.906 1 97.62 167 GLY B O 1
ATOM 2999 N N . PHE B 1 168 ? 12.188 -7.613 -10.672 1 97.88 168 PHE B N 1
ATOM 3000 C CA . PHE B 1 168 ? 11.453 -8.281 -9.609 1 97.88 168 PHE B CA 1
ATOM 3001 C C . PHE B 1 168 ? 10.797 -9.555 -10.125 1 97.88 168 PHE B C 1
ATOM 3003 O O . PHE B 1 168 ? 10.828 -10.594 -9.461 1 97.88 168 PHE B O 1
ATOM 3010 N N . CYS B 1 169 ? 10.219 -9.477 -11.32 1 98.38 169 CYS B N 1
ATOM 3011 C CA 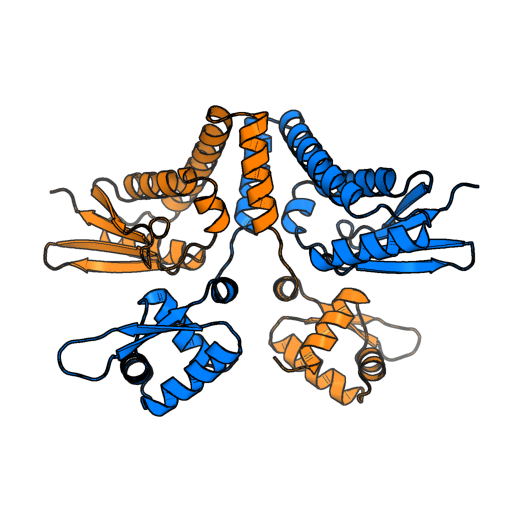. CYS B 1 169 ? 9.555 -10.625 -11.914 1 98.38 169 CYS B CA 1
ATOM 3012 C C . CYS B 1 169 ? 10.57 -11.68 -12.352 1 98.38 169 CYS B C 1
ATOM 3014 O O . CYS B 1 169 ? 10.328 -12.883 -12.203 1 98.38 169 CYS B O 1
ATOM 3016 N N . ARG B 1 170 ? 11.648 -11.211 -12.945 1 98 170 ARG B N 1
ATOM 3017 C CA . ARG B 1 170 ? 12.711 -12.133 -13.32 1 98 170 ARG B CA 1
ATOM 3018 C C . ARG B 1 170 ? 13.234 -12.898 -12.109 1 98 170 ARG B C 1
ATOM 3020 O O . ARG B 1 170 ? 13.422 -14.117 -12.18 1 98 170 ARG B O 1
ATOM 3027 N N . SER B 1 171 ? 13.461 -12.164 -11.055 1 98 171 SER B N 1
ATOM 3028 C CA . SER B 1 171 ? 13.93 -12.766 -9.812 1 98 171 SER B CA 1
ATOM 3029 C C . SER B 1 171 ? 12.93 -13.789 -9.281 1 98 171 SER B C 1
ATOM 3031 O O . SER B 1 171 ? 13.32 -14.844 -8.773 1 98 171 SER B O 1
ATOM 3033 N N . GLU B 1 172 ? 11.656 -13.477 -9.312 1 97.94 172 GLU B N 1
ATOM 3034 C CA . GLU B 1 172 ? 10.609 -14.391 -8.891 1 97.94 172 GLU B CA 1
ATOM 3035 C C . GLU B 1 172 ? 10.68 -15.711 -9.656 1 97.94 172 GLU B C 1
ATOM 3037 O O . GLU B 1 172 ? 10.617 -16.781 -9.062 1 97.94 172 GLU B O 1
ATOM 3042 N N . LEU B 1 173 ? 10.844 -15.625 -10.984 1 98.38 173 LEU B N 1
ATOM 3043 C CA . LEU B 1 173 ? 10.961 -16.812 -11.82 1 98.38 173 LEU B CA 1
ATOM 3044 C C . LEU B 1 173 ? 12.18 -17.641 -11.438 1 98.38 173 LEU B C 1
ATOM 3046 O O . LEU B 1 173 ? 12.094 -18.859 -11.305 1 98.38 173 LEU B O 1
ATOM 3050 N N . GLU B 1 174 ? 13.297 -16.969 -11.258 1 98 174 GLU B N 1
ATOM 3051 C CA . GLU B 1 174 ? 14.523 -17.656 -10.859 1 98 174 GLU B CA 1
ATOM 3052 C C . GLU B 1 174 ? 14.367 -18.328 -9.5 1 98 174 GLU B C 1
ATOM 3054 O O . GLU B 1 174 ? 14.844 -19.438 -9.289 1 98 174 GLU B O 1
ATOM 3059 N N . MET B 1 175 ? 13.672 -17.703 -8.641 1 97.94 175 MET B N 1
ATOM 3060 C CA . MET B 1 175 ? 13.406 -18.266 -7.328 1 97.94 175 MET B CA 1
ATOM 3061 C C . MET B 1 175 ? 12.578 -19.547 -7.445 1 97.94 175 MET B C 1
ATOM 3063 O O . MET B 1 175 ? 12.883 -20.547 -6.805 1 97.94 175 MET B O 1
ATOM 3067 N N . PHE B 1 176 ? 11.539 -19.484 -8.266 1 98.44 176 PHE B N 1
ATOM 3068 C CA . PHE B 1 176 ? 10.711 -20.672 -8.469 1 98.44 176 PHE B CA 1
ATOM 3069 C C . PHE B 1 176 ? 11.547 -21.828 -9.016 1 98.44 176 PHE B C 1
ATOM 3071 O O . PHE B 1 176 ? 11.406 -22.969 -8.57 1 98.44 176 PHE B O 1
ATOM 3078 N N . ARG B 1 177 ? 12.445 -21.484 -9.961 1 97.94 177 ARG B N 1
ATOM 3079 C CA . ARG B 1 177 ? 13.305 -22.5 -10.555 1 97.94 177 ARG B CA 1
ATOM 3080 C C . ARG B 1 177 ? 14.188 -23.172 -9.5 1 97.94 177 ARG B C 1
ATOM 3082 O O . ARG B 1 177 ? 14.32 -24.391 -9.477 1 97.94 177 ARG B O 1
ATOM 3089 N N . ARG B 1 178 ? 14.688 -22.438 -8.641 1 96.88 178 ARG B N 1
ATOM 3090 C CA . ARG B 1 178 ? 15.555 -22.969 -7.594 1 96.88 178 ARG B CA 1
ATOM 3091 C C . ARG B 1 178 ? 14.758 -23.766 -6.574 1 96.88 178 ARG B C 1
ATOM 3093 O O . ARG B 1 178 ? 15.195 -24.844 -6.152 1 96.88 178 ARG B O 1
ATOM 3100 N N . LEU B 1 179 ? 13.617 -23.312 -6.207 1 97.12 179 LEU B N 1
ATOM 3101 C CA . LEU B 1 179 ? 12.805 -23.922 -5.164 1 97.12 179 LEU B CA 1
ATOM 3102 C C . LEU B 1 179 ? 12.242 -25.25 -5.641 1 97.12 179 LEU B C 1
ATOM 3104 O O . LEU B 1 179 ? 12.047 -26.172 -4.84 1 97.12 179 LEU B O 1
ATOM 3108 N N . LEU B 1 180 ? 12.016 -25.359 -6.988 1 97 180 LEU B N 1
ATOM 3109 C CA . LEU B 1 180 ? 11.289 -26.516 -7.484 1 97 180 LEU B CA 1
ATOM 3110 C C . LEU B 1 180 ? 12.219 -27.453 -8.25 1 97 180 LEU B C 1
ATOM 3112 O O . LEU B 1 180 ? 11.773 -28.453 -8.812 1 97 180 LEU B O 1
ATOM 3116 N N . ALA B 1 181 ? 13.508 -27.078 -8.227 1 94.69 181 ALA B N 1
ATOM 3117 C CA . ALA B 1 181 ? 14.477 -27.984 -8.812 1 94.69 181 ALA B CA 1
ATOM 3118 C C . ALA B 1 181 ? 14.359 -29.375 -8.195 1 94.69 181 ALA B C 1
ATOM 3120 O O . ALA B 1 181 ? 14.109 -29.516 -6.996 1 94.69 181 ALA B O 1
ATOM 3121 N N . PRO B 1 182 ? 14.539 -30.422 -9.094 1 95.44 182 PRO B N 1
ATOM 3122 C CA . PRO B 1 182 ? 15.07 -30.391 -10.453 1 95.44 182 PRO B CA 1
ATOM 3123 C C . PRO B 1 182 ? 13.977 -30.203 -11.508 1 95.44 182 PRO B C 1
ATOM 3125 O O . PRO B 1 182 ? 14.25 -30.281 -12.711 1 95.44 182 PRO B O 1
ATOM 3128 N N . ALA B 1 183 ? 12.734 -29.953 -11.086 1 97 183 ALA B N 1
ATOM 3129 C CA . ALA B 1 183 ? 11.68 -29.703 -12.062 1 97 183 ALA B CA 1
ATOM 3130 C C . ALA B 1 183 ? 11.961 -28.422 -12.852 1 97 183 ALA B C 1
ATOM 3132 O O . ALA B 1 183 ? 12.5 -27.453 -12.312 1 97 183 ALA B O 1
ATOM 3133 N N . GLY B 1 184 ? 11.672 -28.469 -14.164 1 97.56 184 GLY B N 1
ATOM 3134 C CA . GLY B 1 184 ? 11.773 -27.25 -14.961 1 97.56 184 GLY B CA 1
ATOM 3135 C C . GLY B 1 184 ? 10.625 -26.297 -14.734 1 97.56 184 GLY B C 1
ATOM 3136 O O . GLY B 1 184 ? 9.477 -26.719 -14.547 1 97.56 184 GLY B O 1
ATOM 3137 N N . VAL B 1 185 ? 10.898 -25 -14.766 1 98.5 185 VAL B N 1
ATOM 3138 C CA . VAL B 1 185 ? 9.875 -23.969 -14.602 1 98.5 185 VAL B CA 1
ATOM 3139 C C . VAL B 1 185 ? 9.93 -22.984 -15.766 1 98.5 185 VAL B C 1
ATOM 3141 O O . VAL B 1 185 ? 10.992 -22.438 -16.062 1 98.5 185 VAL B O 1
ATOM 3144 N N . GLU B 1 186 ? 8.773 -22.797 -16.391 1 98.38 186 GLU B N 1
ATOM 3145 C CA . GLU B 1 186 ? 8.664 -21.828 -17.484 1 98.38 186 GLU B CA 1
ATOM 3146 C C . GLU B 1 186 ? 7.445 -20.938 -17.297 1 98.38 186 GLU B C 1
ATOM 3148 O O . GLU B 1 186 ? 6.371 -21.406 -16.922 1 98.38 186 GLU B O 1
ATOM 3153 N N . ARG B 1 187 ? 7.656 -19.656 -17.516 1 98.56 187 ARG B N 1
ATOM 3154 C CA . ARG B 1 187 ? 6.516 -18.734 -17.484 1 98.56 187 ARG B CA 1
ATOM 3155 C C . ARG B 1 187 ? 5.789 -18.734 -18.828 1 98.56 187 ARG B C 1
ATOM 3157 O O . ARG B 1 187 ? 6.379 -18.406 -19.859 1 98.56 187 ARG B O 1
ATOM 3164 N N . GLU B 1 188 ? 4.5 -18.953 -18.734 1 98.25 188 GLU B N 1
ATOM 3165 C CA . GLU B 1 188 ? 3.734 -19.047 -19.984 1 98.25 188 GLU B CA 1
ATOM 3166 C C . GLU B 1 188 ? 2.848 -17.812 -20.172 1 98.25 188 GLU B C 1
ATOM 3168 O O . GLU B 1 188 ? 2.482 -17.484 -21.312 1 98.25 188 GLU B O 1
ATOM 3173 N N . GLN B 1 189 ? 2.412 -17.25 -19.156 1 97.75 189 GLN B N 1
ATOM 3174 C CA . GLN B 1 189 ? 1.663 -16 -19.172 1 97.75 189 GLN B CA 1
ATOM 3175 C C . GLN B 1 189 ? 2.291 -14.977 -18.234 1 97.75 189 GLN B C 1
ATOM 3177 O O . GLN B 1 189 ? 2.875 -15.336 -17.203 1 97.75 189 GLN B O 1
ATOM 3182 N N . TYR B 1 190 ? 2.225 -13.781 -18.641 1 97.94 190 TYR B N 1
ATOM 3183 C CA . TYR B 1 190 ? 2.879 -12.695 -17.922 1 97.94 190 TYR B CA 1
ATOM 3184 C C . TYR B 1 190 ? 1.941 -11.5 -17.766 1 97.94 190 TYR B C 1
ATOM 3186 O O . TYR B 1 190 ? 1.607 -10.836 -18.75 1 97.94 190 TYR B O 1
ATOM 3194 N N . LEU B 1 191 ? 1.572 -11.258 -16.562 1 94.12 191 LEU B N 1
ATOM 3195 C CA . LEU B 1 191 ? 0.632 -10.188 -16.25 1 94.12 191 LEU B CA 1
ATOM 3196 C C . LEU B 1 191 ? 1.077 -8.867 -16.875 1 94.12 191 LEU B C 1
ATOM 3198 O O . LEU B 1 191 ? 0.267 -8.156 -17.469 1 94.12 191 LEU B O 1
ATOM 3202 N N . LEU B 1 192 ? 2.357 -8.547 -16.844 1 95 192 LEU B N 1
ATOM 3203 C CA . LEU B 1 192 ? 2.883 -7.262 -17.297 1 95 192 LEU B CA 1
ATOM 3204 C C . LEU B 1 192 ? 2.912 -7.199 -18.828 1 95 192 LEU B C 1
ATOM 3206 O O . LEU B 1 192 ? 3.178 -6.141 -19.406 1 95 192 LEU B O 1
ATOM 3210 N N . GLU B 1 193 ? 2.57 -8.211 -19.406 1 94.69 193 GLU B N 1
ATOM 3211 C CA . GLU B 1 193 ? 2.494 -8.211 -20.875 1 94.69 193 GLU B CA 1
ATOM 3212 C C . GLU B 1 193 ? 1.046 -8.297 -21.344 1 94.69 193 GLU B C 1
ATOM 3214 O O . GLU B 1 193 ? 0.787 -8.609 -22.5 1 94.69 193 GLU B O 1
ATOM 3219 N N . GLY B 1 194 ? 0.102 -8.125 -20.484 1 89.12 194 GLY B N 1
ATOM 3220 C CA . GLY B 1 194 ? -1.29 -7.988 -20.875 1 89.12 194 GLY B CA 1
ATOM 3221 C C . GLY B 1 194 ? -2.135 -9.195 -20.516 1 89.12 194 GLY B C 1
ATOM 3222 O O . GLY B 1 194 ? -3.357 -9.172 -20.672 1 89.12 194 GLY B O 1
ATOM 3223 N N . ASP B 1 195 ? -1.496 -10.242 -20.031 1 92.94 195 ASP B N 1
ATOM 3224 C CA . ASP B 1 195 ? -2.264 -11.406 -19.609 1 92.94 195 ASP B CA 1
ATOM 3225 C C . ASP B 1 195 ? -3.023 -11.117 -18.312 1 92.94 195 ASP B C 1
ATOM 3227 O O . ASP B 1 195 ? -2.709 -10.164 -17.594 1 92.94 195 ASP B O 1
ATOM 3231 N N . HIS B 1 196 ? -4.047 -11.914 -18 1 89.62 196 HIS B N 1
ATOM 3232 C CA . HIS B 1 196 ? -4.855 -11.68 -16.797 1 89.62 196 HIS B CA 1
ATOM 3233 C C . HIS B 1 196 ? -4.195 -12.273 -15.562 1 89.62 196 HIS B C 1
ATOM 3235 O O . HIS B 1 196 ? -4.676 -12.078 -14.445 1 89.62 196 HIS B O 1
ATOM 3241 N N . ARG B 1 197 ? -3.068 -13.086 -15.805 1 95.25 197 ARG B N 1
ATOM 3242 C CA . ARG B 1 197 ? -2.342 -13.719 -14.711 1 95.25 197 ARG B CA 1
ATOM 3243 C C . ARG B 1 197 ? -0.902 -14.023 -15.117 1 95.25 197 ARG B C 1
ATOM 3245 O O . ARG B 1 197 ? -0.528 -13.859 -16.281 1 95.25 197 ARG B O 1
ATOM 3252 N N . CYS B 1 198 ? -0.092 -14.32 -14.133 1 98.31 198 CYS B N 1
ATOM 3253 C CA . CYS B 1 198 ? 1.173 -15.008 -14.383 1 98.31 198 CYS B CA 1
ATOM 3254 C C . CYS B 1 198 ? 1.016 -16.516 -14.227 1 98.31 198 CYS B C 1
ATOM 3256 O O . CYS B 1 198 ? 0.523 -17 -13.203 1 98.31 198 CYS B O 1
ATOM 3258 N N . LEU B 1 199 ? 1.416 -17.188 -15.273 1 98.56 199 LEU B N 1
ATOM 3259 C CA . LEU B 1 199 ? 1.245 -18.641 -15.328 1 98.56 199 LEU B CA 1
ATOM 3260 C C . LEU B 1 199 ? 2.584 -19.328 -15.547 1 98.56 199 LEU B C 1
ATOM 3262 O O . LEU B 1 199 ? 3.344 -18.969 -16.438 1 98.56 199 LEU B O 1
ATOM 3266 N N . TYR B 1 200 ? 2.803 -20.328 -14.75 1 98.81 200 TYR B N 1
ATOM 3267 C CA . TYR B 1 200 ? 4.051 -21.078 -14.812 1 98.81 200 TYR B CA 1
ATOM 3268 C C . TYR B 1 200 ? 3.783 -22.562 -15.078 1 98.81 200 TYR B C 1
ATOM 3270 O O . TYR B 1 200 ? 2.941 -23.172 -14.422 1 98.81 200 TYR B O 1
ATOM 3278 N N . ARG B 1 201 ? 4.504 -23.094 -15.984 1 98.69 201 ARG B N 1
ATOM 3279 C CA . ARG B 1 201 ? 4.508 -24.531 -16.234 1 98.69 201 ARG B CA 1
ATOM 3280 C C . ARG B 1 201 ? 5.684 -25.203 -15.531 1 98.69 201 ARG B C 1
ATOM 3282 O O . ARG B 1 201 ? 6.828 -24.766 -15.672 1 98.69 201 ARG B O 1
ATOM 3289 N N . ILE B 1 202 ? 5.34 -26.172 -14.789 1 98.56 202 ILE B N 1
ATOM 3290 C CA . ILE B 1 202 ? 6.34 -26.953 -14.062 1 98.56 202 ILE B CA 1
ATOM 3291 C C . ILE B 1 202 ? 6.398 -28.375 -14.602 1 98.56 202 ILE B C 1
ATOM 3293 O O . ILE B 1 202 ? 5.398 -29.094 -14.578 1 98.56 202 ILE B O 1
ATOM 3297 N N . ARG B 1 203 ? 7.566 -28.812 -15.055 1 97.75 203 ARG B N 1
ATOM 3298 C CA . ARG B 1 203 ? 7.746 -30.156 -15.625 1 97.75 203 ARG B CA 1
ATOM 3299 C C . ARG B 1 203 ? 8.703 -30.984 -14.773 1 97.75 203 ARG B C 1
ATOM 3301 O O . ARG B 1 203 ? 9.883 -30.641 -14.656 1 97.75 203 ARG B O 1
ATOM 3308 N N . PRO B 1 204 ? 8.117 -32.062 -14.266 1 94.06 204 PRO B N 1
ATOM 3309 C CA . PRO B 1 204 ? 9.023 -32.938 -13.516 1 94.06 204 PRO B CA 1
ATOM 3310 C C . PRO B 1 204 ? 10.125 -33.531 -14.391 1 94.06 204 PRO B C 1
ATOM 3312 O O . PRO B 1 204 ? 9.898 -33.812 -15.578 1 94.06 204 PRO B O 1
ATOM 3315 N N . GLN B 1 205 ? 11.367 -33.344 -13.969 1 85.88 205 GLN B N 1
ATOM 3316 C CA . GLN B 1 205 ? 12.406 -34.062 -14.711 1 85.88 205 GLN B CA 1
ATOM 3317 C C . GLN B 1 205 ? 12.32 -35.562 -14.484 1 85.88 205 GLN B C 1
ATOM 3319 O O . GLN B 1 205 ? 11.984 -36 -13.383 1 85.88 205 GLN B O 1
ATOM 3324 N N . PRO B 1 206 ? 12.547 -36.281 -15.688 1 68 206 PRO B N 1
ATOM 3325 C CA . PRO B 1 206 ? 12.508 -37.719 -15.609 1 68 206 PRO B CA 1
ATOM 3326 C C . PRO B 1 206 ? 13.453 -38.281 -14.547 1 68 206 PRO B C 1
ATOM 3328 O O . PRO B 1 206 ? 14.461 -37.656 -14.219 1 68 206 PRO B O 1
#

Nearest PDB structures (foldseek):
  5f7q-assembly1_J  TM=8.426E-01  e=1.011E-02  Listeria monocytogenes EGD-e
  3voe-assembly1_B  TM=6.764E-01  e=9.063E-03  Escherichia coli K-12
  4zzl-assembly1_A  TM=6.296E-01  e=9.063E-03  Pseudomonas aeruginosa
  3r0a-assembly1_A  TM=6.725E-01  e=2.178E-02  Methanosarcina mazei
  2nyx-assembly2_D  TM=5.476E-01  e=5.846E-03  Mycobacterium tuberculosis H37Rv

Radius of gyration: 25.42 Å; Cα contacts (8 Å, |Δi|>4): 625; chains: 2; bounding box: 56×77×78 Å

InterPro domains:
  IPR036388 Winged helix-like DNA-binding domain superfamily [G3DSA:1.10.10.10] (2-89)
  IPR036390 Winged helix DNA-binding domain superfamily [SSF46785] (6-184)

Solvent-accessible surface area (backbone atoms only — not comparable to full-atom values): 21785 Å² total; per-residue (Å²): 130,55,80,63,54,55,50,49,53,49,46,33,43,64,69,30,65,41,33,39,55,59,51,5,61,76,68,72,45,50,39,68,56,36,41,52,48,49,50,52,37,34,76,69,48,32,35,48,73,48,75,41,77,58,75,102,49,75,54,45,55,30,33,33,71,33,80,66,36,54,75,78,45,59,71,40,25,55,59,50,38,45,51,49,53,52,46,40,38,70,74,47,29,70,65,43,44,51,50,49,49,50,53,51,42,52,55,51,46,54,55,46,55,73,69,50,72,52,84,51,67,70,55,30,50,51,49,49,27,52,52,39,33,73,63,29,20,54,37,46,71,50,76,46,94,88,66,28,34,40,40,36,26,32,37,61,22,46,45,72,49,34,71,75,36,55,58,55,54,54,42,51,53,53,44,50,33,64,73,48,53,82,27,45,66,43,78,77,37,41,42,93,76,73,40,67,29,33,29,30,41,36,36,72,60,132,130,56,77,62,53,54,49,50,52,48,46,31,41,65,68,31,64,41,34,40,55,57,52,4,62,76,65,74,45,50,38,66,56,36,41,52,50,48,50,53,36,33,75,71,48,34,34,46,72,47,74,42,75,59,75,102,49,76,53,46,54,30,33,34,71,34,81,66,36,53,75,77,45,59,69,39,25,56,61,48,39,46,50,48,54,54,46,40,38,71,75,48,29,71,66,43,44,50,50,49,47,52,52,52,41,52,55,50,45,53,55,47,57,72,68,50,72,52,84,51,66,69,53,28,50,51,48,48,28,52,51,40,32,73,64,30,20,55,36,45,71,48,76,46,95,88,68,31,33,40,39,36,28,34,37,63,21,48,44,71,50,34,72,74,36,57,59,55,54,52,44,52,53,53,44,52,35,63,73,47,53,80,25,44,67,43,78,76,35,43,42,94,75,72,39,67,29,32,29,32,42,35,37,71,60,133

Secondary structure (DSSP, 8-state):
--HHHHHHHHHHHHH-SB-HHHHHHHTTS-HHHHHHHHHHHHHTTSEEEEEE--TTSPPEEEEEE-GGGGGGS---HHHHHHHHHHHHHHHHHHHHHHHHHHHHHHHHHHHHHHH---SSHHHHHHHHHHHHHHTTS-EEEEE-TTS-EEEEES--TTHHHHHH-THHHHHHHHHHHHHHTTSEEEEEE-GGGT-SSEEEEEE---/--HHHHHHHHHHHHH-SB-HHHHHHHTTS-HHHHHHHHHHHHHTTSEEEEEE--TTSPPEEEEEE-GGGGGGS---HHHHHHHHHHHHHHHHHHHHHHHHHHHHHHHHHHHHHHH---SSHHHHHHHHHHHHHHTTS-EEEEE-TTS-EEEEES--TTHHHHHH-THHHHHHHHHHHHHHTTSEEEEEE-GGGT-SSEEEEEE---

Foldseek 3Di:
DDPLLLVLLVCCVVPNWDFLCVSCVVVVHHSVVSVVSLVVCVVVVQKDWDFADDPPDGTTIIMHGDPVNCVVDDDCVLVVLLVVLVVQCVPPNPVSSLVVLVVVLVVVLVVLLVQQPDPDLVSSLVSVQVVCVVVPQCKDKDADPVRKMKIK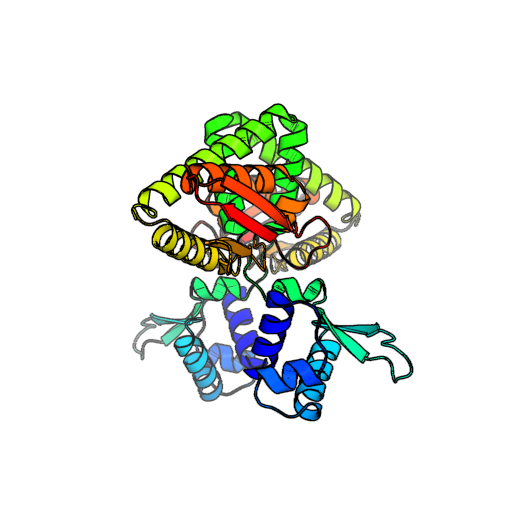GQHDPNVSNCLSPVSNVVSVQVSVPVSNPPWDKDWDDDVSVPDSITMIITGDDD/DDPLLLVLLVCCVVPNWDFLCVSCVVVVHHSVVSVVSLVVCVVVVQKDWDFADDPPDGTTIIMHGDPVNCVVDDDCVLVVLLVVLVVQCVPPNPVSSLVVLVVVLVVVLVVLLVQQVDPDLVSSLVSVQVVCVVVPQCKDKDADPVRKMKIKGQHDPNVSNCLSPVSNVVSVQVSVPVSNPPWDKDWDDDVSVPDSITMIITGDDD

Organism: Aeromonas hydrophila subsp. hydrophila (strain ATCC 7966 / DSM 30187 / BCRC 13018 / CCUG 14551 / JCM 1027 / KCTC 2358 / NCIMB 9240 / NCTC 8049) (NCBI:txid380703)